Protein AF-0000000084379279 (afdb_homodimer)

Radius of gyration: 27.77 Å; Cα contacts (8 Å, |Δi|>4): 1159; chains: 2; bounding box: 66×91×61 Å

Organism: NCBI:txid1548547

Structure (mmCIF, N/CA/C/O backbone):
data_AF-0000000084379279-model_v1
#
loop_
_entity.id
_entity.type
_entity.pdbx_description
1 polymer 'Methyltransferase type 11 domain-containing protein'
#
loop_
_atom_site.group_PDB
_atom_site.id
_atom_site.type_symbol
_atom_site.label_atom_id
_atom_site.label_alt_id
_atom_site.label_comp_id
_atom_site.label_asym_id
_atom_site.label_entity_id
_atom_site.label_seq_id
_atom_site.pdbx_PDB_ins_code
_atom_site.Cartn_x
_atom_site.Cartn_y
_atom_site.Cartn_z
_atom_site.occupancy
_atom_site.B_iso_or_equiv
_atom_site.auth_seq_id
_atom_site.auth_comp_id
_atom_site.auth_asym_id
_atom_site.auth_atom_id
_atom_site.pdbx_PDB_model_num
ATOM 1 N N . MET A 1 1 ? 27.797 48.344 -14.133 1 42.16 1 MET A N 1
ATOM 2 C CA . MET A 1 1 ? 27.281 47.062 -13.641 1 42.16 1 MET A CA 1
ATOM 3 C C . MET A 1 1 ? 25.781 47.156 -13.367 1 42.16 1 MET A C 1
ATOM 5 O O . MET A 1 1 ? 25.344 47.938 -12.539 1 42.16 1 MET A O 1
ATOM 9 N N . SER A 1 2 ? 24.906 47.031 -14.32 1 48.47 2 SER A N 1
ATOM 10 C CA . SER A 1 2 ? 23.469 47.25 -14.234 1 48.47 2 SER A CA 1
ATOM 11 C C . SER A 1 2 ? 22.828 46.406 -13.133 1 48.47 2 SER A C 1
ATOM 13 O O . SER A 1 2 ? 22.984 45.188 -13.117 1 48.47 2 SER A O 1
ATOM 15 N N . SER A 1 3 ? 22.688 46.781 -11.953 1 56.16 3 SER A N 1
ATOM 16 C CA . SER A 1 3 ? 22.156 46.125 -10.766 1 56.16 3 SER A CA 1
ATOM 17 C C . SER A 1 3 ? 20.781 45.531 -11.055 1 56.16 3 SER A C 1
ATOM 19 O O . SER A 1 3 ? 19.812 46.25 -11.273 1 56.16 3 SER A O 1
ATOM 21 N N . LYS A 1 4 ? 20.75 44.312 -11.68 1 68.94 4 LYS A N 1
ATOM 22 C CA . LYS A 1 4 ? 19.516 43.656 -12.109 1 68.94 4 LYS A CA 1
ATOM 23 C C . LYS A 1 4 ? 18.469 43.688 -11 1 68.94 4 LYS A C 1
ATOM 25 O O . LYS A 1 4 ? 18.75 43.312 -9.859 1 68.94 4 LYS A O 1
ATOM 30 N N . LYS A 1 5 ? 17.406 44.375 -10.953 1 88.62 5 LYS A N 1
ATOM 31 C CA . LYS A 1 5 ? 16.266 44.469 -10.055 1 88.62 5 LYS A CA 1
ATOM 32 C C . LYS A 1 5 ? 15.867 43.062 -9.547 1 88.62 5 LYS A C 1
ATOM 34 O O . LYS A 1 5 ? 15.82 42.125 -10.32 1 88.62 5 LYS A O 1
ATOM 39 N N . PRO A 1 6 ? 15.75 43.062 -8.117 1 93.31 6 PRO A N 1
ATOM 40 C CA . PRO A 1 6 ? 15.391 41.75 -7.574 1 93.31 6 PRO A CA 1
ATOM 41 C C . PRO A 1 6 ? 14.078 41.219 -8.156 1 93.31 6 PRO A C 1
ATOM 43 O O . PRO A 1 6 ? 13.156 41.969 -8.406 1 93.31 6 PRO A O 1
ATOM 46 N N . THR A 1 7 ? 14.094 39.875 -8.523 1 95.44 7 THR A N 1
ATOM 47 C CA . THR A 1 7 ? 12.898 39.219 -9.023 1 95.44 7 THR A CA 1
ATOM 48 C C . THR A 1 7 ? 11.93 38.938 -7.883 1 95.44 7 THR A C 1
ATOM 50 O O . THR A 1 7 ? 12.266 39.094 -6.711 1 95.44 7 THR A O 1
ATOM 53 N N . MET A 1 8 ? 10.648 38.594 -8.188 1 95.81 8 MET A N 1
ATOM 54 C CA . MET A 1 8 ? 9.68 38.156 -7.18 1 95.81 8 MET A CA 1
ATOM 55 C C . MET A 1 8 ? 10.195 36.938 -6.41 1 95.81 8 MET A C 1
ATOM 57 O O . MET A 1 8 ? 9.961 36.812 -5.207 1 95.81 8 MET A O 1
ATOM 61 N N . ALA A 1 9 ? 10.836 36 -7.039 1 96.62 9 ALA A N 1
ATOM 62 C CA . ALA A 1 9 ? 11.422 34.812 -6.391 1 96.62 9 ALA A CA 1
ATOM 63 C C . ALA A 1 9 ? 12.469 35.25 -5.359 1 96.62 9 ALA A C 1
ATOM 65 O O . ALA A 1 9 ? 12.547 34.656 -4.273 1 96.62 9 ALA A O 1
ATOM 66 N N . ASP A 1 10 ? 13.242 36.188 -5.715 1 95.81 10 ASP A N 1
ATOM 67 C CA . ASP A 1 10 ? 14.305 36.656 -4.836 1 95.81 10 ASP A CA 1
ATOM 68 C C . ASP A 1 10 ? 13.727 37.25 -3.545 1 95.81 10 ASP A C 1
ATOM 70 O O . ASP A 1 10 ? 14.359 37.156 -2.49 1 95.81 10 ASP A O 1
ATOM 74 N N . GLU A 1 11 ? 12.648 37.781 -3.627 1 95.44 11 GLU A N 1
ATOM 75 C CA . GLU A 1 11 ? 12.055 38.5 -2.506 1 95.44 11 GLU A CA 1
ATOM 76 C C . GLU A 1 11 ? 11.047 37.656 -1.754 1 95.44 11 GLU A C 1
ATOM 78 O O . GLU A 1 11 ? 10.555 38.031 -0.695 1 95.44 11 GLU A O 1
ATOM 83 N N . ALA A 1 12 ? 10.797 36.5 -2.342 1 95.94 12 ALA A N 1
ATOM 84 C CA . ALA A 1 12 ? 9.734 35.656 -1.786 1 95.94 12 ALA A CA 1
ATOM 85 C C . ALA A 1 12 ? 10.195 34.969 -0.504 1 95.94 12 ALA A C 1
ATOM 87 O O . ALA A 1 12 ? 11.383 34.688 -0.336 1 95.94 12 ALA A O 1
ATOM 88 N N . ASP A 1 13 ? 9.273 34.812 0.415 1 96.81 13 ASP A N 1
ATOM 89 C CA . ASP A 1 13 ? 9.453 34 1.612 1 96.81 13 ASP A CA 1
ATOM 90 C C . ASP A 1 13 ? 8.852 32.594 1.43 1 96.81 13 ASP A C 1
ATOM 92 O O . ASP A 1 13 ? 7.629 32.438 1.406 1 96.81 13 ASP A O 1
ATOM 96 N N . ILE A 1 14 ? 9.648 31.531 1.388 1 96.31 14 ILE A N 1
ATOM 97 C CA . ILE A 1 14 ? 9.195 30.188 1.021 1 96.31 14 ILE A CA 1
ATOM 98 C C . ILE A 1 14 ? 8.25 29.656 2.094 1 96.31 14 ILE A C 1
ATOM 100 O O . ILE A 1 14 ? 7.391 28.828 1.81 1 96.31 14 ILE A O 1
ATOM 104 N N . HIS A 1 15 ? 8.43 30.062 3.35 1 96.75 15 HIS A N 1
ATOM 105 C CA . HIS A 1 15 ? 7.539 29.625 4.41 1 96.75 15 HIS A CA 1
ATOM 106 C C . HIS A 1 15 ? 6.137 30.188 4.23 1 96.75 15 HIS A C 1
ATOM 108 O O . HIS A 1 15 ? 5.145 29.5 4.441 1 96.75 15 HIS A O 1
ATOM 114 N N . GLU A 1 16 ? 6.051 31.438 3.859 1 95.5 16 GLU A N 1
ATOM 115 C CA . GLU A 1 16 ? 4.758 32.031 3.561 1 95.5 16 GLU A CA 1
ATOM 116 C C . GLU A 1 16 ? 4.09 31.359 2.367 1 95.5 16 GLU A C 1
ATOM 118 O O . GLU A 1 16 ? 2.887 31.109 2.387 1 95.5 16 GLU A O 1
ATOM 123 N N . LEU A 1 17 ? 4.949 31.172 1.302 1 96.5 17 LEU A N 1
ATOM 124 C CA . LEU A 1 17 ? 4.438 30.5 0.117 1 96.5 17 LEU A CA 1
ATOM 125 C C . LEU A 1 17 ? 3.873 29.125 0.476 1 96.5 17 LEU A C 1
ATOM 127 O O . LEU A 1 17 ? 2.805 28.75 -0.005 1 96.5 17 LEU A O 1
ATOM 131 N N . TYR A 1 18 ? 4.559 28.391 1.341 1 96 18 TYR A N 1
ATOM 132 C CA . TYR A 1 18 ? 4.129 27.078 1.781 1 96 18 TYR A CA 1
ATOM 133 C C . TYR A 1 18 ? 2.785 27.141 2.498 1 96 18 TYR A C 1
ATOM 135 O O . TYR A 1 18 ? 1.869 26.375 2.195 1 96 18 TYR A O 1
ATOM 143 N N . GLU A 1 19 ? 2.615 28.031 3.457 1 94.19 19 GLU A N 1
ATOM 144 C CA . GLU A 1 19 ? 1.395 28.156 4.246 1 94.19 19 GLU A CA 1
ATOM 145 C C . GLU A 1 19 ? 0.196 28.484 3.359 1 94.19 19 GLU A C 1
ATOM 147 O O . GLU A 1 19 ? -0.892 27.938 3.549 1 94.19 19 GLU A O 1
ATOM 152 N N . LEU A 1 20 ? 0.452 29.328 2.336 1 92.94 20 LEU A N 1
ATOM 153 C CA . LEU A 1 20 ? -0.615 29.734 1.431 1 92.94 20 LEU A CA 1
ATOM 154 C C . LEU A 1 20 ? -1.034 28.578 0.525 1 92.94 20 LEU A C 1
ATOM 156 O O . LEU A 1 20 ? -2.17 28.547 0.044 1 92.94 20 LEU A O 1
ATOM 160 N N . SER A 1 21 ? -0.124 27.641 0.366 1 93.06 21 SER A N 1
ATOM 161 C CA . SER A 1 21 ? -0.325 26.609 -0.653 1 93.06 21 SER A CA 1
ATOM 162 C C . SER A 1 21 ? -0.857 25.328 -0.04 1 93.06 21 SER A C 1
ATOM 164 O O . SER A 1 21 ? -1.655 24.625 -0.661 1 93.06 21 SER A O 1
ATOM 166 N N . VAL A 1 22 ? -0.386 24.891 1.104 1 86.25 22 VAL A N 1
ATOM 167 C CA . VAL A 1 22 ? -0.499 23.516 1.554 1 86.25 22 VAL A CA 1
ATOM 168 C C . VAL A 1 22 ? -1.279 23.453 2.865 1 86.25 22 VAL A C 1
ATOM 170 O O . VAL A 1 22 ? -1.804 22.406 3.238 1 86.25 22 VAL A O 1
ATOM 173 N N . GLN A 1 23 ? -1.436 24.562 3.57 1 82.06 23 GLN A N 1
ATOM 174 C CA . GLN A 1 23 ? -2.02 24.516 4.906 1 82.06 23 GLN A CA 1
ATOM 175 C C . GLN A 1 23 ? -3.354 25.25 4.953 1 82.06 23 GLN A C 1
ATOM 177 O O . GLN A 1 23 ? -3.525 26.281 4.293 1 82.06 23 GLN A O 1
ATOM 182 N N . ASN A 1 24 ? -4.262 24.656 5.562 1 90.25 24 ASN A N 1
ATOM 183 C CA . ASN A 1 24 ? -5.512 25.25 6.008 1 90.25 24 ASN A CA 1
ATOM 184 C C . ASN A 1 24 ? -5.738 25.031 7.504 1 90.25 24 ASN A C 1
ATOM 186 O O . ASN A 1 24 ? -6.59 24.234 7.895 1 90.25 24 ASN A O 1
ATOM 190 N N . VAL A 1 25 ? -5.016 25.828 8.258 1 94.25 25 VAL A N 1
ATOM 191 C CA . VAL A 1 25 ? -4.879 25.531 9.68 1 94.25 25 VAL A CA 1
ATOM 192 C C . VAL A 1 25 ? -6.207 25.797 10.391 1 94.25 25 VAL A C 1
ATOM 194 O O . VAL A 1 25 ? -6.531 25.109 11.375 1 94.25 25 VAL A O 1
ATOM 197 N N . GLU A 1 26 ? -6.98 26.781 9.914 1 95.31 26 GLU A N 1
ATOM 198 C CA . GLU A 1 26 ? -8.289 27.016 10.523 1 95.31 26 GLU A CA 1
ATOM 199 C C . GLU A 1 26 ? -9.164 25.766 10.438 1 95.31 26 GLU A C 1
ATOM 201 O O . GLU A 1 26 ? -9.758 25.344 11.43 1 95.31 26 GLU A O 1
ATOM 206 N N . HIS A 1 27 ? -9.172 25.203 9.273 1 94.94 27 HIS A N 1
ATOM 207 C CA . HIS A 1 27 ? -9.977 24 9.055 1 94.94 27 HIS A CA 1
ATOM 208 C C . HIS A 1 27 ? -9.414 22.812 9.836 1 94.94 27 HIS A C 1
ATOM 210 O O . HIS A 1 27 ? -10.172 22 10.367 1 94.94 27 HIS A O 1
ATOM 216 N N . GLU A 1 28 ? -8.133 22.719 9.906 1 96.31 28 GLU A N 1
ATOM 217 C CA . GLU A 1 28 ? -7.48 21.625 10.625 1 96.31 28 GLU A CA 1
ATOM 218 C C . GLU A 1 28 ? -7.82 21.656 12.109 1 96.31 28 GLU A C 1
ATOM 220 O O . GLU A 1 28 ? -8.188 20.641 12.695 1 96.31 28 GLU A O 1
ATOM 225 N N . VAL A 1 29 ? -7.707 22.844 12.688 1 98.19 29 VAL A N 1
ATOM 226 C CA . VAL A 1 29 ? -7.961 23 14.117 1 98.19 29 VAL A CA 1
ATOM 227 C C . VAL A 1 29 ? -9.438 22.75 14.406 1 98.19 29 VAL A C 1
ATOM 229 O O . VAL A 1 29 ? -9.773 22.078 15.391 1 98.19 29 VAL A O 1
ATOM 232 N N . GLU A 1 30 ? -10.289 23.297 13.539 1 97.69 30 GLU A N 1
ATOM 233 C CA . GLU A 1 30 ? -11.719 23.062 13.703 1 97.69 30 GLU A CA 1
ATOM 234 C C . GLU A 1 30 ? -12.047 21.578 13.625 1 97.69 30 GLU A C 1
ATOM 236 O O . GLU A 1 30 ? -12.805 21.047 14.445 1 97.69 30 GLU A O 1
ATOM 241 N N . PHE A 1 31 ? -11.57 20.891 12.664 1 98.19 31 PHE A N 1
ATOM 242 C CA . PHE A 1 31 ? -11.789 19.469 12.508 1 98.19 31 PHE A CA 1
ATOM 243 C C . PHE A 1 31 ? -11.32 18.703 13.742 1 98.19 31 PHE A C 1
ATOM 245 O O . PHE A 1 31 ? -12.055 17.859 14.266 1 98.19 31 PHE A O 1
ATOM 252 N N . MET A 1 32 ? -10.078 18.984 14.227 1 98.56 32 MET A N 1
ATOM 253 C CA . MET A 1 32 ? -9.508 18.281 15.375 1 98.56 32 MET A CA 1
ATOM 254 C C . MET A 1 32 ? -10.375 18.5 16.625 1 98.56 32 MET A C 1
ATOM 256 O O . MET A 1 32 ? -10.742 17.547 17.297 1 98.56 32 MET A O 1
ATOM 260 N N . GLN A 1 33 ? -10.719 19.797 16.891 1 98.56 33 GLN A N 1
ATOM 261 C CA . GLN A 1 33 ? -11.477 20.125 18.078 1 98.56 33 GLN A CA 1
ATOM 262 C C . GLN A 1 33 ? -12.875 19.516 18.031 1 98.56 33 GLN A C 1
ATOM 264 O O . GLN A 1 33 ? -13.328 18.906 19.016 1 98.56 33 GLN A O 1
ATOM 269 N N . ASN A 1 34 ? -13.547 19.656 16.875 1 98.44 34 ASN A N 1
ATOM 270 C CA . ASN A 1 34 ? -14.891 19.094 16.75 1 98.44 34 ASN A CA 1
ATOM 271 C C . ASN A 1 34 ? -14.891 17.578 16.859 1 98.44 34 ASN A C 1
ATOM 273 O O . ASN A 1 34 ? -15.75 17 17.531 1 98.44 34 ASN A O 1
ATOM 277 N N . THR A 1 35 ? -13.969 16.938 16.188 1 98.75 35 THR A N 1
ATOM 278 C CA . THR A 1 35 ? -13.867 15.477 16.234 1 98.75 35 THR A CA 1
ATOM 279 C C . THR A 1 35 ? -13.562 15 17.641 1 98.75 35 THR A C 1
ATOM 281 O O . THR A 1 35 ? -14.164 14.031 18.125 1 98.75 35 THR A O 1
ATOM 284 N N . PHE A 1 36 ? -12.641 15.703 18.312 1 98.81 36 PHE A N 1
ATOM 285 C CA . PHE A 1 36 ? -12.32 15.367 19.688 1 98.81 36 PHE A CA 1
ATOM 286 C C . PHE A 1 36 ? -13.562 15.461 20.578 1 98.81 36 PHE A C 1
ATOM 288 O O . PHE A 1 36 ? -13.836 14.555 21.359 1 98.81 36 PHE A O 1
ATOM 295 N N . ARG A 1 37 ? -14.281 16.547 20.438 1 98.56 37 ARG A N 1
ATOM 296 C CA . ARG A 1 37 ? -15.5 16.734 21.234 1 98.56 37 ARG A CA 1
ATOM 297 C C . ARG A 1 37 ? -16.516 15.641 20.938 1 98.56 37 ARG A C 1
ATOM 299 O O . ARG A 1 37 ? -17.188 15.156 21.859 1 98.56 37 ARG A O 1
ATOM 306 N N . ASP A 1 38 ? -16.672 15.289 19.688 1 98.31 38 ASP A N 1
ATOM 307 C CA . ASP A 1 38 ? -17.609 14.234 19.312 1 98.31 38 ASP A CA 1
ATOM 308 C C . ASP A 1 38 ? -17.234 12.906 19.969 1 98.31 38 ASP A C 1
ATOM 310 O O . ASP A 1 38 ? -18.109 12.141 20.359 1 98.31 38 ASP A O 1
ATOM 314 N N . ILE A 1 39 ? -15.922 12.648 20.062 1 98.38 39 ILE A N 1
ATOM 315 C CA . ILE A 1 39 ? -15.414 11.375 20.547 1 98.38 39 ILE A CA 1
ATOM 316 C C . ILE A 1 39 ? -15.453 11.359 22.078 1 98.38 39 ILE A C 1
ATOM 318 O O . ILE A 1 39 ? -15.828 10.359 22.688 1 98.38 39 ILE A O 1
ATOM 322 N N . ARG A 1 40 ? -15.125 12.531 22.703 1 98.44 40 ARG A N 1
ATOM 323 C CA . ARG A 1 40 ? -14.836 12.484 24.125 1 98.44 40 ARG A CA 1
ATOM 324 C C . ARG A 1 40 ? -15.891 13.258 24.922 1 98.44 40 ARG A C 1
ATOM 326 O O . ARG A 1 40 ? -15.977 13.125 26.141 1 98.44 40 ARG A O 1
ATOM 333 N N . GLY A 1 41 ? -16.656 14.039 24.328 1 98.25 41 GLY A N 1
ATOM 334 C CA . GLY A 1 41 ? -17.719 14.773 25 1 98.25 41 GLY A CA 1
ATOM 335 C C . GLY A 1 41 ? -17.203 15.953 25.797 1 98.25 41 GLY A C 1
ATOM 336 O O . GLY A 1 41 ? -17.906 16.469 26.672 1 98.25 41 GLY A O 1
ATOM 337 N N . ARG A 1 42 ? -15.977 16.312 25.562 1 98.12 42 ARG A N 1
ATOM 338 C CA . ARG A 1 42 ? -15.391 17.469 26.234 1 98.12 42 ARG A CA 1
ATOM 339 C C . ARG A 1 42 ? -14.453 18.219 25.297 1 98.12 42 ARG A C 1
ATOM 341 O O . ARG A 1 42 ? -14.102 17.719 24.219 1 98.12 42 ARG A O 1
ATOM 348 N N . THR A 1 43 ? -14.047 19.391 25.734 1 98.56 43 THR A N 1
ATOM 349 C CA . THR A 1 43 ? -13.141 20.234 24.969 1 98.56 43 THR A CA 1
ATOM 350 C C . THR A 1 43 ? -11.695 19.828 25.203 1 98.56 43 THR A C 1
ATOM 352 O O . THR A 1 43 ? -11.312 19.516 26.344 1 98.56 43 THR A O 1
ATOM 355 N N . ALA A 1 44 ? -10.883 19.766 24.156 1 98.81 44 ALA A N 1
ATOM 356 C CA . ALA A 1 44 ? -9.438 19.641 24.297 1 98.81 44 ALA A CA 1
ATOM 357 C C . ALA A 1 44 ? -8.781 21 24.516 1 98.81 44 ALA A C 1
ATOM 359 O O . ALA A 1 44 ? -9.109 21.969 23.828 1 98.81 44 ALA A O 1
ATOM 360 N N . TYR A 1 45 ? -7.848 21.062 25.438 1 98.81 45 TYR A N 1
ATOM 361 C CA . TYR A 1 45 ? -7.242 22.344 25.734 1 98.81 45 TYR A CA 1
ATOM 362 C C . TYR A 1 45 ? -5.754 22.344 25.406 1 98.81 45 TYR A C 1
ATOM 364 O O . TYR A 1 45 ? -5.195 23.375 25.016 1 98.81 45 TYR A O 1
ATOM 372 N N . VAL A 1 46 ? -5.145 21.266 25.578 1 98.88 46 VAL A N 1
ATOM 373 C CA . VAL A 1 46 ? -3.703 21.188 25.359 1 98.88 46 VAL A CA 1
ATOM 374 C C . VAL A 1 46 ? -3.416 20.406 24.078 1 98.88 46 VAL A C 1
ATOM 376 O O . VAL A 1 46 ? -3.711 19.219 23.984 1 98.88 46 VAL A O 1
ATOM 379 N N . PHE A 1 47 ? -2.854 21.094 23.109 1 98.81 47 PHE A N 1
ATOM 380 C CA . PHE A 1 47 ? -2.58 20.578 21.766 1 98.81 47 PHE A CA 1
ATOM 381 C C . PHE A 1 47 ? -1.08 20.516 21.516 1 98.81 47 PHE A C 1
ATOM 383 O O . PHE A 1 47 ? -0.36 21.484 21.734 1 98.81 47 PHE A O 1
ATOM 390 N N . ARG A 1 48 ? -0.569 19.344 21.078 1 98.94 48 ARG A N 1
ATOM 391 C CA . ARG A 1 48 ? 0.801 19.234 20.594 1 98.94 48 ARG A CA 1
ATOM 392 C C . ARG A 1 48 ? 0.826 18.922 19.094 1 98.94 48 ARG A C 1
ATOM 394 O O . ARG A 1 48 ? 0.094 18.062 18.625 1 98.94 48 ARG A O 1
ATOM 401 N N . GLU A 1 49 ? 1.633 19.672 18.438 1 98.75 49 GLU A N 1
ATOM 402 C CA . GLU A 1 49 ? 1.883 19.453 17.016 1 98.75 49 GLU A CA 1
ATOM 403 C C . GLU A 1 49 ? 3.299 18.938 16.781 1 98.75 49 GLU A C 1
ATOM 405 O O . GLU A 1 49 ? 4.273 19.641 17.031 1 98.75 49 GLU A O 1
ATOM 410 N N . ASP A 1 50 ? 3.4 17.672 16.328 1 98.81 50 ASP A N 1
ATOM 411 C CA . ASP A 1 50 ? 4.676 17.141 15.867 1 98.81 50 ASP A CA 1
ATOM 412 C C . ASP A 1 50 ? 4.992 17.594 14.445 1 98.81 50 ASP A C 1
ATOM 414 O O . ASP A 1 50 ? 4.09 17.703 13.609 1 98.81 50 ASP A O 1
ATOM 418 N N . PHE A 1 51 ? 6.336 17.828 14.148 1 98.62 51 PHE A N 1
ATOM 419 C CA . PHE A 1 51 ? 6.738 18.391 12.859 1 98.62 51 PHE A CA 1
ATOM 420 C C . PHE A 1 51 ? 6.016 19.703 12.594 1 98.62 51 PHE A C 1
ATOM 422 O O . PHE A 1 51 ? 5.43 19.891 11.523 1 98.62 51 PHE A O 1
ATOM 429 N N . CYS A 1 52 ? 6.105 20.625 13.523 1 98.19 52 CYS A N 1
ATOM 430 C CA . CYS A 1 52 ? 5.184 21.75 13.531 1 98.19 52 CYS A CA 1
ATOM 431 C C . CYS A 1 52 ? 5.578 22.781 12.484 1 98.19 52 CYS A C 1
ATOM 433 O O . CYS A 1 52 ? 4.793 23.672 12.156 1 98.19 52 CYS A O 1
ATOM 435 N N . GLY A 1 53 ? 6.867 22.719 11.961 1 97.31 53 GLY A N 1
ATOM 436 C CA . GLY A 1 53 ? 7.312 23.734 11.031 1 97.31 53 GLY A CA 1
ATOM 437 C C . GLY A 1 53 ? 7.184 25.141 11.578 1 97.31 53 GLY A C 1
ATOM 438 O O . GLY A 1 53 ? 7.707 25.438 12.656 1 97.31 53 GLY A O 1
ATOM 439 N N . THR A 1 54 ? 6.34 25.953 10.922 1 96.5 54 THR A N 1
ATOM 440 C CA . THR A 1 54 ? 6.199 27.359 11.281 1 96.5 54 THR A CA 1
ATOM 441 C C . THR A 1 54 ? 5.258 27.516 12.469 1 96.5 54 THR A C 1
ATOM 443 O O . THR A 1 54 ? 5.094 28.625 12.984 1 96.5 54 THR A O 1
ATOM 446 N N . ALA A 1 55 ? 4.625 26.453 12.922 1 97.12 55 ALA A N 1
ATOM 447 C CA . ALA A 1 55 ? 3.756 26.406 14.094 1 97.12 55 ALA A CA 1
ATOM 448 C C . ALA A 1 55 ? 2.463 27.188 13.844 1 97.12 55 ALA A C 1
ATOM 450 O O . ALA A 1 55 ? 1.881 27.75 14.773 1 97.12 55 ALA A O 1
ATOM 451 N N . SER A 1 56 ? 2.055 27.25 12.57 1 97.06 56 SER A N 1
ATOM 452 C CA . SER A 1 56 ? 0.832 27.953 12.219 1 97.06 56 SER A CA 1
ATOM 453 C C . SER A 1 56 ? -0.387 27.328 12.883 1 97.06 56 SER A C 1
ATOM 455 O O . SER A 1 56 ? -1.287 28.031 13.344 1 97.06 56 SER A O 1
ATOM 457 N N . ALA A 1 57 ? -0.455 26 12.945 1 97.5 57 ALA A N 1
ATOM 458 C CA . ALA A 1 57 ? -1.58 25.312 13.57 1 97.5 57 ALA A CA 1
ATOM 459 C C . ALA A 1 57 ? -1.595 25.547 15.078 1 97.5 57 ALA A C 1
ATOM 461 O O . ALA A 1 57 ? -2.658 25.734 15.672 1 97.5 57 ALA A O 1
ATOM 462 N N . ALA A 1 58 ? -0.442 25.5 15.711 1 98.12 58 ALA A N 1
ATOM 463 C CA . ALA A 1 58 ? -0.333 25.781 17.141 1 98.12 58 ALA A CA 1
ATOM 464 C C . ALA A 1 58 ? -0.843 27.188 17.469 1 98.12 58 ALA A C 1
ATOM 466 O O . ALA A 1 58 ? -1.569 27.375 18.438 1 98.12 58 ALA A O 1
ATOM 467 N N . CYS A 1 59 ? -0.44 28.156 16.609 1 98.44 59 CYS A N 1
ATOM 468 C CA . CYS A 1 59 ? -0.878 29.531 16.812 1 98.44 59 CYS A CA 1
ATOM 469 C C . CYS A 1 59 ? -2.389 29.656 16.641 1 98.44 59 CYS A C 1
ATOM 471 O O . CYS A 1 59 ? -3.043 30.375 17.391 1 98.44 59 CYS A O 1
ATOM 473 N N . GLN A 1 60 ? -2.91 28.969 15.625 1 98.19 60 GLN A N 1
ATOM 474 C CA . GLN A 1 60 ? -4.355 28.969 15.43 1 98.19 60 GLN A CA 1
ATOM 475 C C . GLN A 1 60 ? -5.078 28.359 16.625 1 98.19 60 GLN A C 1
ATOM 477 O O . GLN A 1 60 ? -6.164 28.797 17 1 98.19 60 GLN A O 1
ATOM 482 N N . TRP A 1 61 ? -4.543 27.328 17.219 1 98.69 61 TRP A N 1
ATOM 483 C CA . TRP A 1 61 ? -5.152 26.609 18.344 1 98.69 61 TRP A CA 1
ATOM 484 C C . TRP A 1 61 ? -5.363 27.531 19.531 1 98.69 61 TRP A C 1
ATOM 486 O O . TRP A 1 61 ? -6.445 27.562 20.125 1 98.69 61 TRP A O 1
ATOM 496 N N . VAL A 1 62 ? -4.379 28.375 19.922 1 98.56 62 VAL A N 1
ATOM 497 C CA . VAL A 1 62 ? -4.445 29.172 21.141 1 98.56 62 VAL A CA 1
ATOM 498 C C . VAL A 1 62 ? -5.406 30.344 20.953 1 98.56 62 VAL A C 1
ATOM 500 O O . VAL A 1 62 ? -5.852 30.953 21.922 1 98.56 62 VAL A O 1
ATOM 503 N N . ARG A 1 63 ? -5.73 30.609 19.703 1 97.75 63 ARG A N 1
ATOM 504 C CA . ARG A 1 63 ? -6.645 31.703 19.406 1 97.75 63 ARG A CA 1
ATOM 505 C C . ARG A 1 63 ? -8.07 31.359 19.828 1 97.75 63 ARG A C 1
ATOM 507 O O . ARG A 1 63 ? -8.93 32.25 19.891 1 97.75 63 ARG A O 1
ATOM 514 N N . GLN A 1 64 ? -8.305 30.125 20.125 1 97.38 64 GLN A N 1
ATOM 515 C CA . GLN A 1 64 ? -9.648 29.672 20.469 1 97.38 64 GLN A CA 1
ATOM 516 C C . GLN A 1 64 ? -10.102 30.25 21.812 1 97.38 64 GLN A C 1
ATOM 518 O O . GLN A 1 64 ? -11.297 30.281 22.109 1 97.38 64 GLN A O 1
ATOM 523 N N . GLY A 1 65 ? -9.141 30.609 22.641 1 97.88 65 GLY A N 1
ATOM 524 C CA . GLY A 1 65 ? -9.461 31.141 23.969 1 97.88 65 GLY A CA 1
ATOM 525 C C . GLY A 1 65 ? -8.297 31.062 24.938 1 97.88 65 GLY A C 1
ATOM 526 O O . GLY A 1 65 ? -7.25 30.516 24.609 1 97.88 65 GLY A O 1
ATOM 527 N N . ALA A 1 66 ? -8.492 31.578 26.094 1 98 66 ALA A N 1
ATOM 528 C CA . ALA A 1 66 ? -7.418 31.766 27.078 1 98 66 ALA A CA 1
ATOM 529 C C . ALA A 1 66 ? -6.996 30.438 27.688 1 98 66 ALA A C 1
ATOM 531 O O . ALA A 1 66 ? -5.906 30.328 28.25 1 98 66 ALA A O 1
ATOM 532 N N . GLU A 1 67 ? -7.855 29.438 27.562 1 98.12 67 GLU A N 1
ATOM 533 C CA . GLU A 1 67 ? -7.582 28.156 28.203 1 98.12 67 GLU A CA 1
ATOM 534 C C . GLU A 1 67 ? -6.73 27.25 27.312 1 98.12 67 GLU A C 1
ATOM 536 O O . GLU A 1 67 ? -6.184 26.25 27.766 1 98.12 67 GLU A O 1
ATOM 541 N N . TYR A 1 68 ? -6.633 27.625 26.062 1 98.69 68 TYR A N 1
ATOM 542 C CA . TYR A 1 68 ? -5.996 26.75 25.078 1 98.69 68 TYR A CA 1
ATOM 543 C C . TYR A 1 68 ? -4.484 26.938 25.094 1 98.69 68 TYR A C 1
ATOM 545 O O . TYR A 1 68 ? -3.988 28.062 25.125 1 98.69 68 TYR A O 1
ATOM 553 N N . GLN A 1 69 ? -3.75 25.812 25.141 1 98.81 69 GLN A N 1
ATOM 554 C CA . GLN A 1 69 ? -2.293 25.781 25.109 1 98.81 69 GLN A CA 1
ATOM 555 C C . GLN A 1 69 ? -1.796 24.891 23.953 1 98.81 69 GLN A C 1
ATOM 557 O O . GLN A 1 69 ? -2.41 23.875 23.641 1 98.81 69 GLN A O 1
ATOM 562 N N . ALA A 1 70 ? -0.709 25.328 23.391 1 98.81 70 ALA A N 1
ATOM 563 C CA . ALA A 1 70 ? -0.17 24.562 22.266 1 98.81 70 ALA A CA 1
ATOM 564 C C . ALA A 1 70 ? 1.332 24.344 22.422 1 98.81 70 ALA A C 1
ATOM 566 O O . ALA A 1 70 ? 2.049 25.234 22.891 1 98.81 70 ALA A O 1
ATOM 567 N N . ILE A 1 71 ? 1.752 23.156 22.062 1 98.88 71 ILE A N 1
ATOM 568 C CA . ILE A 1 71 ? 3.16 22.781 21.984 1 98.88 71 ILE A CA 1
ATOM 569 C C . ILE A 1 71 ? 3.508 22.406 20.547 1 98.88 71 ILE A C 1
ATOM 571 O O . ILE A 1 71 ? 2.824 21.578 19.938 1 98.88 71 ILE A O 1
ATOM 575 N N . GLY A 1 72 ? 4.508 23.047 19.953 1 98.75 72 GLY A N 1
ATOM 576 C CA . GLY A 1 72 ? 5.051 22.672 18.656 1 98.75 72 GLY A CA 1
ATOM 577 C C . GLY A 1 72 ? 6.438 22.062 18.75 1 98.75 72 GLY A C 1
ATOM 578 O O . GLY A 1 72 ? 7.32 22.609 19.406 1 98.75 72 GLY A O 1
ATOM 579 N N . VAL A 1 73 ? 6.629 20.906 18.141 1 98.88 73 VAL A N 1
ATOM 580 C CA . VAL A 1 73 ? 7.926 20.234 18.156 1 98.88 73 VAL A CA 1
ATOM 581 C C . VAL A 1 73 ? 8.461 20.125 16.734 1 98.88 73 VAL A C 1
ATOM 583 O O . VAL A 1 73 ? 7.754 19.703 15.82 1 98.88 73 VAL A O 1
ATOM 586 N N . ASP A 1 74 ? 9.641 20.562 16.484 1 98.75 74 ASP A N 1
ATOM 587 C CA . ASP A 1 74 ? 10.352 20.391 15.227 1 98.75 74 ASP A CA 1
ATOM 588 C C . ASP A 1 74 ? 11.852 20.25 15.453 1 98.75 74 ASP A C 1
ATOM 590 O O . ASP A 1 74 ? 12.406 20.859 16.375 1 98.75 74 ASP A O 1
ATOM 594 N N . ILE A 1 75 ? 12.445 19.5 14.586 1 98.62 75 ILE A N 1
ATOM 595 C CA . ILE A 1 75 ? 13.867 19.234 14.766 1 98.62 75 ILE A CA 1
ATOM 596 C C . ILE A 1 75 ? 14.68 20.359 14.125 1 98.62 75 ILE A C 1
ATOM 598 O O . ILE A 1 75 ? 15.852 20.547 14.461 1 98.62 75 ILE A O 1
ATOM 602 N N . GLU A 1 76 ? 14.109 21.172 13.234 1 97.56 76 GLU A N 1
ATOM 603 C CA . GLU A 1 76 ? 14.812 22.172 12.445 1 97.56 76 GLU A CA 1
ATOM 604 C C . GLU A 1 76 ? 14.75 23.547 13.109 1 97.56 76 GLU A C 1
ATOM 606 O O . GLU A 1 76 ? 13.695 24.188 13.109 1 97.56 76 GLU A O 1
ATOM 611 N N . PRO A 1 77 ? 15.805 24.062 13.586 1 97.81 77 PRO A N 1
ATOM 612 C CA . PRO A 1 77 ? 15.773 25.328 14.312 1 97.81 77 PRO A CA 1
ATOM 613 C C . PRO A 1 77 ? 15.422 26.516 13.422 1 97.81 77 PRO A C 1
ATOM 615 O O . PRO A 1 77 ? 14.773 27.453 13.875 1 97.81 77 PRO A O 1
ATOM 618 N N . SER A 1 78 ? 15.812 26.469 12.18 1 97.44 78 SER A N 1
ATOM 619 C CA . SER A 1 78 ? 15.578 27.594 11.289 1 97.44 78 SER A CA 1
ATOM 620 C C . SER A 1 78 ? 14.086 27.859 11.102 1 97.44 78 SER A C 1
ATOM 622 O O . SER A 1 78 ? 13.641 29 11.117 1 97.44 78 SER A O 1
ATOM 624 N N . VAL A 1 79 ? 13.312 26.812 10.859 1 97.62 79 VAL A N 1
ATOM 625 C CA . VAL A 1 79 ? 11.883 27 10.641 1 97.62 79 VAL A CA 1
ATOM 626 C C . VAL A 1 79 ? 11.203 27.406 11.953 1 97.62 79 VAL A C 1
ATOM 628 O O . VAL A 1 79 ? 10.25 28.188 11.945 1 97.62 79 VAL A O 1
ATOM 631 N N . LEU A 1 80 ? 11.688 26.922 13.086 1 98.25 80 LEU A N 1
ATOM 632 C CA . LEU A 1 80 ? 11.164 27.312 14.383 1 98.25 80 LEU A CA 1
ATOM 633 C C . LEU A 1 80 ? 11.398 28.812 14.633 1 98.25 80 LEU A C 1
ATOM 635 O O . LEU A 1 80 ? 10.508 29.5 15.133 1 98.25 80 LEU A O 1
ATOM 639 N N . GLU A 1 81 ? 12.609 29.234 14.297 1 98.25 81 GLU A N 1
ATOM 640 C CA . GLU A 1 81 ? 12.922 30.656 14.477 1 98.25 81 GLU A CA 1
ATOM 641 C C . GLU A 1 81 ? 12.031 31.531 13.602 1 98.25 81 GLU A C 1
ATOM 643 O O . GLU A 1 81 ? 11.547 32.562 14.055 1 98.25 81 GLU A O 1
ATOM 648 N N . TRP A 1 82 ? 11.844 31.078 12.375 1 98.19 82 TRP A N 1
ATOM 649 C CA . TRP A 1 82 ? 10.922 31.797 11.492 1 98.19 82 TRP A CA 1
ATOM 650 C C . TRP A 1 82 ? 9.523 31.859 12.109 1 98.19 82 TRP A C 1
ATOM 652 O O . TRP A 1 82 ? 8.898 32.906 12.133 1 98.19 82 TRP A O 1
ATOM 662 N N . GLY A 1 83 ? 9.008 30.75 12.594 1 97.81 83 GLY A N 1
ATOM 663 C CA . GLY A 1 83 ? 7.703 30.672 13.227 1 97.81 83 GLY A CA 1
ATOM 664 C C . GLY A 1 83 ? 7.59 31.547 14.469 1 97.81 83 GLY A C 1
ATOM 665 O O . GLY A 1 83 ? 6.566 32.219 14.68 1 97.81 83 GLY A O 1
ATOM 666 N N . ARG A 1 84 ? 8.648 31.578 15.297 1 98.06 84 ARG A N 1
ATOM 667 C CA . ARG A 1 84 ? 8.672 32.438 16.484 1 98.06 84 ARG A CA 1
ATOM 668 C C . ARG A 1 84 ? 8.508 33.906 16.109 1 98.06 84 ARG A C 1
ATOM 670 O O . ARG A 1 84 ? 7.742 34.625 16.75 1 98.06 84 ARG A O 1
ATOM 677 N N . LYS A 1 85 ? 9.203 34.281 15.102 1 97.88 85 LYS A N 1
ATOM 678 C CA . LYS A 1 85 ? 9.234 35.688 14.703 1 97.88 85 LYS A CA 1
ATOM 679 C C . LYS A 1 85 ? 7.969 36.062 13.93 1 97.88 85 LYS A C 1
ATOM 681 O O . LYS A 1 85 ? 7.375 37.125 14.18 1 97.88 85 LYS A O 1
ATOM 686 N N . ASN A 1 86 ? 7.496 35.188 13.023 1 97.75 86 ASN A N 1
ATOM 687 C CA . ASN A 1 86 ? 6.504 35.594 12.039 1 97.75 86 ASN A CA 1
ATOM 688 C C . ASN A 1 86 ? 5.113 35.094 12.383 1 97.75 86 ASN A C 1
ATOM 690 O O . ASN A 1 86 ? 4.117 35.5 11.789 1 97.75 86 ASN A O 1
ATOM 694 N N . ARG A 1 87 ? 5.008 34.188 13.336 1 97.44 87 ARG A N 1
ATOM 695 C CA . ARG A 1 87 ? 3.707 33.656 13.711 1 97.44 87 ARG A CA 1
ATOM 696 C C . ARG A 1 87 ? 3.441 33.844 15.195 1 97.44 87 ARG A C 1
ATOM 698 O O . ARG A 1 87 ? 2.648 34.719 15.578 1 97.44 87 ARG A O 1
ATOM 705 N N . VAL A 1 88 ? 4.277 33.188 16.047 1 98.31 88 VAL A N 1
ATOM 706 C CA . VAL A 1 88 ? 4.098 33.312 17.5 1 98.31 88 VAL A CA 1
ATOM 707 C C . VAL A 1 88 ? 4.262 34.781 17.906 1 98.31 88 VAL A C 1
ATOM 709 O O . VAL A 1 88 ? 3.461 35.312 18.688 1 98.31 88 VAL A O 1
ATOM 712 N N . GLY A 1 89 ? 5.285 35.406 17.359 1 97.94 89 GLY A N 1
ATOM 713 C CA . GLY A 1 89 ? 5.598 36.781 17.703 1 97.94 89 GLY A CA 1
ATOM 714 C C . GLY A 1 89 ? 4.52 37.75 17.297 1 97.94 89 GLY A C 1
ATOM 715 O O . GLY A 1 89 ? 4.473 38.875 17.797 1 97.94 89 GLY A O 1
ATOM 716 N N . LYS A 1 90 ? 3.664 37.344 16.406 1 97.06 90 LYS A N 1
ATOM 717 C CA . LYS A 1 90 ? 2.619 38.25 15.914 1 97.06 90 LYS A CA 1
ATOM 718 C C . LYS A 1 90 ? 1.322 38.062 16.703 1 97.06 90 LYS A C 1
ATOM 720 O O . LYS A 1 90 ? 0.36 38.812 16.5 1 97.06 90 LYS A O 1
ATOM 725 N N . LEU A 1 91 ? 1.298 37.125 17.594 1 97.81 91 LEU A N 1
ATOM 726 C CA . LEU A 1 91 ? 0.161 36.938 18.484 1 97.81 91 LEU A CA 1
ATOM 727 C C . LEU A 1 91 ? 0.143 37.969 19.578 1 97.81 91 LEU A C 1
ATOM 729 O O . LEU A 1 91 ? 1.175 38.594 19.891 1 97.81 91 LEU A O 1
ATOM 733 N N . PRO A 1 92 ? -1.056 38.188 20.125 1 97.69 92 PRO A N 1
ATOM 734 C CA . PRO A 1 92 ? -1.06 38.969 21.375 1 97.69 92 PRO A CA 1
ATOM 735 C C . PRO A 1 92 ? -0.191 38.344 22.469 1 97.69 92 PRO A C 1
ATOM 737 O O . PRO A 1 92 ? -0.052 37.125 22.516 1 97.69 92 PRO A O 1
ATOM 740 N N . ALA A 1 93 ? 0.299 39.188 23.312 1 97.19 93 ALA A N 1
ATOM 741 C CA . ALA A 1 93 ? 1.247 38.75 24.344 1 97.19 93 ALA A CA 1
ATOM 742 C C . ALA A 1 93 ? 0.689 37.594 25.156 1 97.19 93 ALA A C 1
ATOM 744 O O . ALA A 1 93 ? 1.409 36.625 25.453 1 97.19 93 ALA A O 1
ATOM 745 N N . ALA A 1 94 ? -0.546 37.688 25.531 1 97.19 94 ALA A N 1
ATOM 746 C CA . ALA A 1 94 ? -1.171 36.625 26.328 1 97.19 94 ALA A CA 1
ATOM 747 C C . ALA A 1 94 ? -1.182 35.312 25.578 1 97.19 94 ALA A C 1
ATOM 749 O O . ALA A 1 94 ? -1.029 34.25 26.172 1 97.19 94 ALA A O 1
ATOM 750 N N . ASP A 1 95 ? -1.412 35.312 24.266 1 97.75 95 ASP A N 1
ATOM 751 C CA . ASP A 1 95 ? -1.425 34.125 23.438 1 97.75 95 ASP A CA 1
ATOM 752 C C . ASP A 1 95 ? -0.012 33.594 23.234 1 97.75 95 ASP A C 1
ATOM 754 O O . ASP A 1 95 ? 0.197 32.375 23.219 1 97.75 95 ASP A O 1
ATOM 758 N N . GLN A 1 96 ? 0.942 34.469 23.062 1 98.06 96 GLN A N 1
ATOM 759 C CA . GLN A 1 96 ? 2.332 34.062 22.875 1 98.06 96 GLN A CA 1
ATOM 760 C C . GLN A 1 96 ? 2.807 33.156 24.016 1 98.06 96 GLN A C 1
ATOM 762 O O . GLN A 1 96 ? 3.502 32.156 23.781 1 98.06 96 GLN A O 1
ATOM 767 N N . ALA A 1 97 ? 2.379 33.562 25.188 1 97.62 97 ALA A N 1
ATOM 768 C CA . ALA A 1 97 ? 2.824 32.844 26.391 1 97.62 97 ALA A CA 1
ATOM 769 C C . ALA A 1 97 ? 2.291 31.422 26.422 1 97.62 97 ALA A C 1
ATOM 771 O O . ALA A 1 97 ? 2.779 30.594 27.188 1 97.62 97 ALA A O 1
ATOM 772 N N . ARG A 1 98 ? 1.303 31.078 25.578 1 98.44 98 ARG A N 1
ATOM 773 C CA . ARG A 1 98 ? 0.642 29.781 25.609 1 98.44 98 ARG A CA 1
ATOM 774 C C . ARG A 1 98 ? 1.065 28.922 24.422 1 98.44 98 ARG A C 1
ATOM 776 O O . ARG A 1 98 ? 0.504 27.844 24.203 1 98.44 98 ARG A O 1
ATOM 783 N N . VAL A 1 99 ? 2.027 29.359 23.656 1 98.75 99 VAL A N 1
ATOM 784 C CA . VAL A 1 99 ? 2.641 28.578 22.594 1 98.75 99 VAL A CA 1
ATOM 785 C C . VAL A 1 99 ? 4.09 28.25 22.953 1 98.75 99 VAL A C 1
ATOM 787 O O . VAL A 1 99 ? 4.902 29.156 23.156 1 98.75 99 VAL A O 1
ATOM 790 N N . SER A 1 100 ? 4.383 27.031 23.141 1 98.44 100 SER A N 1
ATOM 791 C CA . SER A 1 100 ? 5.742 26.578 23.406 1 98.44 100 SER A CA 1
ATOM 792 C C . SER A 1 100 ? 6.324 25.859 22.188 1 98.44 100 SER A C 1
ATOM 794 O O . SER A 1 100 ? 5.777 24.859 21.719 1 98.44 100 SER A O 1
ATOM 796 N N . LEU A 1 101 ? 7.387 26.328 21.641 1 98.62 101 LEU A N 1
ATOM 797 C CA . LEU A 1 101 ? 8.094 25.688 20.547 1 98.62 101 LEU A CA 1
ATOM 798 C C . LEU A 1 101 ? 9.336 24.953 21.047 1 98.62 101 LEU A C 1
ATOM 800 O O . LEU A 1 101 ? 10.18 25.562 21.719 1 98.62 101 LEU A O 1
ATOM 804 N N . ILE A 1 102 ? 9.438 23.719 20.781 1 98.69 102 ILE A N 1
ATOM 805 C CA . ILE A 1 102 ? 10.539 22.891 21.266 1 98.69 102 ILE A CA 1
ATOM 806 C C . ILE A 1 102 ? 11.352 22.359 20.094 1 98.69 102 ILE A C 1
ATOM 808 O O . ILE A 1 102 ? 10.828 21.672 19.219 1 98.69 102 ILE A O 1
ATOM 812 N N . GLU A 1 103 ? 12.648 22.766 20.016 1 98.69 103 GLU A N 1
ATOM 813 C CA . GLU A 1 103 ? 13.586 22.172 19.062 1 98.69 103 GLU A CA 1
ATOM 814 C C . GLU A 1 103 ? 14.016 20.781 19.531 1 98.69 103 GLU A C 1
ATOM 816 O O . GLU A 1 103 ? 14.883 20.641 20.391 1 98.69 103 GLU A O 1
ATOM 821 N N . SER A 1 104 ? 13.414 19.719 18.969 1 98.69 104 SER A N 1
ATOM 822 C CA . SER A 1 104 ? 13.703 18.359 19.422 1 98.69 104 SER A CA 1
ATOM 823 C C . SER A 1 104 ? 13.25 17.328 18.391 1 98.69 104 SER A C 1
ATOM 825 O O . SER A 1 104 ? 12.516 17.656 17.453 1 98.69 104 SER A O 1
ATOM 827 N N . ASP A 1 105 ? 13.781 16.156 18.516 1 98.75 105 ASP A N 1
ATOM 828 C CA . ASP A 1 105 ? 13.32 14.969 17.797 1 98.75 105 ASP A CA 1
ATOM 829 C C . ASP A 1 105 ? 12.031 14.422 18.406 1 98.75 105 ASP A C 1
ATOM 831 O O . ASP A 1 105 ? 11.969 14.172 19.609 1 98.75 105 ASP A O 1
ATOM 835 N N . VAL A 1 106 ? 11.055 14.258 17.547 1 98.69 106 VAL A N 1
ATOM 836 C CA . VAL A 1 106 ? 9.781 13.75 18.031 1 98.69 106 VAL A CA 1
ATOM 837 C C . VAL A 1 106 ? 9.969 12.352 18.625 1 98.69 106 VAL A C 1
ATOM 839 O O . VAL A 1 106 ? 9.148 11.891 19.422 1 98.69 106 VAL A O 1
ATOM 842 N N . MET A 1 107 ? 11.031 11.672 18.297 1 98.5 107 MET A N 1
ATOM 843 C CA . MET A 1 107 ? 11.305 10.32 18.781 1 98.5 107 MET A CA 1
ATOM 844 C C . MET A 1 107 ? 11.797 10.344 20.219 1 98.5 107 MET A C 1
ATOM 846 O O . MET A 1 107 ? 11.828 9.305 20.891 1 98.5 107 MET A O 1
ATOM 850 N N . THR A 1 108 ? 12.172 11.539 20.703 1 98.19 108 THR A N 1
ATOM 851 C CA . THR A 1 108 ? 12.797 11.539 22.031 1 98.19 108 THR A CA 1
ATOM 852 C C . THR A 1 108 ? 12.227 12.664 22.891 1 98.19 108 THR A C 1
ATOM 854 O O . THR A 1 108 ? 12.43 12.672 24.109 1 98.19 108 THR A O 1
ATOM 857 N N . VAL A 1 109 ? 11.516 13.5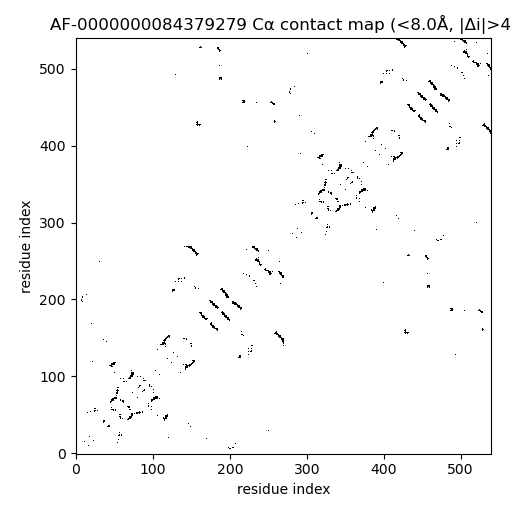78 22.281 1 98.38 109 VAL A N 1
ATOM 858 C CA . VAL A 1 109 ? 11.023 14.75 23 1 98.38 109 VAL A CA 1
ATOM 859 C C . VAL A 1 109 ? 10.156 14.32 24.172 1 98.38 109 VAL A C 1
ATOM 861 O O . VAL A 1 109 ? 9.422 13.336 24.078 1 98.38 109 VAL A O 1
ATOM 864 N N . GLU A 1 110 ? 10.258 15.078 25.25 1 97.31 110 GLU A N 1
ATOM 865 C CA . GLU A 1 110 ? 9.414 14.867 26.422 1 97.31 110 GLU A CA 1
ATOM 866 C C . GLU A 1 110 ? 8.547 16.094 26.703 1 97.31 110 GLU A C 1
ATOM 868 O O . GLU A 1 110 ? 9.047 17.219 26.75 1 97.31 110 GLU A O 1
ATOM 873 N N . THR A 1 111 ? 7.32 15.898 26.766 1 97.75 111 THR A N 1
ATOM 874 C CA . THR A 1 111 ? 6.348 16.922 27.141 1 97.75 111 THR A CA 1
ATOM 875 C C . THR A 1 111 ? 5.32 16.359 28.109 1 97.75 111 THR A C 1
ATOM 877 O O . THR A 1 111 ? 5.215 15.141 28.281 1 97.75 111 THR A O 1
ATOM 880 N N . PRO A 1 112 ? 4.656 17.266 28.953 1 97.5 112 PRO A N 1
ATOM 881 C CA . PRO A 1 112 ? 3.488 16.734 29.672 1 97.5 112 PRO A CA 1
ATOM 882 C C . PRO A 1 112 ? 2.453 16.109 28.734 1 97.5 112 PRO A C 1
ATOM 884 O O . PRO A 1 112 ? 2.408 16.453 27.547 1 97.5 112 PRO A O 1
ATOM 887 N N . PRO A 1 113 ? 1.638 15.156 29.312 1 98.69 113 PRO A N 1
ATOM 888 C CA . PRO A 1 113 ? 0.585 14.586 28.469 1 98.69 113 PRO A CA 1
ATOM 889 C C . PRO A 1 113 ? -0.38 15.641 27.938 1 98.69 113 PRO A C 1
ATOM 891 O O . PRO A 1 113 ? -0.716 16.594 28.641 1 98.69 113 PRO A O 1
ATOM 894 N N . VAL A 1 114 ? -0.833 15.445 26.719 1 98.94 114 VAL A N 1
ATOM 895 C CA . VAL A 1 114 ? -1.69 16.438 26.062 1 98.94 114 VAL A CA 1
ATOM 896 C C . VAL A 1 114 ? -3.031 15.797 25.719 1 98.94 114 VAL A C 1
ATOM 898 O O . VAL A 1 114 ? -3.166 14.57 25.734 1 98.94 114 VAL A O 1
ATOM 901 N N . ASP A 1 115 ? -4.031 16.672 25.438 1 98.88 115 ASP A N 1
ATOM 902 C CA . ASP A 1 115 ? -5.34 16.188 25.016 1 98.88 115 ASP A CA 1
ATOM 903 C C . ASP A 1 115 ? -5.289 15.656 23.594 1 98.88 115 ASP A C 1
ATOM 905 O O . ASP A 1 115 ? -5.895 14.625 23.281 1 98.88 115 ASP A O 1
ATOM 909 N N . LEU A 1 116 ? -4.578 16.406 22.781 1 98.62 116 LEU A N 1
ATOM 910 C CA . LEU A 1 116 ? -4.559 16.188 21.328 1 98.62 116 LEU A CA 1
ATOM 911 C C . LEU A 1 116 ? -3.139 16.281 20.797 1 98.62 116 LEU A C 1
ATOM 913 O O . LEU A 1 116 ? -2.389 17.188 21.156 1 98.62 116 LEU A O 1
ATOM 917 N N . LEU A 1 117 ? -2.795 15.297 20.047 1 98.94 117 LEU A N 1
ATOM 918 C CA . LEU A 1 117 ? -1.536 15.312 19.312 1 98.94 117 LEU A CA 1
ATOM 919 C C . LEU A 1 117 ? -1.781 15.148 17.812 1 98.94 117 LEU A C 1
ATOM 921 O O . LEU A 1 117 ? -2.658 14.383 17.406 1 98.94 117 LEU A O 1
ATOM 925 N N . ALA A 1 118 ? -1.096 15.922 16.969 1 98.81 118 ALA A N 1
ATOM 926 C CA . ALA A 1 118 ? -1.278 15.789 15.531 1 98.81 118 ALA A CA 1
ATOM 927 C C . ALA A 1 118 ? 0.065 15.75 14.812 1 98.81 118 ALA A C 1
ATOM 929 O O . ALA A 1 118 ? 1.022 16.406 15.227 1 98.81 118 ALA A O 1
ATOM 930 N N . ALA A 1 119 ? 0.187 14.961 13.844 1 98.75 119 ALA A N 1
ATOM 931 C CA . ALA A 1 119 ? 1.233 14.961 12.828 1 98.75 119 ALA A CA 1
ATOM 932 C C . ALA A 1 119 ? 0.635 15.086 11.43 1 98.75 119 ALA A C 1
ATOM 934 O O . ALA A 1 119 ? 0.162 14.102 10.859 1 98.75 119 ALA A O 1
ATOM 935 N N . PHE A 1 120 ? 0.641 16.297 10.852 1 97.62 120 PHE A N 1
ATOM 936 C CA . PHE A 1 120 ? -0.054 16.562 9.602 1 97.62 120 PHE A CA 1
ATOM 937 C C . PHE A 1 120 ? 0.939 16.812 8.477 1 97.62 120 PHE A C 1
ATOM 939 O O . PHE A 1 120 ? 2.152 16.719 8.672 1 97.62 120 PHE A O 1
ATOM 946 N N . ASN A 1 121 ? 0.382 16.938 7.262 1 96.75 121 ASN A N 1
ATOM 947 C CA . ASN A 1 121 ? 1.121 17.156 6.023 1 96.75 121 ASN A CA 1
ATOM 948 C C . ASN A 1 121 ? 2.041 15.977 5.703 1 96.75 121 ASN A C 1
ATOM 950 O O . ASN A 1 121 ? 3.166 16.172 5.238 1 96.75 121 ASN A O 1
ATOM 954 N N . PHE A 1 122 ? 1.61 14.797 6.117 1 97.69 122 PHE A N 1
ATOM 955 C CA . PHE A 1 122 ? 2.279 13.539 5.816 1 97.69 122 PHE A CA 1
ATOM 956 C C . PHE A 1 122 ? 3.701 13.531 6.367 1 97.69 122 PHE A C 1
ATOM 958 O O . PHE A 1 122 ? 4.578 12.859 5.828 1 97.69 122 PHE A O 1
ATOM 965 N N . SER A 1 123 ? 3.91 14.352 7.402 1 98 123 SER A N 1
ATOM 966 C CA . SER A 1 123 ? 5.254 14.555 7.934 1 98 123 SER A CA 1
ATOM 967 C C . SER A 1 123 ? 5.855 13.242 8.422 1 98 123 SER A C 1
ATOM 969 O O . SER A 1 123 ? 7.043 12.984 8.227 1 98 123 SER A O 1
ATOM 971 N N . TYR A 1 124 ? 5.047 12.367 8.977 1 98.75 124 TYR A N 1
ATOM 972 C CA . TYR A 1 124 ? 5.52 11.141 9.594 1 98.75 124 TYR A CA 1
ATOM 973 C C . TYR A 1 124 ? 5.859 10.094 8.539 1 98.75 124 TYR A C 1
ATOM 975 O O . TYR A 1 124 ? 6.473 9.062 8.844 1 98.75 124 TYR A O 1
ATOM 983 N N . PHE A 1 125 ? 5.551 10.359 7.227 1 98.75 125 PHE A N 1
ATOM 984 C CA . PHE A 1 125 ? 5.969 9.477 6.141 1 98.75 125 PHE A CA 1
ATOM 985 C C . PHE A 1 125 ? 7.488 9.453 6.02 1 98.75 125 PHE A C 1
ATOM 987 O O . PHE A 1 125 ? 8.047 8.586 5.34 1 98.75 125 PHE A O 1
ATOM 994 N N . ILE A 1 126 ? 8.219 10.344 6.703 1 98.62 126 ILE A N 1
ATOM 995 C CA . ILE A 1 126 ? 9.68 10.367 6.695 1 98.62 126 ILE A CA 1
ATOM 996 C C . ILE A 1 126 ? 10.211 9.086 7.328 1 98.62 126 ILE A C 1
ATOM 998 O O . ILE A 1 126 ? 11.359 8.695 7.078 1 98.62 126 ILE A O 1
ATOM 1002 N N . PHE A 1 127 ? 9.445 8.469 8.234 1 98.75 127 PHE A N 1
ATOM 1003 C CA . PHE A 1 127 ? 9.828 7.188 8.805 1 98.75 127 PHE A CA 1
ATOM 1004 C C . PHE A 1 127 ? 9.57 6.055 7.816 1 98.75 127 PHE A C 1
ATOM 1006 O O . PHE A 1 127 ? 8.445 5.566 7.703 1 98.75 127 PHE A O 1
ATOM 1013 N N . GLN A 1 128 ? 10.609 5.508 7.238 1 98.19 128 GLN A N 1
ATOM 1014 C CA . GLN A 1 128 ? 10.469 4.637 6.078 1 98.19 128 GLN A CA 1
ATOM 1015 C C . GLN A 1 128 ? 10.445 3.168 6.492 1 98.19 128 GLN A C 1
ATOM 1017 O O . GLN A 1 128 ? 10.117 2.295 5.688 1 98.19 128 GLN A O 1
ATOM 1022 N N . GLU A 1 129 ? 10.828 2.879 7.723 1 97.88 129 GLU A N 1
ATOM 1023 C CA . GLU A 1 129 ? 10.773 1.521 8.258 1 97.88 129 GLU A CA 1
ATOM 1024 C C . GLU A 1 129 ? 9.555 1.337 9.164 1 97.88 129 GLU A C 1
ATOM 1026 O O . GLU A 1 129 ? 9.281 2.18 10.023 1 97.88 129 GLU A O 1
ATOM 1031 N N . ARG A 1 130 ? 8.883 0.278 8.977 1 97.56 130 ARG A N 1
ATOM 1032 C CA . ARG A 1 130 ? 7.695 -0.004 9.773 1 97.56 130 ARG A CA 1
ATOM 1033 C C . ARG A 1 130 ? 8 0.058 11.266 1 97.56 130 ARG A C 1
ATOM 1035 O O . ARG A 1 130 ? 7.254 0.663 12.031 1 97.56 130 ARG A O 1
ATOM 1042 N N . ALA A 1 131 ? 9.078 -0.592 11.648 1 97.62 131 ALA A N 1
ATOM 1043 C CA . ALA A 1 131 ? 9.438 -0.645 13.062 1 97.62 131 ALA A CA 1
ATOM 1044 C C . ALA A 1 131 ? 9.641 0.758 13.633 1 97.62 131 ALA A C 1
ATOM 1046 O O . ALA A 1 131 ? 9.258 1.037 14.766 1 97.62 131 ALA A O 1
ATOM 1047 N N . THR A 1 132 ? 10.289 1.634 12.859 1 98.62 132 THR A N 1
ATOM 1048 C CA . THR A 1 132 ? 10.5 3.014 13.281 1 98.62 132 THR A CA 1
ATOM 1049 C C . THR A 1 132 ? 9.164 3.744 13.43 1 98.62 132 THR A C 1
ATOM 1051 O O . THR A 1 132 ? 8.961 4.488 14.383 1 98.62 132 THR A O 1
ATOM 1054 N N . MET A 1 133 ? 8.258 3.543 12.484 1 98.69 133 MET A N 1
ATOM 1055 C CA . MET A 1 133 ? 6.938 4.16 12.539 1 98.69 133 MET A CA 1
ATOM 1056 C C . MET A 1 133 ? 6.184 3.711 13.789 1 98.69 133 MET A C 1
ATOM 1058 O O . MET A 1 133 ? 5.582 4.531 14.484 1 98.69 133 MET A O 1
ATOM 1062 N N . VAL A 1 134 ? 6.211 2.447 14.07 1 98.69 134 VAL A N 1
ATOM 1063 C CA . VAL A 1 134 ? 5.516 1.919 15.234 1 98.69 134 VAL A CA 1
ATOM 1064 C C . VAL A 1 134 ? 6.102 2.537 16.5 1 98.69 134 VAL A C 1
ATOM 1066 O O . VAL A 1 134 ? 5.363 2.889 17.422 1 98.69 134 VAL A O 1
ATOM 1069 N N . ARG A 1 135 ? 7.391 2.65 16.578 1 98.81 135 ARG A N 1
ATOM 1070 C CA . ARG A 1 135 ? 8.023 3.301 17.734 1 98.81 135 ARG A CA 1
ATOM 1071 C C . ARG A 1 135 ? 7.527 4.738 17.875 1 98.81 135 ARG A C 1
ATOM 1073 O O . ARG A 1 135 ? 7.242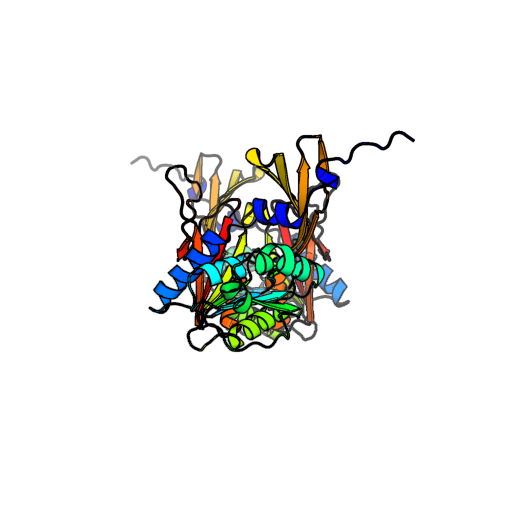 5.188 19 1 98.81 135 ARG A O 1
ATOM 1080 N N . TYR A 1 136 ? 7.461 5.438 16.781 1 98.94 136 TYR A N 1
ATOM 1081 C CA . TYR A 1 136 ? 6.949 6.805 16.828 1 98.94 136 TYR A CA 1
ATOM 1082 C C . TYR A 1 136 ? 5.512 6.828 17.344 1 98.94 136 TYR A C 1
ATOM 1084 O O . TYR A 1 136 ? 5.16 7.652 18.188 1 98.94 136 TYR A O 1
ATOM 1092 N N . PHE A 1 137 ? 4.664 5.945 16.781 1 98.94 137 PHE A N 1
ATOM 1093 C CA . PHE A 1 137 ? 3.264 5.902 17.188 1 98.94 137 PHE A CA 1
ATOM 1094 C C . PHE A 1 137 ? 3.146 5.566 18.672 1 98.94 137 PHE A C 1
ATOM 1096 O O . PHE A 1 137 ? 2.244 6.055 19.359 1 98.94 137 PHE A O 1
ATOM 1103 N N . ARG A 1 138 ? 4.059 4.754 19.203 1 98.88 138 ARG A N 1
ATOM 1104 C CA . ARG A 1 138 ? 4.078 4.461 20.641 1 98.88 138 ARG A CA 1
ATOM 1105 C C . ARG A 1 138 ? 4.414 5.711 21.453 1 98.88 138 ARG A C 1
ATOM 1107 O O . ARG A 1 138 ? 3.812 5.957 22.5 1 98.88 138 ARG A O 1
ATOM 1114 N N . ARG A 1 139 ? 5.375 6.453 20.938 1 98.81 139 ARG A N 1
ATOM 1115 C CA . ARG A 1 139 ? 5.715 7.707 21.594 1 98.81 139 ARG A CA 1
ATOM 1116 C C . ARG A 1 139 ? 4.527 8.664 21.609 1 98.81 139 ARG A C 1
ATOM 1118 O O . ARG A 1 139 ? 4.266 9.336 22.609 1 98.81 139 ARG A O 1
ATOM 1125 N N . ALA A 1 140 ? 3.869 8.734 20.469 1 98.88 140 ALA A N 1
ATOM 1126 C CA . ALA A 1 140 ? 2.666 9.555 20.391 1 98.88 140 ALA A CA 1
ATOM 1127 C C . ALA A 1 140 ? 1.624 9.109 21.406 1 98.88 140 ALA A C 1
ATOM 1129 O O . ALA A 1 140 ? 1.045 9.93 22.125 1 98.88 140 ALA A O 1
ATOM 1130 N N . TYR A 1 141 ? 1.411 7.809 21.469 1 98.88 141 TYR A N 1
ATOM 1131 C CA . TYR A 1 141 ? 0.48 7.215 22.422 1 98.88 141 TYR A CA 1
ATOM 1132 C C . TYR A 1 141 ? 0.831 7.617 23.859 1 98.88 141 TYR A C 1
ATOM 1134 O O . TYR A 1 141 ? -0.04 8.039 24.625 1 98.88 141 TYR A O 1
ATOM 1142 N N . GLU A 1 142 ? 2.086 7.527 24.188 1 98.62 142 GLU A N 1
ATOM 1143 C CA . GLU A 1 142 ? 2.568 7.793 25.547 1 98.62 142 GLU A CA 1
ATOM 1144 C C . GLU A 1 142 ? 2.453 9.273 25.891 1 98.62 142 GLU A C 1
ATOM 1146 O O . GLU A 1 142 ? 2.379 9.633 27.078 1 98.62 142 GLU A O 1
ATOM 1151 N N . SER A 1 143 ? 2.42 10.094 24.906 1 98.69 143 SER A N 1
ATOM 1152 C CA . SER A 1 143 ? 2.416 11.539 25.109 1 98.69 143 SER A CA 1
ATOM 1153 C C . SER A 1 143 ? 0.999 12.062 25.312 1 98.69 143 SER A C 1
ATOM 1155 O O . SER A 1 143 ? 0.805 13.242 25.609 1 98.69 143 SER A O 1
ATOM 1157 N N . LEU A 1 144 ? 0.038 11.234 25.156 1 98.88 144 LEU A N 1
ATOM 1158 C CA . LEU A 1 144 ? -1.361 11.633 25.266 1 98.88 144 LEU A CA 1
ATOM 1159 C C . LEU A 1 144 ? -1.893 11.391 26.672 1 98.88 144 LEU A C 1
ATOM 1161 O O . LEU A 1 144 ? -1.458 10.453 27.359 1 98.88 144 LEU A O 1
ATOM 1165 N N . LYS A 1 145 ? -2.832 12.266 27.125 1 98.81 145 LYS A N 1
ATOM 1166 C CA . LYS A 1 145 ? -3.645 11.945 28.297 1 98.81 145 LYS A CA 1
ATOM 1167 C C . LYS A 1 145 ? -4.418 10.648 28.094 1 98.81 145 LYS A C 1
ATOM 1169 O O . LYS A 1 145 ? -4.496 10.133 26.969 1 98.81 145 LYS A O 1
ATOM 1174 N N . GLU A 1 146 ? -5.016 10.102 29.125 1 98.12 146 GLU A N 1
ATOM 1175 C CA . GLU A 1 146 ? -5.68 8.797 29.094 1 98.12 146 GLU A CA 1
ATOM 1176 C C . GLU A 1 146 ? -6.781 8.773 28.031 1 98.12 146 GLU A C 1
ATOM 1178 O O . GLU A 1 146 ? -7 7.754 27.375 1 98.12 146 GLU A O 1
ATOM 1183 N N . ASP A 1 147 ? -7.438 9.867 27.906 1 98.44 147 ASP A N 1
ATOM 1184 C CA . ASP A 1 147 ? -8.492 9.922 26.906 1 98.44 147 ASP A CA 1
ATOM 1185 C C . ASP A 1 147 ? -8.055 10.75 25.688 1 98.44 147 ASP A C 1
ATOM 1187 O O . ASP A 1 147 ? -8.883 11.336 25 1 98.44 147 ASP A O 1
ATOM 1191 N N . GLY A 1 148 ? -6.73 10.883 25.5 1 98.88 148 GLY A N 1
ATOM 1192 C CA . GLY A 1 148 ? -6.195 11.688 24.422 1 98.88 148 GLY A CA 1
ATOM 1193 C C . GLY A 1 148 ? -6.434 11.086 23.047 1 98.88 148 GLY A C 1
ATOM 1194 O O . GLY A 1 148 ? -6.781 9.906 22.938 1 98.88 148 GLY A O 1
ATOM 1195 N N . VAL A 1 149 ? -6.312 11.883 22.031 1 98.94 149 VAL A N 1
ATOM 1196 C CA . VAL A 1 149 ? -6.555 11.469 20.656 1 98.94 149 VAL A CA 1
ATOM 1197 C C . VAL A 1 149 ? -5.402 11.938 19.766 1 98.94 149 VAL A C 1
ATOM 1199 O O . VAL A 1 149 ? -4.902 13.055 19.922 1 98.94 149 VAL A O 1
ATOM 1202 N N . PHE A 1 150 ? -4.93 11.039 18.922 1 98.94 150 PHE A N 1
ATOM 1203 C CA . PHE A 1 150 ? -3.861 11.312 17.984 1 98.94 150 PHE A CA 1
ATOM 1204 C C . PHE A 1 150 ? -4.418 11.453 16.562 1 98.94 150 PHE A C 1
ATOM 1206 O O . PHE A 1 150 ? -5.152 10.586 16.094 1 98.94 150 PHE A O 1
ATOM 1213 N N . PHE A 1 151 ? -4.109 12.586 15.859 1 98.94 151 PHE A N 1
ATOM 1214 C CA . PHE A 1 151 ? -4.574 12.883 14.516 1 98.94 151 PHE A CA 1
ATOM 1215 C C . PHE A 1 151 ? -3.42 12.836 13.516 1 98.94 151 PHE A C 1
ATOM 1217 O O . PHE A 1 151 ? -2.391 13.477 13.727 1 98.94 151 PHE A O 1
ATOM 1224 N N . VAL A 1 152 ? -3.598 12.086 12.453 1 98.88 152 VAL A N 1
ATOM 1225 C CA . VAL A 1 152 ? -2.66 12.133 11.336 1 98.88 152 VAL A CA 1
ATOM 1226 C C . VAL A 1 152 ? -3.426 12.273 10.023 1 98.88 152 VAL A C 1
ATOM 1228 O O . VAL A 1 152 ? -4.613 11.938 9.953 1 98.88 152 VAL A O 1
ATOM 1231 N N . ASP A 1 153 ? -2.832 12.883 9.039 1 98.31 153 ASP A N 1
ATOM 1232 C CA . ASP A 1 153 ? -3.379 12.883 7.688 1 98.31 153 ASP A CA 1
ATOM 1233 C C . ASP A 1 153 ? -2.564 11.977 6.766 1 98.31 153 ASP A C 1
ATOM 1235 O O . ASP A 1 153 ? -1.464 11.547 7.121 1 98.31 153 ASP A O 1
ATOM 1239 N N . MET A 1 154 ? -3.166 11.594 5.738 1 98.19 154 MET A N 1
ATOM 1240 C CA . MET A 1 154 ? -2.531 10.742 4.738 1 98.19 154 MET A CA 1
ATOM 1241 C C . MET A 1 154 ? -3.092 11.023 3.348 1 98.19 154 MET A C 1
ATOM 1243 O O . MET A 1 154 ? -4.125 11.68 3.211 1 98.19 154 MET A O 1
ATOM 1247 N N . PHE A 1 155 ? -2.322 10.609 2.385 1 97.25 155 PHE A N 1
ATOM 1248 C CA . PHE A 1 155 ? -2.805 10.688 1.012 1 97.25 155 PHE A CA 1
ATOM 1249 C C . PHE A 1 155 ? -2.523 9.391 0.263 1 97.25 155 PHE A C 1
ATOM 1251 O O . PHE A 1 155 ? -1.712 8.578 0.706 1 97.25 155 PHE A O 1
ATOM 1258 N N . GLY A 1 156 ? -3.283 9.18 -0.732 1 96.88 156 GLY A N 1
ATOM 1259 C CA . GLY A 1 156 ? -3.121 7.969 -1.527 1 96.88 156 GLY A CA 1
ATOM 1260 C C . GLY A 1 156 ? -3.887 8.008 -2.838 1 96.88 156 GLY A C 1
ATOM 1261 O O . GLY A 1 156 ? -4.223 9.086 -3.332 1 96.88 156 GLY A O 1
ATOM 1262 N N . GLY A 1 157 ? -4.031 6.773 -3.396 1 96.25 157 GLY A N 1
ATOM 1263 C CA . GLY A 1 157 ? -4.633 6.625 -4.711 1 96.25 157 GLY A CA 1
ATOM 1264 C C . GLY A 1 157 ? -3.621 6.309 -5.797 1 96.25 157 GLY A C 1
ATOM 1265 O O . GLY A 1 157 ? -2.414 6.438 -5.586 1 96.25 157 GLY A O 1
ATOM 1266 N N . PRO A 1 158 ? -4.156 5.945 -7.012 1 96.5 158 PRO A N 1
ATOM 1267 C CA . PRO A 1 158 ? -3.301 5.586 -8.141 1 96.5 158 PRO A CA 1
ATOM 1268 C C . PRO A 1 158 ? -2.262 6.66 -8.461 1 96.5 158 PRO A C 1
ATOM 1270 O O . PRO A 1 158 ? -1.096 6.34 -8.711 1 96.5 158 PRO A O 1
ATOM 1273 N N . GLU A 1 159 ? -2.57 7.867 -8.398 1 96.25 159 GLU A N 1
ATOM 1274 C CA . GLU A 1 159 ? -1.671 8.945 -8.789 1 96.25 159 GLU A CA 1
ATOM 1275 C C . GLU A 1 159 ? -0.517 9.086 -7.801 1 96.25 159 GLU A C 1
ATOM 1277 O O . GLU A 1 159 ? 0.526 9.656 -8.133 1 96.25 159 GLU A O 1
ATOM 1282 N N . ALA A 1 160 ? -0.729 8.664 -6.582 1 96.94 160 ALA A N 1
ATOM 1283 C CA . ALA A 1 160 ? 0.317 8.75 -5.566 1 96.94 160 ALA A CA 1
ATOM 1284 C C . ALA A 1 160 ? 1.498 7.852 -5.914 1 96.94 160 ALA A C 1
ATOM 1286 O O . ALA A 1 160 ? 2.582 7.988 -5.344 1 96.94 160 ALA A O 1
ATOM 1287 N N . GLN A 1 161 ? 1.307 6.871 -6.832 1 96.94 161 GLN A N 1
ATOM 1288 C CA . GLN A 1 161 ? 2.354 5.922 -7.191 1 96.94 161 GLN A CA 1
ATOM 1289 C C . GLN A 1 161 ? 2.969 6.266 -8.547 1 96.94 161 GLN A C 1
ATOM 1291 O O . GLN A 1 161 ? 3.605 5.418 -9.172 1 96.94 161 GLN A O 1
ATOM 1296 N N . GLU A 1 162 ? 2.695 7.449 -9.031 1 95.69 162 GLU A N 1
ATOM 1297 C CA . GLU A 1 162 ? 3.203 7.891 -10.328 1 95.69 162 GLU A CA 1
ATOM 1298 C C . GLU A 1 162 ? 4.109 9.109 -10.18 1 95.69 162 GLU A C 1
ATOM 1300 O O . GLU A 1 162 ? 3.949 9.898 -9.25 1 95.69 162 GLU A O 1
ATOM 1305 N N . GLU A 1 163 ? 5.047 9.164 -11.102 1 94.06 163 GLU A N 1
ATOM 1306 C CA . GLU A 1 163 ? 5.73 10.445 -11.25 1 94.06 163 GLU A CA 1
ATOM 1307 C C . GLU A 1 163 ? 4.805 11.492 -11.867 1 94.06 163 GLU A C 1
ATOM 1309 O O . GLU A 1 163 ? 4.293 11.305 -12.969 1 94.06 163 GLU A O 1
ATOM 1314 N N . THR A 1 164 ? 4.578 12.539 -11.086 1 94.12 164 THR A N 1
ATOM 1315 C CA . THR A 1 164 ? 3.604 13.516 -11.547 1 94.12 164 THR A CA 1
ATOM 1316 C C . THR A 1 164 ? 3.998 14.922 -11.109 1 94.12 164 THR A C 1
ATOM 1318 O O . THR A 1 164 ? 4.895 15.086 -10.273 1 94.12 164 THR A O 1
ATOM 1321 N N . LYS A 1 165 ? 3.377 15.867 -11.789 1 95.62 165 LYS A N 1
ATOM 1322 C CA . LYS A 1 165 ? 3.441 17.281 -11.453 1 95.62 165 LYS A CA 1
ATOM 1323 C C . LYS A 1 165 ? 2.047 17.906 -11.414 1 95.62 165 LYS A C 1
ATOM 1325 O O . LYS A 1 165 ? 1.283 17.797 -12.375 1 95.62 165 LYS A O 1
ATOM 1330 N N . GLU A 1 166 ? 1.729 18.484 -10.289 1 95.38 166 GLU A N 1
ATOM 1331 C CA . GLU A 1 166 ? 0.439 19.141 -10.133 1 95.38 166 GLU A CA 1
ATOM 1332 C C . GLU A 1 166 ? 0.618 20.641 -9.875 1 95.38 166 GLU A C 1
ATOM 1334 O O . GLU A 1 166 ? 1.374 21.031 -8.984 1 95.38 166 GLU A O 1
ATOM 1339 N N . LYS A 1 167 ? -0.12 21.406 -10.625 1 96.62 167 LYS A N 1
ATOM 1340 C CA . LYS A 1 167 ? -0.016 22.859 -10.508 1 96.62 167 LYS A CA 1
ATOM 1341 C C . LYS A 1 167 ? -1.288 23.453 -9.914 1 96.62 167 LYS A C 1
ATOM 1343 O O . LYS A 1 167 ? -2.395 23.016 -10.234 1 96.62 167 LYS A O 1
ATOM 1348 N N . THR A 1 168 ? -1.107 24.344 -9 1 96.25 168 THR A N 1
ATOM 1349 C CA . THR A 1 168 ? -2.201 25.125 -8.43 1 96.25 168 THR A CA 1
ATOM 1350 C C . THR A 1 168 ? -1.893 26.625 -8.508 1 96.25 168 THR A C 1
ATOM 1352 O O . THR A 1 168 ? -0.99 27.109 -7.828 1 96.25 168 THR A O 1
ATOM 1355 N N . LYS A 1 169 ? -2.695 27.359 -9.219 1 96.31 169 LYS A N 1
ATOM 1356 C CA . LYS A 1 169 ? -2.482 28.781 -9.398 1 96.31 169 LYS A CA 1
ATOM 1357 C C . LYS A 1 169 ? -3.078 29.578 -8.234 1 96.31 169 LYS A C 1
ATOM 1359 O O . LYS A 1 169 ? -4.246 29.406 -7.891 1 96.31 169 LYS A O 1
ATOM 1364 N N . HIS A 1 170 ? -2.279 30.375 -7.598 1 95.56 170 HIS A N 1
ATOM 1365 C CA . HIS A 1 170 ? -2.703 31.375 -6.621 1 95.56 170 HIS A CA 1
ATOM 1366 C C . HIS A 1 170 ? -2.705 32.781 -7.227 1 95.56 170 HIS A C 1
ATOM 1368 O O . HIS A 1 170 ? -1.82 33.562 -6.934 1 95.56 170 HIS A O 1
ATOM 1374 N N . LYS A 1 171 ? -3.725 33.094 -7.91 1 93.12 171 LYS A N 1
ATOM 1375 C CA . LYS A 1 171 ? -3.807 34.312 -8.695 1 93.12 171 LYS A CA 1
ATOM 1376 C C . LYS A 1 171 ? -3.703 35.562 -7.801 1 93.12 171 LYS A C 1
ATOM 1378 O O . LYS A 1 171 ? -2.99 36.5 -8.125 1 93.12 171 LYS A O 1
ATOM 1383 N N . GLU A 1 172 ? -4.402 35.469 -6.703 1 91.94 172 GLU A N 1
ATOM 1384 C CA . GLU A 1 172 ? -4.465 36.625 -5.805 1 91.94 172 GLU A CA 1
ATOM 1385 C C . GLU A 1 172 ? -3.09 36.938 -5.223 1 91.94 172 GLU A C 1
ATOM 1387 O O . GLU A 1 172 ? -2.807 38.094 -4.887 1 91.94 172 GLU A O 1
ATOM 1392 N N . HIS A 1 173 ? -2.217 35.969 -5.199 1 91.75 173 HIS A N 1
ATOM 1393 C CA . HIS A 1 173 ? -0.919 36.156 -4.562 1 91.75 173 HIS A CA 1
ATOM 1394 C C . HIS A 1 173 ? 0.205 36.188 -5.594 1 91.75 173 HIS A C 1
ATOM 1396 O O . HIS A 1 173 ? 1.371 36.375 -5.242 1 91.75 173 HIS A O 1
ATOM 1402 N N . GLY A 1 174 ? -0.091 35.906 -6.824 1 93.56 174 GLY A N 1
ATOM 1403 C CA . GLY A 1 174 ? 0.82 36.094 -7.938 1 93.56 174 GLY A CA 1
ATOM 1404 C C . GLY A 1 174 ? 1.819 34.969 -8.109 1 93.56 174 GLY A C 1
ATOM 1405 O O . GLY A 1 174 ? 2.953 35.188 -8.539 1 93.56 174 GLY A O 1
ATOM 1406 N N . PHE A 1 175 ? 1.465 33.781 -7.637 1 97.31 175 PHE A N 1
ATOM 1407 C CA . PHE A 1 175 ? 2.387 32.656 -7.84 1 97.31 175 PHE A CA 1
ATOM 1408 C C . PHE A 1 175 ? 1.629 31.375 -8.125 1 97.31 175 PHE A C 1
ATOM 1410 O O . PHE A 1 175 ? 0.409 31.312 -7.957 1 97.31 175 PHE A O 1
ATOM 1417 N N . THR A 1 176 ? 2.4 30.391 -8.719 1 98.12 176 THR A N 1
ATOM 1418 C CA . THR A 1 176 ? 1.899 29.047 -8.945 1 98.12 176 THR A CA 1
ATOM 1419 C C . THR A 1 176 ? 2.637 28.031 -8.07 1 98.12 176 THR A C 1
ATOM 1421 O O . THR A 1 176 ? 3.869 28 -8.055 1 98.12 176 THR A O 1
ATOM 1424 N N . TYR A 1 177 ? 1.851 27.359 -7.277 1 98 177 TYR A N 1
ATOM 1425 C CA . TYR A 1 177 ? 2.338 26.219 -6.488 1 98 177 TYR A CA 1
ATOM 1426 C C . TYR A 1 177 ? 2.453 24.969 -7.348 1 98 177 TYR A C 1
ATOM 1428 O O . TYR A 1 177 ? 1.512 24.609 -8.055 1 98 177 TYR A O 1
ATOM 1436 N N . ILE A 1 178 ? 3.631 24.266 -7.32 1 98 178 ILE A N 1
ATOM 1437 C CA . ILE A 1 178 ? 3.832 23.047 -8.102 1 98 178 ILE A CA 1
ATOM 1438 C C . ILE A 1 178 ? 4.246 21.906 -7.18 1 98 178 ILE A C 1
ATOM 1440 O O . ILE A 1 178 ? 5.32 21.953 -6.574 1 98 178 ILE A O 1
ATOM 1444 N N . TRP A 1 179 ? 3.428 20.969 -7 1 97.56 179 TRP A N 1
ATOM 1445 C CA . TRP A 1 179 ? 3.764 19.703 -6.344 1 97.56 179 TRP A CA 1
ATOM 1446 C C . TRP A 1 179 ? 4.348 18.703 -7.34 1 97.56 179 TRP A C 1
ATOM 1448 O O . TRP A 1 179 ? 3.703 18.359 -8.328 1 97.56 179 TRP A O 1
ATOM 1458 N N . ARG A 1 180 ? 5.598 18.266 -7.035 1 97.19 180 ARG A N 1
ATOM 1459 C CA . ARG A 1 180 ? 6.254 17.312 -7.93 1 97.19 180 ARG A CA 1
ATOM 1460 C C . ARG A 1 180 ? 6.516 15.992 -7.219 1 97.19 180 ARG A C 1
ATOM 1462 O O . ARG A 1 180 ? 7.184 15.961 -6.184 1 97.19 180 ARG A O 1
ATOM 1469 N N . GLN A 1 181 ? 5.938 14.93 -7.684 1 97.44 181 GLN A N 1
ATOM 1470 C CA . GLN A 1 181 ? 6.379 13.578 -7.348 1 97.44 181 GLN A CA 1
ATOM 1471 C C . GLN A 1 181 ? 7.457 13.094 -8.32 1 97.44 181 GLN A C 1
ATOM 1473 O O . GLN A 1 181 ? 7.148 12.492 -9.352 1 97.44 181 GLN A O 1
ATOM 1478 N N . ALA A 1 182 ? 8.68 13.273 -7.898 1 97.06 182 ALA A N 1
ATOM 1479 C CA . ALA A 1 182 ? 9.812 13.195 -8.812 1 97.06 182 ALA A CA 1
ATOM 1480 C C . ALA A 1 182 ? 10.203 11.742 -9.078 1 97.06 182 ALA A C 1
ATOM 1482 O O . ALA A 1 182 ? 10.68 11.406 -10.172 1 97.06 182 ALA A O 1
ATOM 1483 N N . GLU A 1 183 ? 10.055 10.922 -8.094 1 97.44 183 GLU A N 1
ATOM 1484 C CA . GLU A 1 183 ? 10.453 9.516 -8.195 1 97.44 183 GLU A CA 1
ATOM 1485 C C . GLU A 1 183 ? 9.586 8.633 -7.305 1 97.44 183 GLU A C 1
ATOM 1487 O O . GLU A 1 183 ? 9.148 9.062 -6.234 1 97.44 183 GLU A O 1
ATOM 1492 N N . PHE A 1 184 ? 9.359 7.457 -7.742 1 98.06 184 PHE A N 1
ATOM 1493 C CA . PHE A 1 184 ? 8.656 6.453 -6.961 1 98.06 184 PHE A CA 1
ATOM 1494 C C . PHE A 1 184 ? 9.242 5.066 -7.199 1 98.06 184 PHE A C 1
ATOM 1496 O O . PHE A 1 184 ? 9.367 4.633 -8.344 1 98.06 184 PHE A O 1
ATOM 1503 N N . HIS A 1 185 ? 9.656 4.344 -6.121 1 98.12 185 HIS A N 1
ATOM 1504 C CA . HIS A 1 185 ? 10.195 2.99 -6.16 1 98.12 185 HIS A CA 1
ATOM 1505 C C . HIS A 1 185 ? 9.195 1.984 -5.594 1 98.12 185 HIS A C 1
ATOM 1507 O O . HIS A 1 185 ? 9.094 1.822 -4.375 1 98.12 185 HIS A O 1
ATOM 1513 N N . PRO A 1 186 ? 8.562 1.212 -6.465 1 97.81 186 PRO A N 1
ATOM 1514 C CA . PRO A 1 186 ? 7.484 0.332 -6.016 1 97.81 186 PRO A CA 1
ATOM 1515 C C . PRO A 1 186 ? 7.98 -0.798 -5.113 1 97.81 186 PRO A C 1
ATOM 1517 O O . PRO A 1 186 ? 7.207 -1.348 -4.324 1 97.81 186 PRO A O 1
ATOM 1520 N N . VAL A 1 187 ? 9.227 -1.197 -5.145 1 98.25 187 VAL A N 1
ATOM 1521 C CA . VAL A 1 187 ? 9.758 -2.283 -4.328 1 98.25 187 VAL A CA 1
ATOM 1522 C C . VAL A 1 187 ? 9.789 -1.859 -2.863 1 98.25 187 VAL A C 1
ATOM 1524 O O . VAL A 1 187 ? 9.609 -2.688 -1.968 1 98.25 187 VAL A O 1
ATOM 1527 N N . THR A 1 188 ? 9.969 -0.534 -2.609 1 98.19 188 THR A N 1
ATOM 1528 C CA . THR A 1 188 ? 10.117 -0.036 -1.246 1 98.19 188 THR A CA 1
ATOM 1529 C C . THR A 1 188 ? 9.016 0.972 -0.919 1 98.19 188 THR A C 1
ATOM 1531 O O . THR A 1 188 ? 8.859 1.373 0.236 1 98.19 188 THR A O 1
ATOM 1534 N N . ASN A 1 189 ? 8.234 1.369 -1.886 1 98.44 189 ASN A N 1
ATOM 1535 C CA . ASN A 1 189 ? 7.289 2.477 -1.802 1 98.44 189 ASN A CA 1
ATOM 1536 C C . ASN A 1 189 ? 7.984 3.779 -1.41 1 98.44 189 ASN A C 1
ATOM 1538 O O . ASN A 1 189 ? 7.375 4.645 -0.78 1 98.44 189 ASN A O 1
ATOM 1542 N N . TRP A 1 190 ? 9.234 3.859 -1.711 1 98.44 190 TRP A N 1
ATOM 1543 C CA . TRP A 1 190 ? 9.984 5.098 -1.526 1 98.44 190 TRP A CA 1
ATOM 1544 C C . TRP A 1 190 ? 9.609 6.125 -2.588 1 98.44 190 TRP A C 1
ATOM 1546 O O . TRP A 1 190 ? 9.406 5.777 -3.754 1 98.44 190 TRP A O 1
ATOM 1556 N N . MET A 1 191 ? 9.5 7.367 -2.203 1 98.38 191 MET A N 1
ATOM 1557 C CA . MET A 1 191 ? 9.203 8.43 -3.16 1 98.38 191 MET A CA 1
ATOM 1558 C C . MET A 1 191 ? 9.969 9.703 -2.809 1 98.38 191 MET A C 1
ATOM 1560 O O . MET A 1 191 ? 10.25 9.961 -1.636 1 98.38 191 MET A O 1
ATOM 1564 N N . ARG A 1 192 ? 10.312 10.406 -3.744 1 98.44 192 ARG A N 1
ATOM 1565 C CA . ARG A 1 192 ? 10.875 11.742 -3.617 1 98.44 192 ARG A CA 1
ATOM 1566 C C . ARG A 1 192 ? 9.922 12.797 -4.164 1 98.44 192 ARG A C 1
ATOM 1568 O O . ARG A 1 192 ? 9.469 12.703 -5.305 1 98.44 192 ARG A O 1
ATOM 1575 N N . CYS A 1 193 ? 9.562 13.719 -3.375 1 98.12 193 CYS A N 1
ATOM 1576 C CA . CYS A 1 193 ? 8.648 14.797 -3.746 1 98.12 193 CYS A CA 1
ATOM 1577 C C . CYS A 1 193 ? 9.297 16.156 -3.531 1 98.12 193 CYS A C 1
ATOM 1579 O O . CYS A 1 193 ? 10.266 16.281 -2.781 1 98.12 193 CYS A O 1
ATOM 1581 N N . ALA A 1 194 ? 8.781 17.125 -4.238 1 98.31 194 ALA A N 1
ATOM 1582 C CA . ALA A 1 194 ? 9.273 18.484 -4.074 1 98.31 194 ALA A CA 1
ATOM 1583 C C . ALA A 1 194 ? 8.164 19.5 -4.344 1 98.31 194 ALA A C 1
ATOM 1585 O O . ALA A 1 194 ? 7.164 19.188 -4.992 1 98.31 194 ALA A O 1
ATOM 1586 N N . ILE A 1 195 ? 8.367 20.625 -3.807 1 98.19 195 ILE A N 1
ATOM 1587 C CA . ILE A 1 195 ? 7.516 21.781 -4.074 1 98.19 195 ILE A CA 1
ATOM 1588 C C . ILE A 1 195 ? 8.32 22.859 -4.805 1 98.19 195 ILE A C 1
ATOM 1590 O O . ILE A 1 195 ? 9.406 23.234 -4.363 1 98.19 195 ILE A O 1
ATOM 1594 N N . ASP A 1 196 ? 7.84 23.266 -5.914 1 98.56 196 ASP A N 1
ATOM 1595 C CA . ASP A 1 196 ? 8.352 24.422 -6.652 1 98.56 196 ASP A CA 1
ATOM 1596 C C . ASP A 1 196 ? 7.348 25.562 -6.641 1 98.56 196 ASP A C 1
ATOM 1598 O O . ASP A 1 196 ? 6.156 25.359 -6.387 1 98.56 196 ASP A O 1
ATOM 1602 N N . PHE A 1 197 ? 7.93 26.781 -6.832 1 98.62 197 PHE A N 1
ATOM 1603 C CA . PHE A 1 197 ? 7.086 27.953 -7.02 1 98.62 197 PHE A CA 1
ATOM 1604 C C . PHE A 1 197 ? 7.477 28.703 -8.281 1 98.62 197 PHE A C 1
ATOM 1606 O O . PHE A 1 197 ? 8.664 28.875 -8.57 1 98.62 197 PHE A O 1
ATOM 1613 N N . LYS A 1 198 ? 6.473 29.047 -9.016 1 98.44 198 LYS A N 1
ATOM 1614 C CA . LYS A 1 198 ? 6.645 29.922 -10.172 1 98.44 198 LYS A CA 1
ATOM 1615 C C . LYS A 1 198 ? 5.887 31.234 -9.984 1 98.44 198 LYS A C 1
ATOM 1617 O O . LYS A 1 198 ? 4.758 31.25 -9.492 1 98.44 198 LYS A O 1
ATOM 1622 N N . PHE A 1 199 ? 6.52 32.312 -10.453 1 97.88 199 PHE A N 1
ATOM 1623 C CA . PHE A 1 199 ? 5.949 33.625 -10.188 1 97.88 199 PHE A CA 1
ATOM 1624 C C . PHE A 1 199 ? 5.516 34.312 -11.484 1 97.88 199 PHE A C 1
ATOM 1626 O O . PHE A 1 199 ? 5.898 33.875 -12.57 1 97.88 199 PHE A O 1
ATOM 1633 N N . LYS A 1 200 ? 4.684 35.406 -11.336 1 95.69 200 LYS A N 1
ATOM 1634 C CA . LYS A 1 200 ? 4.094 36.125 -12.469 1 95.69 200 LYS A CA 1
ATOM 1635 C C . LYS A 1 200 ? 5.172 36.75 -13.344 1 95.69 200 LYS A C 1
ATOM 1637 O O . LYS A 1 200 ? 4.977 36.906 -14.547 1 95.69 200 LYS A O 1
ATOM 1642 N N . ASP A 1 201 ? 6.281 37.094 -12.812 1 95.5 201 ASP A N 1
ATOM 1643 C CA . ASP A 1 201 ? 7.34 37.75 -13.578 1 95.5 201 ASP A CA 1
ATOM 1644 C C . ASP A 1 201 ? 8.219 36.719 -14.281 1 95.5 201 ASP A C 1
ATOM 1646 O O . ASP A 1 201 ? 9.266 37.062 -14.844 1 95.5 201 ASP A O 1
ATOM 1650 N N . GLY A 1 202 ? 7.863 35.406 -14.117 1 96.06 202 GLY A N 1
ATOM 1651 C CA . GLY A 1 202 ? 8.578 34.344 -14.805 1 96.06 202 GLY A CA 1
ATOM 1652 C C . GLY A 1 202 ? 9.641 33.688 -13.945 1 96.06 202 GLY A C 1
ATOM 1653 O O . GLY A 1 202 ? 10.125 32.594 -14.273 1 96.06 202 GLY A O 1
ATOM 1654 N N . SER A 1 203 ? 9.984 34.344 -12.844 1 97.75 203 SER A N 1
ATOM 1655 C CA . SER A 1 203 ? 10.977 33.781 -11.945 1 97.75 203 SER A CA 1
ATOM 1656 C C . SER A 1 203 ? 10.422 32.531 -11.227 1 97.75 203 SER A C 1
ATOM 1658 O O . SER A 1 203 ? 9.203 32.344 -11.203 1 97.75 203 SER A O 1
ATOM 1660 N N . LYS A 1 204 ? 11.336 31.688 -10.766 1 98.38 204 LYS A N 1
ATOM 1661 C CA . LYS A 1 204 ? 10.922 30.438 -10.148 1 98.38 204 LYS A CA 1
ATOM 1662 C C . LYS A 1 204 ? 11.805 30.109 -8.938 1 98.38 204 LYS A C 1
ATOM 1664 O O . LYS A 1 204 ? 12.938 30.562 -8.852 1 98.38 204 LYS A O 1
ATOM 1669 N N . ILE A 1 205 ? 11.289 29.484 -7.965 1 98.44 205 ILE A N 1
ATOM 1670 C CA . ILE A 1 205 ? 12.016 28.781 -6.906 1 98.44 205 ILE A CA 1
ATOM 1671 C C . ILE A 1 205 ? 11.836 27.281 -7.066 1 98.44 205 ILE A C 1
ATOM 1673 O O . ILE A 1 205 ? 10.75 26.75 -6.848 1 98.44 205 ILE A O 1
ATOM 1677 N N . LYS A 1 206 ? 12.883 26.625 -7.461 1 97.94 206 LYS A N 1
ATOM 1678 C CA . LYS A 1 206 ? 12.859 25.172 -7.605 1 97.94 206 LYS A CA 1
ATOM 1679 C C . LYS A 1 206 ? 13.289 24.484 -6.316 1 97.94 206 LYS A C 1
ATOM 1681 O O . LYS A 1 206 ? 14.156 24.984 -5.594 1 97.94 206 LYS A O 1
ATOM 1686 N N . ASN A 1 207 ? 12.664 23.312 -6.039 1 98.12 207 ASN A N 1
ATOM 1687 C CA . ASN A 1 207 ? 13 22.531 -4.859 1 98.12 207 ASN A CA 1
ATOM 1688 C C . ASN A 1 207 ? 13 23.391 -3.596 1 98.12 207 ASN A C 1
ATOM 1690 O O . ASN A 1 207 ? 13.953 23.344 -2.814 1 98.12 207 ASN A O 1
ATOM 1694 N N . ALA A 1 208 ? 11.93 24.266 -3.555 1 98.06 208 ALA A N 1
ATOM 1695 C CA . ALA A 1 208 ? 11.797 25.047 -2.326 1 98.06 208 ALA A CA 1
ATOM 1696 C C . ALA A 1 208 ? 11.719 24.141 -1.105 1 98.06 208 ALA A C 1
ATOM 1698 O O . ALA A 1 208 ? 12.25 24.469 -0.042 1 98.06 208 ALA A O 1
ATOM 1699 N N . PHE A 1 209 ? 11.039 23.047 -1.214 1 97.56 209 PHE A N 1
ATOM 1700 C CA . PHE A 1 209 ? 10.961 21.953 -0.247 1 97.56 209 PHE A CA 1
ATOM 1701 C C . PHE A 1 209 ? 11.148 20.609 -0.933 1 97.56 209 PHE A C 1
ATOM 1703 O O . PHE A 1 209 ? 10.68 20.406 -2.055 1 97.56 209 PHE A O 1
ATOM 1710 N N . THR A 1 210 ? 11.836 19.703 -0.3 1 97.88 210 THR A N 1
ATOM 1711 C CA . THR A 1 210 ? 12.039 18.344 -0.799 1 97.88 210 THR A CA 1
ATOM 1712 C C . THR A 1 210 ? 11.719 17.312 0.283 1 97.88 210 THR A C 1
ATOM 1714 O O . THR A 1 210 ? 11.953 17.562 1.468 1 97.88 210 THR A O 1
ATOM 1717 N N . TYR A 1 211 ? 11.172 16.234 -0.081 1 97.69 211 TYR A N 1
ATOM 1718 C CA . TYR A 1 211 ? 10.758 15.164 0.831 1 97.69 211 TYR A CA 1
ATOM 1719 C C . TYR A 1 211 ? 11.211 13.805 0.32 1 97.69 211 TYR A C 1
ATOM 1721 O O . TYR A 1 211 ? 11.156 13.539 -0.884 1 97.69 211 TYR A O 1
ATOM 1729 N N . GLU A 1 212 ? 11.695 13.008 1.148 1 98.44 212 GLU A N 1
ATOM 1730 C CA . GLU A 1 212 ? 11.852 11.57 0.946 1 98.44 212 GLU A CA 1
ATOM 1731 C C . GLU A 1 212 ? 10.961 10.781 1.902 1 98.44 212 GLU A C 1
ATOM 1733 O O . GLU A 1 212 ? 11.188 10.789 3.115 1 98.44 212 GLU A O 1
ATOM 1738 N N . TRP A 1 213 ? 9.969 10.156 1.312 1 98.69 213 TRP A N 1
ATOM 1739 C CA . TRP A 1 213 ? 8.914 9.508 2.084 1 98.69 213 TRP A CA 1
ATOM 1740 C C . TRP A 1 213 ? 8.773 8.039 1.7 1 98.69 213 TRP A C 1
ATOM 1742 O O . TRP A 1 213 ? 9.281 7.613 0.66 1 98.69 213 TRP A O 1
ATOM 1752 N N . ARG A 1 214 ? 8.258 7.281 2.566 1 98.69 214 ARG A N 1
ATOM 1753 C CA . ARG A 1 214 ? 7.594 6.043 2.178 1 98.69 214 ARG A CA 1
ATOM 1754 C C . ARG A 1 214 ? 6.086 6.242 2.08 1 98.69 214 ARG A C 1
ATOM 1756 O O . ARG A 1 214 ? 5.465 6.777 3.002 1 98.69 214 ARG A O 1
ATOM 1763 N N . LEU A 1 215 ? 5.5 5.91 0.937 1 98.56 215 LEU A N 1
ATOM 1764 C CA . LEU A 1 215 ? 4.051 5.93 0.785 1 98.56 215 LEU A CA 1
ATOM 1765 C C . LEU A 1 215 ? 3.41 4.762 1.528 1 98.56 215 LEU A C 1
ATOM 1767 O O . LEU A 1 215 ? 3.66 3.6 1.2 1 98.56 215 LEU A O 1
ATOM 1771 N N . TYR A 1 216 ? 2.639 5.051 2.551 1 98.5 216 TYR A N 1
ATOM 1772 C CA . TYR A 1 216 ? 1.924 4.051 3.334 1 98.5 216 TYR A CA 1
ATOM 1773 C C . TYR A 1 216 ? 0.457 3.984 2.928 1 98.5 216 TYR A C 1
ATOM 1775 O O . TYR A 1 216 ? -0.138 5 2.559 1 98.5 216 TYR A O 1
ATOM 1783 N N . SER A 1 217 ? -0.117 2.814 3.006 1 97.94 217 SER A N 1
ATOM 1784 C CA . SER A 1 217 ? -1.557 2.676 2.812 1 97.94 217 SER A CA 1
ATOM 1785 C C . SER A 1 217 ? -2.312 2.883 4.121 1 97.94 217 SER A C 1
ATOM 1787 O O . SER A 1 217 ? -1.72 2.83 5.203 1 97.94 217 SER A O 1
ATOM 1789 N N . ALA A 1 218 ? -3.623 3.129 3.998 1 98.38 218 ALA A N 1
ATOM 1790 C CA . ALA A 1 218 ? -4.453 3.363 5.176 1 98.38 218 ALA A CA 1
ATOM 1791 C C . ALA 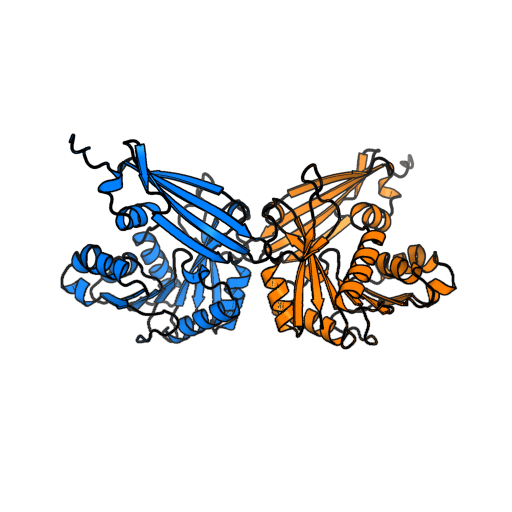A 1 218 ? -4.457 2.145 6.094 1 98.38 218 ALA A C 1
ATOM 1793 O O . ALA A 1 218 ? -4.262 2.271 7.305 1 98.38 218 ALA A O 1
ATOM 1794 N N . PRO A 1 219 ? -4.602 0.935 5.543 1 98.06 219 PRO A N 1
ATOM 1795 C CA . PRO A 1 219 ? -4.613 -0.21 6.457 1 98.06 219 PRO A CA 1
ATOM 1796 C C . PRO A 1 219 ? -3.268 -0.43 7.145 1 98.06 219 PRO A C 1
ATOM 1798 O O . PRO A 1 219 ? -3.223 -0.895 8.289 1 98.06 219 PRO A O 1
ATOM 1801 N N . GLU A 1 220 ? -2.168 -0.136 6.523 1 98 220 GLU A N 1
ATOM 1802 C CA . GLU A 1 220 ? -0.861 -0.223 7.168 1 98 220 GLU A CA 1
ATOM 1803 C C . GLU A 1 220 ? -0.778 0.705 8.375 1 98 220 GLU A C 1
ATOM 1805 O O . GLU A 1 220 ? -0.333 0.295 9.453 1 98 220 GLU A O 1
ATOM 1810 N N . ILE A 1 221 ? -1.155 1.965 8.117 1 98.69 221 ILE A N 1
ATOM 1811 C CA . ILE A 1 221 ? -1.083 2.953 9.195 1 98.69 221 ILE A CA 1
ATOM 1812 C C . ILE A 1 221 ? -2.008 2.543 10.336 1 98.69 221 ILE A C 1
ATOM 1814 O O . ILE A 1 221 ? -1.63 2.615 11.508 1 98.69 221 ILE A O 1
ATOM 1818 N N . ARG A 1 222 ? -3.178 2.092 10 1 98.62 222 ARG A N 1
ATOM 1819 C CA . ARG A 1 222 ? -4.121 1.654 11.023 1 98.62 222 ARG A CA 1
ATOM 1820 C C . ARG A 1 222 ? -3.545 0.501 11.844 1 98.62 222 ARG A C 1
ATOM 1822 O O . ARG A 1 222 ? -3.621 0.505 13.07 1 98.62 222 ARG A O 1
ATOM 1829 N N . ASP A 1 223 ? -2.982 -0.483 11.133 1 97.75 223 ASP A N 1
ATOM 1830 C CA . ASP A 1 223 ? -2.377 -1.621 11.812 1 97.75 223 ASP A CA 1
ATOM 1831 C C . ASP A 1 223 ? -1.28 -1.164 12.773 1 97.75 223 ASP A C 1
ATOM 1833 O O . ASP A 1 223 ? -1.186 -1.661 13.898 1 97.75 223 ASP A O 1
ATOM 1837 N N . MET A 1 224 ? -0.467 -0.238 12.336 1 98.62 224 MET A N 1
ATOM 1838 C CA . MET A 1 224 ? 0.656 0.227 13.141 1 98.62 224 MET A CA 1
ATOM 1839 C C . MET A 1 224 ? 0.166 1.015 14.352 1 98.62 224 MET A C 1
ATOM 1841 O O . MET A 1 224 ? 0.737 0.91 15.438 1 98.62 224 MET A O 1
ATOM 1845 N N . LEU A 1 225 ? -0.869 1.833 14.188 1 98.88 225 LEU A N 1
ATOM 1846 C CA . LEU A 1 225 ? -1.447 2.588 15.289 1 98.88 225 LEU A CA 1
ATOM 1847 C C . LEU A 1 225 ? -2.027 1.648 16.344 1 98.88 225 LEU A C 1
ATOM 1849 O O . LEU A 1 225 ? -1.813 1.844 17.547 1 98.88 225 LEU A O 1
ATOM 1853 N N . LEU A 1 226 ? -2.723 0.604 15.891 1 98.75 226 LEU A N 1
ATOM 1854 C CA . LEU A 1 226 ? -3.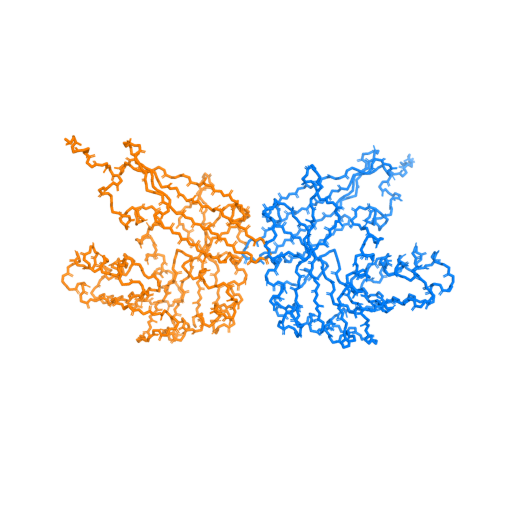277 -0.376 16.812 1 98.75 226 LEU A CA 1
ATOM 1855 C C . LEU A 1 226 ? -2.166 -1.141 17.531 1 98.75 226 LEU A C 1
ATOM 1857 O O . LEU A 1 226 ? -2.24 -1.37 18.734 1 98.75 226 LEU A O 1
ATOM 1861 N N . GLU A 1 227 ? -1.206 -1.495 16.781 1 97.94 227 GLU A N 1
ATOM 1862 C CA . GLU A 1 227 ? -0.05 -2.176 17.359 1 97.94 227 GLU A CA 1
ATOM 1863 C C . GLU A 1 227 ? 0.638 -1.304 18.406 1 97.94 227 GLU A C 1
ATOM 1865 O O . GLU A 1 227 ? 1.177 -1.814 19.391 1 97.94 227 GLU A O 1
ATOM 1870 N N . ALA A 1 228 ? 0.655 -0.021 18.234 1 98.75 228 ALA A N 1
ATOM 1871 C CA . ALA A 1 228 ? 1.319 0.926 19.125 1 98.75 228 ALA A CA 1
ATOM 1872 C C . ALA A 1 228 ? 0.537 1.1 20.422 1 98.75 228 ALA A C 1
ATOM 1874 O O . ALA A 1 228 ? 1.047 1.668 21.391 1 98.75 228 ALA A O 1
ATOM 1875 N N . GLY A 1 229 ? -0.711 0.702 20.469 1 98.69 229 GLY A N 1
ATOM 1876 C CA . GLY A 1 229 ? -1.452 0.712 21.719 1 98.69 229 GLY A CA 1
ATOM 1877 C C . GLY A 1 229 ? -2.781 1.437 21.625 1 98.69 229 GLY A C 1
ATOM 1878 O O . GLY A 1 229 ? -3.607 1.357 22.531 1 98.69 229 GLY A O 1
ATOM 1879 N N . PHE A 1 230 ? -3.062 2.121 20.5 1 98.88 230 PHE A N 1
ATOM 1880 C CA . PHE A 1 230 ? -4.32 2.844 20.359 1 98.88 230 PHE A CA 1
ATOM 1881 C C . PHE A 1 230 ? -5.496 1.874 20.297 1 98.88 230 PHE A C 1
ATOM 1883 O O . PHE A 1 230 ? -5.391 0.803 19.688 1 98.88 230 PHE A O 1
ATOM 1890 N N . SER A 1 231 ? -6.598 2.254 20.875 1 98.69 231 SER A N 1
ATOM 1891 C CA . SER A 1 231 ? -7.762 1.376 20.938 1 98.69 231 SER A CA 1
ATOM 1892 C C . SER A 1 231 ? -8.508 1.345 19.609 1 98.69 231 SER A C 1
ATOM 1894 O O . SER A 1 231 ? -9.133 0.337 19.266 1 98.69 231 SER A O 1
ATOM 1896 N N . THR A 1 232 ? -8.508 2.492 18.938 1 98.5 232 THR A N 1
ATOM 1897 C CA . THR A 1 232 ? -9.117 2.6 17.609 1 98.5 232 THR A CA 1
ATOM 1898 C C . THR A 1 232 ? -8.242 3.434 16.688 1 98.5 232 THR A C 1
ATOM 1900 O O . THR A 1 232 ? -7.375 4.176 17.141 1 98.5 232 THR A O 1
ATOM 1903 N N . ALA A 1 233 ? -8.375 3.242 15.477 1 98.81 233 ALA A N 1
ATOM 1904 C CA . ALA A 1 233 ? -7.797 4.031 14.391 1 98.81 233 ALA A CA 1
ATOM 1905 C C . ALA A 1 233 ? -8.797 4.195 13.242 1 98.81 233 ALA A C 1
ATOM 1907 O O . ALA A 1 233 ? -8.812 3.391 12.305 1 98.81 233 ALA A O 1
ATOM 1908 N N . THR A 1 234 ? -9.555 5.223 13.297 1 98.88 234 THR A N 1
ATOM 1909 C CA . THR A 1 234 ? -10.672 5.414 12.383 1 98.88 234 THR A CA 1
ATOM 1910 C C . THR A 1 234 ? -10.281 6.332 11.234 1 98.88 234 THR A C 1
ATOM 1912 O O . THR A 1 234 ? -9.703 7.402 11.453 1 98.88 234 THR A O 1
ATOM 1915 N N . VAL A 1 235 ? -10.594 5.898 10.008 1 98.88 235 VAL A N 1
ATOM 1916 C CA . VAL A 1 235 ? -10.32 6.723 8.836 1 98.88 235 VAL A CA 1
ATOM 1917 C C . VAL A 1 235 ? -11.469 7.695 8.602 1 98.88 235 VAL A C 1
ATOM 1919 O O . VAL A 1 235 ? -12.641 7.297 8.617 1 98.88 235 VAL A O 1
ATOM 1922 N N . TYR A 1 236 ? -11.164 8.953 8.523 1 98.75 236 TYR A N 1
ATOM 1923 C CA . TYR A 1 236 ? -12.102 10.008 8.148 1 98.75 236 TYR A CA 1
ATOM 1924 C C . TYR A 1 236 ? -11.914 10.406 6.691 1 98.75 236 TYR A C 1
ATOM 1926 O O . TYR A 1 236 ? -10.859 10.914 6.312 1 98.75 236 TYR A O 1
ATOM 1934 N N . TRP A 1 237 ? -12.891 10.172 5.91 1 97.94 237 TRP A N 1
ATOM 1935 C CA . TRP A 1 237 ? -12.859 10.375 4.465 1 97.94 237 TRP A CA 1
ATOM 1936 C C . TRP A 1 237 ? -13.633 11.633 4.078 1 97.94 237 TRP A C 1
ATOM 1938 O O . TRP A 1 237 ? -14.68 11.93 4.656 1 97.94 237 TRP A O 1
ATOM 1948 N N . GLU A 1 238 ? -13.094 12.328 3.127 1 95.88 238 GLU A N 1
ATOM 1949 C CA . GLU A 1 238 ? -13.727 13.57 2.707 1 95.88 238 GLU A CA 1
ATOM 1950 C C . GLU A 1 238 ? -15.016 13.297 1.937 1 95.88 238 GLU A C 1
ATOM 1952 O O . GLU A 1 238 ? -15.047 12.445 1.051 1 95.88 238 GLU A O 1
ATOM 1957 N N . GLY A 1 239 ? -16.047 14.023 2.26 1 93.44 239 GLY A N 1
ATOM 1958 C CA . GLY A 1 239 ? -17.281 13.945 1.503 1 93.44 239 GLY A CA 1
ATOM 1959 C C . GLY A 1 239 ? -17.234 14.688 0.182 1 93.44 239 GLY A C 1
ATOM 1960 O O . GLY A 1 239 ? -16.25 15.359 -0.114 1 93.44 239 GLY A O 1
ATOM 1961 N N . GLU A 1 240 ? -18.219 14.461 -0.614 1 90.75 240 GLU A N 1
ATOM 1962 C CA . GLU A 1 240 ? -18.312 15.109 -1.918 1 90.75 240 GLU A CA 1
ATOM 1963 C C . GLU A 1 240 ? -19.453 16.109 -1.958 1 90.75 240 GLU A C 1
ATOM 1965 O O . GLU A 1 240 ? -20.484 15.906 -1.312 1 90.75 240 GLU A O 1
ATOM 1970 N N . ASP A 1 241 ? -19.172 17.188 -2.693 1 91.44 241 ASP A N 1
ATOM 1971 C CA . ASP A 1 241 ? -20.266 18.125 -2.938 1 91.44 241 ASP A CA 1
ATOM 1972 C C . ASP A 1 241 ? -21.125 17.672 -4.125 1 91.44 241 ASP A C 1
ATOM 1974 O O . ASP A 1 241 ? -21 16.531 -4.59 1 91.44 241 ASP A O 1
ATOM 1978 N N . GLU A 1 242 ? -22.078 18.531 -4.535 1 90.38 242 GLU A N 1
ATOM 1979 C CA . GLU A 1 242 ? -23.016 18.188 -5.59 1 90.38 242 GLU A CA 1
ATOM 1980 C C . GLU A 1 242 ? -22.297 17.922 -6.914 1 90.38 242 GLU A C 1
ATOM 1982 O O . GLU A 1 242 ? -22.781 17.141 -7.742 1 90.38 242 GLU A O 1
ATOM 1987 N N . ASP A 1 243 ? -21.109 18.453 -7.094 1 89.69 243 ASP A N 1
ATOM 1988 C CA . ASP A 1 243 ? -20.344 18.312 -8.328 1 89.69 243 ASP A CA 1
ATOM 1989 C C . ASP A 1 243 ? -19.328 17.188 -8.227 1 89.69 243 ASP A C 1
ATOM 1991 O O . ASP A 1 243 ? -18.531 16.984 -9.141 1 89.69 243 ASP A O 1
ATOM 1995 N N . GLY A 1 244 ? -19.312 16.484 -7.09 1 85 244 GLY A N 1
ATOM 1996 C CA . GLY A 1 244 ? -18.391 15.352 -6.922 1 85 244 GLY A CA 1
ATOM 1997 C C . GLY A 1 244 ? -17.031 15.766 -6.422 1 85 244 GLY A C 1
ATOM 1998 O O . GLY A 1 244 ? -16.094 14.961 -6.426 1 85 244 GLY A O 1
ATOM 1999 N N . GLU A 1 245 ? -16.922 17 -6.062 1 86.06 245 GLU A N 1
ATOM 2000 C CA . GLU A 1 245 ? -15.656 17.5 -5.531 1 86.06 245 GLU A CA 1
ATOM 2001 C C . GLU A 1 245 ? -15.633 17.422 -4.008 1 86.06 245 GLU A C 1
ATOM 2003 O O . GLU A 1 245 ? -16.688 17.406 -3.365 1 86.06 245 GLU A O 1
ATOM 2008 N N . GLY A 1 246 ? -14.516 17.344 -3.504 1 88.62 246 GLY A N 1
ATOM 2009 C CA . GLY A 1 246 ? -14.398 17.344 -2.055 1 88.62 246 GLY A CA 1
ATOM 2010 C C . GLY A 1 246 ? -15.062 18.531 -1.395 1 88.62 246 GLY A C 1
ATOM 2011 O O . GLY A 1 246 ? -14.977 19.656 -1.89 1 88.62 246 GLY A O 1
ATOM 2012 N N . ASN A 1 247 ? -15.773 18.312 -0.318 1 90.25 247 ASN A N 1
ATOM 2013 C CA . ASN A 1 247 ? -16.516 19.391 0.33 1 90.25 247 ASN A CA 1
ATOM 2014 C C . ASN A 1 247 ? -15.836 19.859 1.612 1 90.25 247 ASN A C 1
ATOM 2016 O O . ASN A 1 247 ? -16.344 20.719 2.314 1 90.25 247 ASN A O 1
ATOM 2020 N N . GLY A 1 248 ? -14.773 19.234 1.933 1 90.25 248 GLY A N 1
ATOM 2021 C CA . GLY A 1 248 ? -14 19.641 3.096 1 90.25 248 GLY A CA 1
ATOM 2022 C C . GLY A 1 248 ? -14.523 19.062 4.395 1 90.25 248 GLY A C 1
ATOM 2023 O O . GLY A 1 248 ? -13.992 19.359 5.469 1 90.25 248 GLY A O 1
ATOM 2024 N N . ILE A 1 249 ? -15.562 18.266 4.309 1 94.44 249 ILE A N 1
ATOM 2025 C CA . ILE A 1 249 ? -16.141 17.625 5.488 1 94.44 249 ILE A CA 1
ATOM 2026 C C . ILE A 1 249 ? -15.672 16.172 5.574 1 94.44 249 ILE A C 1
ATOM 2028 O O . ILE A 1 249 ? -15.945 15.375 4.676 1 94.44 249 ILE A O 1
ATOM 2032 N N . PHE A 1 250 ? -15 15.883 6.613 1 97.12 250 PHE A N 1
ATOM 2033 C CA . PHE A 1 250 ? -14.461 14.547 6.816 1 97.12 250 PHE A CA 1
ATOM 2034 C C . PHE A 1 250 ? -15.281 13.781 7.848 1 97.12 250 PHE A C 1
ATOM 2036 O O . PHE A 1 250 ? -15.516 14.273 8.953 1 97.12 250 PHE A O 1
ATOM 2043 N N . THR A 1 251 ? -15.734 12.609 7.488 1 97.62 251 THR A N 1
ATOM 2044 C CA . THR A 1 251 ? -16.5 11.742 8.375 1 97.62 251 THR A CA 1
ATOM 2045 C C . THR A 1 251 ? -15.961 10.32 8.336 1 97.62 251 THR A C 1
ATOM 2047 O O . THR A 1 251 ? -15.266 9.938 7.391 1 97.62 251 THR A O 1
ATOM 2050 N N . PRO A 1 252 ? -16.203 9.547 9.438 1 98.31 252 PRO A N 1
ATOM 2051 C CA . PRO A 1 252 ? -15.75 8.156 9.43 1 98.31 252 PRO A CA 1
ATOM 2052 C C . PRO A 1 252 ? -16.234 7.387 8.203 1 98.31 252 PRO A C 1
ATOM 2054 O O . PRO A 1 252 ? -17.391 7.523 7.805 1 98.31 252 PRO A O 1
ATOM 2057 N N . ASP A 1 253 ? -15.383 6.684 7.602 1 98 253 ASP A N 1
ATOM 2058 C CA . ASP A 1 253 ? -15.703 5.863 6.438 1 98 253 ASP A CA 1
ATOM 2059 C C . ASP A 1 253 ? -14.914 4.555 6.453 1 98 253 ASP A C 1
ATOM 2061 O O . ASP A 1 253 ? -13.695 4.559 6.641 1 98 253 ASP A O 1
ATOM 2065 N N . ALA A 1 254 ? -15.547 3.41 6.227 1 96.94 254 ALA A N 1
ATOM 2066 C CA . ALA A 1 254 ? -14.93 2.092 6.344 1 96.94 254 ALA A CA 1
ATOM 2067 C C . ALA A 1 254 ? -14.406 1.61 4.996 1 96.94 254 ALA A C 1
ATOM 2069 O O . ALA A 1 254 ? -13.625 0.656 4.93 1 96.94 254 ALA A O 1
ATOM 2070 N N . ARG A 1 255 ? -14.742 2.27 3.914 1 96.75 255 ARG A N 1
ATOM 2071 C CA . ARG A 1 255 ? -14.406 1.775 2.584 1 96.75 255 ARG A CA 1
ATOM 2072 C C . ARG A 1 255 ? -13.547 2.781 1.829 1 96.75 255 ARG A C 1
ATOM 2074 O O . ARG A 1 255 ? -12.539 2.408 1.216 1 96.75 255 ARG A O 1
ATOM 2081 N N . GLY A 1 256 ? -13.961 4.086 1.939 1 95.62 256 GLY A N 1
ATOM 2082 C CA . GLY A 1 256 ? -13.359 5.094 1.078 1 95.62 256 GLY A CA 1
ATOM 2083 C C . GLY A 1 256 ? -13.789 4.973 -0.371 1 95.62 256 GLY A C 1
ATOM 2084 O O . GLY A 1 256 ? -14.57 4.082 -0.721 1 95.62 256 GLY A O 1
ATOM 2085 N N . GLU A 1 257 ? -13.398 5.875 -1.196 1 92.44 257 GLU A N 1
ATOM 2086 C CA . GLU A 1 257 ? -13.672 5.867 -2.631 1 92.44 257 GLU A CA 1
ATOM 2087 C C . GLU A 1 257 ? -12.383 5.695 -3.432 1 92.44 257 GLU A C 1
ATOM 2089 O O . GLU A 1 257 ? -11.359 6.293 -3.104 1 92.44 257 GLU A O 1
ATOM 2094 N N . ALA A 1 258 ? -12.461 4.898 -4.477 1 91.06 258 ALA A N 1
ATOM 2095 C CA . ALA A 1 258 ? -11.289 4.641 -5.309 1 91.06 258 ALA A CA 1
ATOM 2096 C C . ALA A 1 258 ? -10.992 5.824 -6.223 1 91.06 258 ALA A C 1
ATOM 2098 O O . ALA A 1 258 ? -10.891 5.668 -7.441 1 91.06 258 ALA A O 1
ATOM 2099 N N . ASP A 1 259 ? -10.75 6.906 -5.668 1 91.94 259 ASP A N 1
ATOM 2100 C CA . ASP A 1 259 ? -10.383 8.109 -6.402 1 91.94 259 ASP A CA 1
ATOM 2101 C C . ASP A 1 259 ? -8.93 8.039 -6.875 1 91.94 259 ASP A C 1
ATOM 2103 O O . ASP A 1 259 ? -8.109 7.367 -6.262 1 91.94 259 ASP A O 1
ATOM 2107 N N . LEU A 1 260 ? -8.648 8.75 -7.949 1 93.75 260 LEU A N 1
ATOM 2108 C CA . LEU A 1 260 ? -7.293 8.766 -8.492 1 93.75 260 LEU A CA 1
ATOM 2109 C C . LEU A 1 260 ? -6.309 9.359 -7.488 1 93.75 260 LEU A C 1
ATOM 2111 O O . LEU A 1 260 ? -5.145 8.961 -7.453 1 93.75 260 LEU A O 1
ATOM 2115 N N . ALA A 1 261 ? -6.773 10.336 -6.785 1 94.56 261 ALA A N 1
ATOM 2116 C CA . ALA A 1 261 ? -6.043 10.977 -5.695 1 94.56 261 ALA A CA 1
ATOM 2117 C C . ALA A 1 261 ? -6.98 11.328 -4.543 1 94.56 261 ALA A C 1
ATOM 2119 O O . ALA A 1 261 ? -8.102 11.781 -4.766 1 94.56 261 ALA A O 1
ATOM 2120 N N . TRP A 1 262 ? -6.543 11.078 -3.336 1 95.5 262 TRP A N 1
ATOM 2121 C CA . TRP A 1 262 ? -7.363 11.406 -2.178 1 95.5 262 TRP A CA 1
ATOM 2122 C C . TRP A 1 262 ? -6.496 11.766 -0.977 1 95.5 262 TRP A C 1
ATOM 2124 O O . TRP A 1 262 ? -5.324 11.375 -0.912 1 95.5 262 TRP A O 1
ATOM 2134 N N . ILE A 1 263 ? -7.035 12.547 -0.096 1 96.19 263 ILE A N 1
ATOM 2135 C CA . ILE A 1 263 ? -6.516 12.82 1.24 1 96.19 263 ILE A CA 1
ATOM 2136 C C . ILE A 1 263 ? -7.512 12.328 2.289 1 96.19 263 ILE A C 1
ATOM 2138 O O . ILE A 1 263 ? -8.727 12.43 2.092 1 96.19 263 ILE A O 1
ATOM 2142 N N . ALA A 1 264 ? -7.023 11.844 3.367 1 98.12 264 ALA A N 1
ATOM 2143 C CA . ALA A 1 264 ? -7.852 11.391 4.48 1 98.12 264 ALA A CA 1
ATOM 2144 C C . ALA A 1 264 ? -7.164 11.641 5.816 1 98.12 264 ALA A C 1
ATOM 2146 O O . ALA A 1 264 ? -5.988 12.008 5.859 1 98.12 264 ALA A O 1
ATOM 2147 N N . TYR A 1 265 ? -7.91 11.617 6.848 1 98.69 265 TYR A N 1
ATOM 2148 C CA . TYR A 1 265 ? -7.371 11.641 8.203 1 98.69 265 TYR A CA 1
ATOM 2149 C C . TYR A 1 265 ? -7.543 10.297 8.891 1 98.69 265 TYR A C 1
ATOM 2151 O O . TYR A 1 265 ? -8.453 9.531 8.547 1 98.69 265 TYR A O 1
ATOM 2159 N N . ILE A 1 266 ? -6.672 9.953 9.734 1 98.94 266 ILE A N 1
ATOM 2160 C CA . ILE A 1 266 ? -6.867 8.859 10.68 1 98.94 266 ILE A CA 1
ATOM 2161 C C . ILE A 1 266 ? -6.871 9.406 12.109 1 98.94 266 ILE A C 1
ATOM 2163 O O . ILE A 1 266 ? -5.973 10.156 12.492 1 98.94 266 ILE A O 1
ATOM 2167 N N . VAL A 1 267 ? -7.898 9.109 12.812 1 98.94 267 VAL A N 1
ATOM 2168 C CA . VAL A 1 267 ? -8.062 9.516 14.203 1 98.94 267 VAL A CA 1
ATOM 2169 C C . VAL A 1 267 ? -7.875 8.312 15.117 1 98.94 267 VAL A C 1
ATOM 2171 O O . VAL A 1 267 ? -8.664 7.363 15.078 1 98.94 267 VAL A O 1
ATOM 2174 N N . ALA A 1 268 ? -6.844 8.328 15.914 1 98.94 268 ALA A N 1
ATOM 2175 C CA . ALA A 1 268 ? -6.488 7.215 16.797 1 98.94 268 ALA A CA 1
ATOM 2176 C C . ALA A 1 268 ? -6.77 7.559 18.25 1 98.94 268 ALA A C 1
ATOM 2178 O O . ALA A 1 268 ? -6.266 8.555 18.781 1 98.94 268 ALA A O 1
ATOM 2179 N N . GLU A 1 269 ? -7.539 6.777 18.875 1 98.88 269 GLU A N 1
ATOM 2180 C CA . GLU A 1 269 ? -7.961 7.027 20.25 1 98.88 269 GLU A CA 1
ATOM 2181 C C . GLU A 1 269 ? -7.113 6.23 21.234 1 98.88 269 GLU A C 1
ATOM 2183 O O . GLU A 1 269 ? -6.855 5.043 21.031 1 98.88 269 GLU A O 1
ATOM 2188 N N . LYS A 1 270 ? -6.641 6.949 22.219 1 98.38 270 LYS A N 1
ATOM 2189 C CA . LYS A 1 270 ? -6 6.238 23.312 1 98.38 270 LYS A CA 1
ATOM 2190 C C . LYS A 1 270 ? -7.031 5.527 24.188 1 98.38 270 LYS A C 1
ATOM 2192 O O . LYS A 1 270 ? -8.133 6.047 24.406 1 98.38 270 LYS A O 1
ATOM 2197 N N . MET B 1 1 ? -40.125 -28.625 -29.078 1 42.19 1 MET B N 1
ATOM 2198 C CA . MET B 1 1 ? -39.156 -28 -28.188 1 42.19 1 MET B CA 1
ATOM 2199 C C . MET B 1 1 ? -37.781 -27.984 -28.844 1 42.19 1 MET B C 1
ATOM 2201 O O . MET B 1 1 ? -37.219 -29.031 -29.156 1 42.19 1 MET B O 1
ATOM 2205 N N . SER B 1 2 ? -37.438 -27.062 -29.719 1 48.47 2 SER B N 1
ATOM 2206 C CA . SER B 1 2 ? -36.219 -26.984 -30.5 1 48.47 2 SER B CA 1
ATOM 2207 C C . SER B 1 2 ? -34.969 -27.062 -29.609 1 48.47 2 SER B C 1
ATOM 2209 O O . SER B 1 2 ? -34.844 -26.266 -28.672 1 48.47 2 SER B O 1
ATOM 2211 N N . SER B 1 3 ? -34.406 -28.125 -29.312 1 56.62 3 SER B N 1
ATOM 2212 C CA . SER B 1 3 ? -33.25 -28.375 -28.469 1 56.62 3 SER B CA 1
ATOM 2213 C C . SER B 1 3 ? -32.062 -27.469 -28.844 1 56.62 3 SER B C 1
ATOM 2215 O O . SER B 1 3 ? -31.484 -27.609 -29.922 1 56.62 3 SER B O 1
ATOM 2217 N N . LYS B 1 4 ? -32.094 -26.219 -28.375 1 69.06 4 LYS B N 1
ATOM 2218 C CA . LYS B 1 4 ? -31.078 -25.203 -28.719 1 69.06 4 LYS B CA 1
ATOM 2219 C C . LYS B 1 4 ? -29.672 -25.781 -28.625 1 69.06 4 LYS B C 1
ATOM 2221 O O . LYS B 1 4 ? -29.297 -26.391 -27.609 1 69.06 4 LYS B O 1
ATOM 2226 N N . LYS B 1 5 ? -28.859 -26.031 -29.578 1 88.31 5 LYS B N 1
ATOM 2227 C CA . LYS B 1 5 ? -27.469 -26.469 -29.672 1 88.31 5 LYS B CA 1
ATOM 2228 C C . LYS B 1 5 ? -26.609 -25.812 -28.594 1 88.31 5 LYS B C 1
ATOM 2230 O O . LYS B 1 5 ? -26.719 -24.609 -28.359 1 88.31 5 LYS B O 1
ATOM 2235 N N . PRO B 1 6 ? -25.844 -26.797 -27.859 1 93.38 6 PRO B N 1
ATOM 2236 C CA . PRO B 1 6 ? -25.016 -26.203 -26.812 1 93.38 6 PRO B CA 1
ATOM 2237 C C . PRO B 1 6 ? -24.031 -25.156 -27.344 1 93.38 6 PRO B C 1
ATOM 2239 O O . PRO B 1 6 ? -23.516 -25.312 -28.453 1 93.38 6 PRO B O 1
ATOM 2242 N N . THR B 1 7 ? -23.938 -24 -26.609 1 95.38 7 THR B N 1
ATOM 2243 C CA . THR B 1 7 ? -22.984 -22.953 -26.953 1 95.38 7 THR B CA 1
ATOM 2244 C C . THR B 1 7 ? -21.578 -23.359 -26.578 1 95.38 7 THR B C 1
ATOM 2246 O O . THR B 1 7 ? -21.359 -24.375 -25.922 1 95.38 7 THR B O 1
ATOM 2249 N N . MET B 1 8 ? -20.531 -22.656 -27.078 1 95.75 8 MET B N 1
ATOM 2250 C CA . MET B 1 8 ? -19.141 -22.875 -26.672 1 95.75 8 MET B CA 1
ATOM 2251 C C . MET B 1 8 ? -18.984 -22.703 -25.172 1 95.75 8 MET B C 1
ATOM 2253 O O . MET B 1 8 ? -18.203 -23.422 -24.531 1 95.75 8 MET B O 1
ATOM 2257 N N . ALA B 1 9 ? -19.625 -21.75 -24.531 1 96.62 9 ALA B N 1
ATOM 2258 C CA . ALA B 1 9 ? -19.594 -21.547 -23.094 1 96.62 9 ALA B CA 1
ATOM 2259 C C . ALA B 1 9 ? -20.109 -22.766 -22.344 1 96.62 9 ALA B C 1
ATOM 2261 O O . ALA B 1 9 ? -19.562 -23.156 -21.312 1 96.62 9 ALA B O 1
ATOM 2262 N N . ASP B 1 10 ? -21.141 -23.312 -22.859 1 95.81 10 ASP B N 1
ATOM 2263 C CA . ASP B 1 10 ? -21.766 -24.484 -22.234 1 95.81 10 ASP B CA 1
ATOM 2264 C C . ASP B 1 10 ? -20.797 -25.672 -22.203 1 95.81 10 ASP B C 1
ATOM 2266 O O . ASP B 1 10 ? -20.844 -26.5 -21.297 1 95.81 10 ASP B O 1
ATOM 2270 N N . GLU B 1 11 ? -20 -25.75 -23.125 1 95.44 11 GLU B N 1
ATOM 2271 C CA . GLU B 1 11 ? -19.141 -26.906 -23.312 1 95.44 11 GLU B CA 1
ATOM 2272 C C . GLU B 1 11 ? -17.75 -26.641 -22.75 1 95.44 11 GLU B C 1
ATOM 2274 O O . GLU B 1 11 ? -16.922 -27.562 -22.688 1 95.44 11 GLU B O 1
ATOM 2279 N N . ALA B 1 12 ? -17.547 -25.406 -22.375 1 95.88 12 ALA B N 1
ATOM 2280 C CA . ALA B 1 12 ? -16.203 -25.016 -21.969 1 95.88 12 ALA B CA 1
ATOM 2281 C C . ALA B 1 12 ? -15.883 -25.547 -20.578 1 95.88 12 ALA B C 1
ATOM 2283 O O . ALA B 1 12 ? -16.766 -25.734 -19.75 1 95.88 12 ALA B O 1
ATOM 2284 N N . ASP B 1 13 ? -14.625 -25.891 -20.375 1 96.81 13 ASP B N 1
ATOM 2285 C CA . ASP B 1 13 ? -14.078 -26.219 -19.078 1 96.81 13 ASP B CA 1
ATOM 2286 C C . ASP B 1 13 ? -13.336 -25.031 -18.469 1 96.81 13 ASP B C 1
ATOM 2288 O O . ASP B 1 13 ? -12.258 -24.656 -18.938 1 96.81 13 ASP B O 1
ATOM 2292 N N . ILE B 1 14 ? -13.828 -24.453 -17.375 1 96.31 14 ILE B N 1
ATOM 2293 C CA . ILE B 1 14 ? -13.312 -23.188 -16.828 1 96.31 14 ILE B CA 1
ATOM 2294 C C . ILE B 1 14 ? -11.898 -23.391 -16.312 1 96.31 14 ILE B C 1
ATOM 2296 O O . ILE B 1 14 ? -11.102 -22.453 -16.266 1 96.31 14 ILE B O 1
ATOM 2300 N N . HIS B 1 15 ? -11.57 -24.594 -15.836 1 96.69 15 HIS B N 1
ATOM 2301 C CA . HIS B 1 15 ? -10.219 -24.859 -15.352 1 96.69 15 HIS B CA 1
ATOM 2302 C C . HIS B 1 15 ? -9.211 -24.828 -16.5 1 96.69 15 HIS B C 1
ATOM 2304 O O . HIS B 1 15 ? -8.102 -24.297 -16.344 1 96.69 15 HIS B O 1
ATOM 2310 N N . GLU B 1 16 ? -9.562 -25.391 -17.625 1 95.44 16 GLU B N 1
ATOM 2311 C CA . GLU B 1 16 ? -8.711 -25.328 -18.797 1 95.44 16 GLU B CA 1
ATOM 2312 C C . GLU B 1 16 ? -8.531 -23.875 -19.266 1 95.44 16 GLU B C 1
ATOM 2314 O O . GLU B 1 16 ? -7.422 -23.469 -19.625 1 95.44 16 GLU B O 1
ATOM 2319 N N . LEU B 1 17 ? -9.711 -23.172 -19.312 1 96.44 17 LEU B N 1
ATOM 2320 C CA . LEU B 1 17 ? -9.664 -21.766 -19.719 1 96.44 17 LEU B CA 1
ATOM 2321 C C . LEU B 1 17 ? -8.727 -20.984 -18.812 1 96.44 17 LEU B C 1
ATOM 2323 O O . LEU B 1 17 ? -7.941 -20.156 -19.281 1 96.44 17 LEU B O 1
ATOM 2327 N N . TYR B 1 18 ? -8.773 -21.234 -17.516 1 95.94 18 TYR B N 1
ATOM 2328 C CA . TYR B 1 18 ? -7.922 -20.578 -16.547 1 95.94 18 TYR B CA 1
ATOM 2329 C C . TYR B 1 18 ? -6.449 -20.844 -16.812 1 95.94 18 TYR B C 1
ATOM 2331 O O . TYR B 1 18 ? -5.633 -19.922 -16.859 1 95.94 18 TYR B O 1
ATOM 2339 N N . GLU B 1 19 ? -6.059 -22.094 -17 1 94.06 19 GLU B N 1
ATOM 2340 C CA . GLU B 1 19 ? -4.668 -22.484 -17.219 1 94.06 19 GLU B CA 1
ATOM 2341 C C . GLU B 1 19 ? -4.109 -21.828 -18.484 1 94.06 19 GLU B C 1
ATOM 2343 O O . GLU B 1 19 ? -2.965 -21.359 -18.484 1 94.06 19 GLU B O 1
ATOM 2348 N N . LEU B 1 20 ? -4.969 -21.719 -19.516 1 92.81 20 LEU B N 1
ATOM 2349 C CA . LEU B 1 20 ? -4.547 -21.125 -20.781 1 92.81 20 LEU B CA 1
ATOM 2350 C C . LEU B 1 20 ? -4.359 -19.625 -20.641 1 92.81 20 LEU B C 1
ATOM 2352 O O . LEU B 1 20 ? -3.584 -19.016 -21.391 1 92.81 20 LEU B O 1
ATOM 2356 N N . SER B 1 21 ? -5.023 -19.062 -19.641 1 93 21 SER B N 1
ATOM 2357 C CA . SER B 1 21 ? -5.102 -17.609 -19.562 1 93 21 SER B CA 1
ATOM 2358 C C . SER B 1 21 ? -4.086 -17.062 -18.562 1 93 21 SER B C 1
ATOM 2360 O O . SER B 1 21 ? -3.529 -15.977 -18.766 1 93 21 SER B O 1
ATOM 2362 N N . VAL B 1 22 ? -3.883 -17.672 -17.438 1 86.19 22 VAL B N 1
ATOM 2363 C CA . VAL B 1 22 ? -3.291 -17.031 -16.266 1 86.19 22 VAL B CA 1
ATOM 2364 C C . VAL B 1 22 ? -2.006 -17.75 -15.867 1 86.19 22 VAL B C 1
ATOM 2366 O O . VAL B 1 22 ? -1.162 -17.203 -15.164 1 86.19 22 VAL B O 1
ATOM 2369 N N . GLN B 1 23 ? -1.783 -18.969 -16.344 1 81.75 23 GLN B N 1
ATOM 2370 C CA . GLN B 1 23 ? -0.659 -19.75 -15.852 1 81.75 23 GLN B CA 1
ATOM 2371 C C . GLN B 1 23 ? 0.366 -20 -16.953 1 81.75 23 GLN B C 1
ATOM 2373 O O . GLN B 1 23 ? 0.002 -20.203 -18.109 1 81.75 23 GLN B O 1
ATOM 2378 N N . ASN B 1 24 ? 1.553 -19.828 -16.609 1 90.12 24 ASN B N 1
ATOM 2379 C CA . ASN B 1 24 ? 2.719 -20.297 -17.359 1 90.12 24 ASN B CA 1
ATOM 2380 C C . ASN B 1 24 ? 3.639 -21.156 -16.5 1 90.12 24 ASN B C 1
ATOM 2382 O O . ASN B 1 24 ? 4.719 -20.703 -16.109 1 90.12 24 ASN B O 1
ATOM 2386 N N . VAL B 1 25 ? 3.189 -22.391 -16.328 1 94.19 25 VAL B N 1
ATOM 2387 C CA . VAL B 1 25 ? 3.783 -23.219 -15.281 1 94.19 25 VAL B CA 1
ATOM 2388 C C . VAL B 1 25 ? 5.203 -23.609 -15.68 1 94.19 25 VAL B C 1
ATOM 2390 O O . VAL B 1 25 ? 6.07 -23.781 -14.82 1 94.19 25 VAL B O 1
ATOM 2393 N N . GLU B 1 26 ? 5.449 -23.781 -16.984 1 95.25 26 GLU B N 1
ATOM 2394 C CA . GLU B 1 26 ? 6.809 -24.109 -17.422 1 95.25 26 GLU B CA 1
ATOM 2395 C C . GLU B 1 26 ? 7.789 -23.016 -17 1 95.25 26 GLU B C 1
ATOM 2397 O O . GLU B 1 26 ? 8.844 -23.312 -16.422 1 95.25 26 GLU B O 1
ATOM 2402 N N . HIS B 1 27 ? 7.379 -21.797 -17.219 1 94.88 27 HIS B N 1
ATOM 2403 C CA . HIS B 1 27 ? 8.227 -20.672 -16.859 1 94.88 27 HIS B CA 1
ATOM 2404 C C . HIS B 1 27 ? 8.344 -20.547 -15.336 1 94.88 27 HIS B C 1
ATOM 2406 O O . HIS B 1 27 ? 9.414 -20.203 -14.82 1 94.88 27 HIS B O 1
ATOM 2412 N N . GLU B 1 28 ? 7.285 -20.797 -14.656 1 96.31 28 GLU B N 1
ATOM 2413 C CA . GLU B 1 28 ? 7.277 -20.703 -13.195 1 96.31 28 GLU B CA 1
ATOM 2414 C C . GLU B 1 28 ? 8.242 -21.703 -12.57 1 96.31 28 GLU B C 1
ATOM 2416 O O . GLU B 1 28 ? 9.047 -21.344 -11.703 1 96.31 28 GLU B O 1
ATOM 2421 N N . VAL B 1 29 ? 8.164 -22.938 -13.047 1 98.19 29 VAL B N 1
ATOM 2422 C CA . VAL B 1 29 ? 9 -24 -12.5 1 98.19 29 VAL B CA 1
ATOM 2423 C C . VAL B 1 29 ? 10.469 -23.719 -12.836 1 98.19 29 VAL B C 1
ATOM 2425 O O . VAL B 1 29 ? 11.344 -23.891 -11.984 1 98.19 29 VAL B O 1
ATOM 2428 N N . GLU B 1 30 ? 10.695 -23.297 -14.078 1 97.69 30 GLU B N 1
ATOM 2429 C CA . GLU B 1 30 ? 12.055 -22.953 -14.477 1 97.69 30 GLU B CA 1
ATOM 2430 C C . GLU B 1 30 ? 12.609 -21.828 -13.609 1 97.69 30 GLU B C 1
ATOM 2432 O O . GLU B 1 30 ? 13.75 -21.891 -13.141 1 97.69 30 GLU B O 1
ATOM 2437 N N . PHE B 1 31 ? 11.898 -20.781 -13.43 1 98.12 31 PHE B N 1
ATOM 2438 C CA . PHE B 1 31 ? 12.305 -19.656 -12.609 1 98.12 31 PHE B CA 1
ATOM 2439 C C . PHE B 1 31 ? 12.625 -20.109 -11.188 1 98.12 31 PHE B C 1
ATOM 2441 O O . PHE B 1 31 ? 13.672 -19.75 -10.641 1 98.12 31 PHE B O 1
ATOM 2448 N N . MET B 1 32 ? 11.711 -20.906 -10.562 1 98.56 32 MET B N 1
ATOM 2449 C CA . MET B 1 32 ? 11.898 -21.375 -9.188 1 98.56 32 MET B CA 1
ATOM 2450 C C . MET B 1 32 ? 13.164 -22.219 -9.062 1 98.56 32 MET B C 1
ATOM 2452 O O . MET B 1 32 ? 13.992 -21.969 -8.188 1 98.56 32 MET B O 1
ATOM 2456 N N . GLN B 1 33 ? 13.32 -23.203 -9.992 1 98.56 33 GLN B N 1
ATOM 2457 C CA . GLN B 1 33 ? 14.453 -24.109 -9.922 1 98.56 33 GLN B CA 1
ATOM 2458 C C . GLN B 1 33 ? 15.766 -23.375 -10.148 1 98.56 33 GLN B C 1
ATOM 2460 O O . GLN B 1 33 ? 16.734 -23.562 -9.406 1 98.56 33 GLN B O 1
ATOM 2465 N N . ASN B 1 34 ? 15.789 -22.516 -11.18 1 98.44 34 ASN B N 1
ATOM 2466 C CA . ASN B 1 34 ? 17 -21.766 -11.477 1 98.44 34 ASN B CA 1
ATOM 2467 C C . ASN B 1 34 ? 17.375 -20.812 -10.336 1 98.44 34 ASN B C 1
ATOM 2469 O O . ASN B 1 34 ? 18.547 -20.719 -9.961 1 98.44 34 ASN B O 1
ATOM 2473 N N . THR B 1 35 ? 16.406 -20.094 -9.828 1 98.75 35 THR B N 1
ATOM 2474 C CA . THR B 1 35 ? 16.641 -19.172 -8.734 1 98.75 35 THR B CA 1
ATOM 2475 C C . THR B 1 35 ? 17.125 -19.922 -7.492 1 98.75 35 THR B C 1
ATOM 2477 O O . THR B 1 35 ? 18.062 -19.469 -6.824 1 98.75 35 THR B O 1
ATOM 2480 N N . PHE B 1 36 ? 16.5 -21.047 -7.207 1 98.81 36 PHE B N 1
ATOM 2481 C CA . PHE B 1 36 ? 16.922 -21.875 -6.078 1 98.81 36 PHE B CA 1
ATOM 2482 C C . PHE B 1 36 ? 18.375 -22.297 -6.238 1 98.81 36 PHE B C 1
ATOM 2484 O O . PHE B 1 36 ? 19.172 -22.188 -5.301 1 98.81 36 PHE B O 1
ATOM 2491 N N . ARG B 1 37 ? 18.703 -22.781 -7.398 1 98.56 37 ARG B N 1
ATOM 2492 C CA . ARG B 1 37 ? 20.078 -23.203 -7.672 1 98.56 37 ARG B CA 1
ATOM 2493 C C . ARG B 1 37 ? 21.062 -22.047 -7.512 1 98.56 37 ARG B C 1
ATOM 2495 O O . ARG B 1 37 ? 22.156 -22.234 -6.98 1 98.56 37 ARG B O 1
ATOM 2502 N N . ASP B 1 38 ? 20.688 -20.906 -8.008 1 98.31 38 ASP B N 1
ATOM 2503 C CA . ASP B 1 38 ? 21.547 -19.734 -7.895 1 98.31 38 ASP B CA 1
ATOM 2504 C C . ASP B 1 38 ? 21.797 -19.375 -6.43 1 98.31 38 ASP B C 1
ATOM 2506 O O . ASP B 1 38 ? 22.906 -18.953 -6.074 1 98.31 38 ASP B O 1
ATOM 2510 N N . ILE B 1 39 ? 20.766 -19.547 -5.605 1 98.38 39 ILE B N 1
ATOM 2511 C CA . ILE B 1 39 ? 20.812 -19.141 -4.203 1 98.38 39 ILE B CA 1
ATOM 2512 C C . ILE B 1 39 ? 21.547 -20.203 -3.391 1 98.38 39 ILE B C 1
ATOM 2514 O O . ILE B 1 39 ? 22.375 -19.875 -2.527 1 98.38 39 ILE B O 1
ATOM 2518 N N . ARG B 1 40 ? 21.312 -21.484 -3.725 1 98.44 40 ARG B N 1
ATOM 2519 C CA . ARG B 1 40 ? 21.719 -22.531 -2.793 1 98.44 40 ARG B CA 1
ATOM 2520 C C . ARG B 1 40 ? 22.828 -23.391 -3.393 1 98.44 40 ARG B C 1
ATOM 2522 O O . ARG B 1 40 ? 23.484 -24.141 -2.678 1 98.44 40 ARG B O 1
ATOM 2529 N N . GLY B 1 41 ? 23.062 -23.328 -4.617 1 98.25 41 GLY B N 1
ATOM 2530 C CA . GLY B 1 41 ? 24.141 -24.078 -5.258 1 98.25 41 GLY B CA 1
ATOM 2531 C C . GLY B 1 41 ? 23.812 -25.562 -5.418 1 98.25 41 GLY B C 1
ATOM 2532 O O . GLY B 1 41 ? 24.719 -26.375 -5.629 1 98.25 41 GLY B O 1
ATOM 2533 N N . ARG B 1 42 ? 22.562 -25.875 -5.246 1 98.12 42 ARG B N 1
ATOM 2534 C CA . ARG B 1 42 ? 22.109 -27.25 -5.434 1 98.12 42 ARG B CA 1
ATOM 2535 C C . ARG B 1 42 ? 20.719 -27.297 -6.051 1 98.12 42 ARG B C 1
ATOM 2537 O O . ARG B 1 42 ? 20.031 -26.281 -6.117 1 98.12 42 ARG B O 1
ATOM 2544 N N . THR B 1 43 ? 20.328 -28.484 -6.453 1 98.56 43 THR B N 1
ATOM 2545 C CA . THR B 1 43 ? 19.016 -28.703 -7.051 1 98.56 43 THR B CA 1
ATOM 2546 C C . THR B 1 43 ? 17.969 -28.922 -5.973 1 98.56 43 THR B C 1
ATOM 2548 O O . THR B 1 43 ? 18.219 -29.594 -4.973 1 98.56 43 THR B O 1
ATOM 2551 N N . ALA B 1 44 ? 16.797 -28.297 -6.129 1 98.81 44 ALA B N 1
ATOM 2552 C CA . ALA B 1 44 ? 15.633 -28.609 -5.301 1 98.81 44 ALA B CA 1
ATOM 2553 C C . ALA B 1 44 ? 14.883 -29.828 -5.852 1 98.81 44 ALA B C 1
ATOM 2555 O O . ALA B 1 44 ? 14.641 -29.922 -7.059 1 98.81 44 ALA B O 1
ATOM 2556 N N . TYR B 1 45 ? 14.484 -30.719 -4.961 1 98.81 45 TYR B N 1
ATOM 2557 C CA . TYR B 1 45 ? 13.82 -31.938 -5.438 1 98.81 45 TYR B CA 1
ATOM 2558 C C . TYR B 1 45 ? 12.383 -32 -4.934 1 98.81 45 TYR B C 1
ATOM 2560 O O . TYR B 1 45 ? 11.508 -32.531 -5.613 1 98.81 45 TYR B O 1
ATOM 2568 N N . VAL B 1 46 ? 12.156 -31.516 -3.795 1 98.88 46 VAL B N 1
ATOM 2569 C CA . VAL B 1 46 ? 10.828 -31.609 -3.197 1 98.88 46 VAL B CA 1
ATOM 2570 C C . VAL B 1 46 ? 10.156 -30.234 -3.207 1 98.88 46 VAL B C 1
ATOM 2572 O O . VAL B 1 46 ? 10.625 -29.312 -2.545 1 98.88 46 VAL B O 1
ATOM 2575 N N . PHE B 1 47 ? 9.086 -30.141 -3.951 1 98.88 47 PHE B N 1
ATOM 2576 C CA . PHE B 1 47 ? 8.352 -28.906 -4.18 1 98.88 47 PHE B CA 1
ATOM 2577 C C . PHE B 1 47 ? 6.949 -29 -3.584 1 98.88 47 PHE B C 1
ATOM 2579 O O . PHE B 1 47 ? 6.227 -29.969 -3.82 1 98.88 47 PHE B O 1
ATOM 2586 N N . ARG B 1 48 ? 6.559 -28 -2.756 1 98.94 48 ARG B N 1
ATOM 2587 C CA . ARG B 1 48 ? 5.172 -27.875 -2.316 1 98.94 48 ARG B CA 1
ATOM 2588 C C . ARG B 1 48 ? 4.527 -26.625 -2.906 1 98.94 48 ARG B C 1
ATOM 2590 O O . ARG B 1 48 ? 5.121 -25.547 -2.885 1 98.94 48 ARG B O 1
ATOM 2597 N N . GLU B 1 49 ? 3.379 -26.844 -3.426 1 98.81 49 GLU B N 1
ATOM 2598 C CA . GLU B 1 49 ? 2.559 -25.75 -3.938 1 98.81 49 GLU B CA 1
ATOM 2599 C C . GLU B 1 49 ? 1.332 -25.531 -3.059 1 98.81 49 GLU B C 1
ATOM 2601 O O . GLU B 1 49 ? 0.452 -26.391 -2.977 1 98.81 49 GLU B O 1
ATOM 2606 N N . ASP B 1 50 ? 1.289 -24.359 -2.383 1 98.81 50 ASP B N 1
ATOM 2607 C CA . ASP B 1 50 ? 0.094 -23.938 -1.658 1 98.81 50 ASP B CA 1
ATOM 2608 C C . ASP B 1 50 ? -0.925 -23.297 -2.602 1 98.81 50 ASP B C 1
ATOM 2610 O O . ASP B 1 50 ? -0.554 -22.594 -3.545 1 98.81 50 ASP B O 1
ATOM 2614 N N . PHE B 1 51 ? -2.271 -23.531 -2.309 1 98.62 51 PHE B N 1
ATOM 2615 C CA . PHE B 1 51 ? -3.324 -23.078 -3.211 1 98.62 51 PHE B CA 1
ATOM 2616 C C . PHE B 1 51 ? -3.104 -23.625 -4.617 1 98.62 51 PHE B C 1
ATOM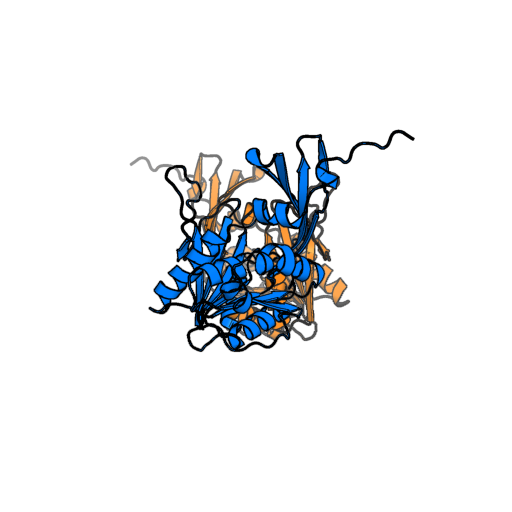 2618 O O . PHE B 1 51 ? -3.131 -22.875 -5.594 1 98.62 51 PHE B O 1
ATOM 2625 N N . CYS B 1 52 ? -2.949 -24.922 -4.727 1 98.25 52 CYS B N 1
ATOM 2626 C CA . CYS B 1 52 ? -2.379 -25.5 -5.938 1 98.25 52 CYS B CA 1
ATOM 2627 C C . CYS B 1 52 ? -3.412 -25.547 -7.059 1 98.25 52 CYS B C 1
ATOM 2629 O O . CYS B 1 52 ? -3.064 -25.75 -8.219 1 98.25 52 CYS B O 1
ATOM 2631 N N . GLY B 1 53 ? -4.742 -25.391 -6.707 1 97.38 53 GLY B N 1
ATOM 2632 C CA . GLY B 1 53 ? -5.766 -25.516 -7.734 1 97.38 53 GLY B CA 1
ATOM 2633 C C . GLY B 1 53 ? -5.691 -26.828 -8.484 1 97.38 53 GLY B C 1
ATOM 2634 O O . GLY B 1 53 ? -5.723 -27.906 -7.875 1 97.38 53 GLY B O 1
ATOM 2635 N N . THR B 1 54 ? -5.441 -26.734 -9.789 1 96.69 54 THR B N 1
ATOM 2636 C CA . THR B 1 54 ? -5.445 -27.922 -10.648 1 96.69 54 THR B CA 1
ATOM 2637 C C . THR B 1 54 ? -4.121 -28.672 -10.547 1 96.69 54 THR B C 1
ATOM 2639 O O . THR B 1 54 ? -3.971 -29.75 -11.117 1 96.69 54 THR B O 1
ATOM 2642 N N . ALA B 1 55 ? -3.145 -28.125 -9.844 1 97.25 55 ALA B N 1
ATOM 2643 C CA . ALA B 1 55 ? -1.847 -28.734 -9.578 1 97.25 55 ALA B CA 1
ATOM 2644 C C . ALA B 1 55 ? -1.003 -28.812 -10.844 1 97.25 55 ALA B C 1
ATOM 2646 O O . ALA B 1 55 ? -0.19 -29.734 -11.008 1 97.25 55 ALA B O 1
ATOM 2647 N N . SER B 1 56 ? -1.247 -27.859 -11.766 1 97.12 56 SER B N 1
ATOM 2648 C CA . SER B 1 56 ? -0.497 -27.844 -13.016 1 97.12 56 SER B CA 1
ATOM 2649 C C . SER B 1 56 ? 0.992 -27.625 -12.766 1 97.12 56 SER B C 1
ATOM 2651 O O . SER B 1 56 ? 1.834 -28.234 -13.422 1 97.12 56 SER B O 1
ATOM 2653 N N . ALA B 1 57 ? 1.356 -26.766 -11.828 1 97.56 57 ALA B N 1
ATOM 2654 C CA . ALA B 1 57 ? 2.76 -26.5 -11.508 1 97.56 57 ALA B CA 1
ATOM 2655 C C . ALA B 1 57 ? 3.41 -27.734 -10.867 1 97.56 57 ALA B C 1
ATOM 2657 O O . ALA B 1 57 ? 4.562 -28.047 -11.172 1 97.56 57 ALA B O 1
ATOM 2658 N N . ALA B 1 58 ? 2.713 -28.375 -9.969 1 98.19 58 ALA B N 1
ATOM 2659 C CA . ALA B 1 58 ? 3.211 -29.609 -9.344 1 98.19 58 ALA B CA 1
ATOM 2660 C C . ALA B 1 58 ? 3.504 -30.672 -10.391 1 98.19 58 ALA B C 1
ATOM 2662 O O . ALA B 1 58 ? 4.539 -31.344 -10.336 1 98.19 58 ALA B O 1
ATOM 2663 N N . CYS B 1 59 ? 2.562 -30.812 -11.359 1 98.5 59 CYS B N 1
ATOM 2664 C CA . CYS B 1 59 ? 2.74 -31.797 -12.422 1 98.5 59 CYS B CA 1
ATOM 2665 C C . CYS B 1 59 ? 3.947 -31.438 -13.289 1 98.5 59 CYS B C 1
ATOM 2667 O O . CYS B 1 59 ? 4.711 -32.312 -13.68 1 98.5 59 CYS B O 1
ATOM 2669 N N . GLN B 1 60 ? 4.078 -30.156 -13.586 1 98.19 60 GLN B N 1
ATOM 2670 C CA . GLN B 1 60 ? 5.234 -29.719 -14.359 1 98.19 60 GLN B CA 1
ATOM 2671 C C . GLN B 1 60 ? 6.535 -29.984 -13.602 1 98.19 60 GLN B C 1
ATOM 2673 O O . GLN B 1 60 ? 7.547 -30.344 -14.211 1 98.19 60 GLN B O 1
ATOM 2678 N N . TRP B 1 61 ? 6.559 -29.828 -12.312 1 98.69 61 TRP B N 1
ATOM 2679 C CA . TRP B 1 61 ? 7.746 -30.016 -11.477 1 98.69 61 TRP B CA 1
ATOM 2680 C C . TRP B 1 61 ? 8.281 -31.438 -11.586 1 98.69 61 TRP B C 1
ATOM 2682 O O . TRP B 1 61 ? 9.484 -31.641 -11.781 1 98.69 61 TRP B O 1
ATOM 2692 N N . VAL B 1 62 ? 7.43 -32.469 -11.523 1 98.56 62 VAL B N 1
ATOM 2693 C CA . VAL B 1 62 ? 7.879 -33.875 -11.461 1 98.56 62 VAL B CA 1
ATOM 2694 C C . VAL B 1 62 ? 8.375 -34.312 -12.836 1 98.56 62 VAL B C 1
ATOM 2696 O O . VAL B 1 62 ? 9.078 -35.312 -12.945 1 98.56 62 VAL B O 1
ATOM 2699 N N . ARG B 1 63 ? 8.023 -33.531 -13.844 1 97.75 63 ARG B N 1
ATOM 2700 C CA . ARG B 1 63 ? 8.453 -33.875 -15.195 1 97.75 63 ARG B CA 1
ATOM 2701 C C . ARG B 1 63 ? 9.945 -33.656 -15.375 1 97.75 63 ARG B C 1
ATOM 2703 O O . ARG B 1 63 ? 10.539 -34.094 -16.359 1 97.75 63 ARG B O 1
ATOM 2710 N N . GLN B 1 64 ? 10.555 -32.969 -14.445 1 97.38 64 GLN B N 1
ATOM 2711 C CA . GLN B 1 64 ? 11.969 -32.625 -14.555 1 97.38 64 GLN B CA 1
ATOM 2712 C C . GLN B 1 64 ? 12.852 -33.875 -14.453 1 97.38 64 GLN B C 1
ATOM 2714 O O . GLN B 1 64 ? 14.016 -33.844 -14.859 1 97.38 64 GLN B O 1
ATOM 2719 N N . GLY B 1 65 ? 12.328 -34.906 -13.812 1 97.88 65 GLY B N 1
ATOM 2720 C CA . GLY B 1 65 ? 13.102 -36.125 -13.625 1 97.88 65 GLY B CA 1
ATOM 2721 C C . GLY B 1 65 ? 12.555 -37.031 -12.523 1 97.88 65 GLY B C 1
ATOM 2722 O O . GLY B 1 65 ? 11.625 -36.625 -11.812 1 97.88 65 GLY B O 1
ATOM 2723 N N . ALA B 1 66 ? 13.141 -38.156 -12.344 1 98 66 ALA B N 1
ATOM 2724 C CA . ALA B 1 66 ? 12.617 -39.188 -11.469 1 98 66 ALA B CA 1
ATOM 2725 C C . ALA B 1 66 ? 12.812 -38.812 -10 1 98 66 ALA B C 1
ATOM 2727 O O . ALA B 1 66 ? 12.164 -39.375 -9.117 1 98 66 ALA B O 1
ATOM 2728 N N . GLU B 1 67 ? 13.711 -37.875 -9.742 1 98.12 67 GLU B N 1
ATOM 2729 C CA . GLU B 1 67 ? 14.031 -37.531 -8.359 1 98.12 67 GLU B CA 1
ATOM 2730 C C . GLU B 1 67 ? 13.07 -36.469 -7.824 1 98.12 67 GLU B C 1
ATOM 2732 O O . GLU B 1 67 ? 13.016 -36.219 -6.617 1 98.12 67 GLU B O 1
ATOM 2737 N N . TYR B 1 68 ? 12.336 -35.844 -8.719 1 98.69 68 TYR B N 1
ATOM 2738 C CA . TYR B 1 68 ? 11.523 -34.688 -8.336 1 98.69 68 TYR B CA 1
ATOM 2739 C C . TYR B 1 68 ? 10.18 -35.156 -7.77 1 98.69 68 TYR B C 1
ATOM 2741 O O . TYR B 1 68 ? 9.531 -36.031 -8.336 1 98.69 68 TYR B O 1
ATOM 2749 N N . GLN B 1 69 ? 9.805 -34.562 -6.602 1 98.81 69 GLN B N 1
ATOM 2750 C CA . GLN B 1 69 ? 8.531 -34.844 -5.938 1 98.81 69 GLN B CA 1
ATOM 2751 C C . GLN B 1 69 ? 7.766 -33.531 -5.703 1 98.81 69 GLN B C 1
ATOM 2753 O O . GLN B 1 69 ? 8.367 -32.5 -5.426 1 98.81 69 GLN B O 1
ATOM 2758 N N . ALA B 1 70 ? 6.473 -33.656 -5.816 1 98.81 70 ALA B N 1
ATOM 2759 C CA . ALA B 1 70 ? 5.648 -32.438 -5.641 1 98.81 70 ALA B CA 1
ATOM 2760 C C . ALA B 1 70 ? 4.469 -32.719 -4.715 1 98.81 70 ALA B C 1
ATOM 2762 O O . ALA B 1 70 ? 3.883 -33.812 -4.758 1 98.81 70 ALA B O 1
ATOM 2763 N N . ILE B 1 71 ? 4.188 -31.766 -3.871 1 98.88 71 ILE B N 1
ATOM 2764 C CA . ILE B 1 71 ? 3.008 -31.75 -3.016 1 98.88 71 ILE B CA 1
ATOM 2765 C C . ILE B 1 71 ? 2.133 -30.562 -3.367 1 98.88 71 ILE B C 1
ATOM 2767 O O . ILE B 1 71 ? 2.615 -29.422 -3.426 1 98.88 71 ILE B O 1
ATOM 2771 N N . GLY B 1 72 ? 0.865 -30.797 -3.689 1 98.75 72 GLY B N 1
ATOM 2772 C CA . GLY B 1 72 ? -0.112 -29.734 -3.871 1 98.75 72 GLY B CA 1
ATOM 2773 C C . GLY B 1 72 ? -1.146 -29.672 -2.762 1 98.75 72 GLY B C 1
ATOM 2774 O O . GLY B 1 72 ? -1.728 -30.703 -2.396 1 98.75 72 GLY B O 1
ATOM 2775 N N . VAL B 1 73 ? -1.342 -28.5 -2.188 1 98.88 73 VAL B N 1
ATOM 2776 C CA . VAL B 1 73 ? -2.316 -28.328 -1.116 1 98.88 73 VAL B CA 1
ATOM 2777 C C . VAL B 1 73 ? -3.412 -27.359 -1.568 1 98.88 73 VAL B C 1
ATOM 2779 O O . VAL B 1 73 ? -3.121 -26.266 -2.074 1 98.88 73 VAL B O 1
ATOM 2782 N N . ASP B 1 74 ? -4.629 -27.734 -1.475 1 98.81 74 ASP B N 1
ATOM 2783 C CA . ASP B 1 74 ? -5.785 -26.875 -1.71 1 98.81 74 ASP B CA 1
ATOM 2784 C C . ASP B 1 74 ? -6.953 -27.25 -0.806 1 98.81 74 ASP B C 1
ATOM 2786 O O . ASP B 1 74 ? -7.137 -28.438 -0.489 1 98.81 74 ASP B O 1
ATOM 2790 N N . ILE B 1 75 ? -7.695 -26.266 -0.46 1 98.62 75 ILE B N 1
ATOM 2791 C CA . ILE B 1 75 ? -8.789 -26.516 0.472 1 98.62 75 ILE B CA 1
ATOM 2792 C C . ILE B 1 75 ? -10.023 -26.984 -0.294 1 98.62 75 ILE B C 1
ATOM 2794 O O . ILE B 1 75 ? -10.922 -27.594 0.286 1 98.62 75 ILE B O 1
ATOM 2798 N N . GLU B 1 76 ? -10.109 -26.781 -1.617 1 97.56 76 GLU B N 1
ATOM 2799 C CA . GLU B 1 76 ? -11.289 -27.062 -2.43 1 97.56 76 GLU B CA 1
ATOM 2800 C C . GLU B 1 76 ? -11.219 -28.438 -3.072 1 97.56 76 GLU B C 1
ATOM 2802 O O . GLU B 1 76 ? -10.43 -28.656 -4 1 97.56 76 GLU B O 1
ATOM 2807 N N . PRO B 1 77 ? -12.016 -29.344 -2.695 1 97.88 77 PRO B N 1
ATOM 2808 C CA . PRO B 1 77 ? -11.93 -30.703 -3.213 1 97.88 77 PRO B CA 1
ATOM 2809 C C . PRO B 1 77 ? -12.273 -30.797 -4.695 1 97.88 77 PRO B C 1
ATOM 2811 O O . PRO B 1 77 ? -11.703 -31.625 -5.414 1 97.88 77 PRO B O 1
ATOM 2814 N N . SER B 1 78 ? -13.156 -29.969 -5.156 1 97.5 78 SER B N 1
ATOM 2815 C CA . SER B 1 78 ? -13.602 -30.062 -6.543 1 97.5 78 SER B CA 1
ATOM 2816 C C . SER B 1 78 ? -12.453 -29.781 -7.508 1 97.5 78 SER B C 1
ATOM 2818 O O . SER B 1 78 ? -12.297 -30.484 -8.508 1 97.5 78 SER B O 1
ATOM 2820 N N . VAL B 1 79 ? -11.672 -28.75 -7.258 1 97.69 79 VAL B N 1
ATOM 2821 C CA . VAL B 1 79 ? -10.578 -28.422 -8.164 1 97.69 79 VAL B CA 1
ATOM 2822 C C . VAL B 1 79 ? -9.484 -29.484 -8.055 1 97.69 79 VAL B C 1
ATOM 2824 O O . VAL B 1 79 ? -8.82 -29.812 -9.039 1 97.69 79 VAL B O 1
ATOM 2827 N N . LEU B 1 80 ? -9.281 -30.047 -6.871 1 98.31 80 LEU B N 1
ATOM 2828 C CA . LEU B 1 80 ? -8.32 -31.125 -6.688 1 98.31 80 LEU B CA 1
ATOM 2829 C C . LEU B 1 80 ? -8.719 -32.344 -7.5 1 98.31 80 LEU B C 1
ATOM 2831 O O . LEU B 1 80 ? -7.867 -33 -8.125 1 98.31 80 LEU B O 1
ATOM 2835 N N . GLU B 1 81 ? -10 -32.656 -7.438 1 98.25 81 GLU B N 1
ATOM 2836 C CA . GLU B 1 81 ? -10.492 -33.812 -8.195 1 98.25 81 GLU B CA 1
ATOM 2837 C C . GLU B 1 81 ? -10.297 -33.594 -9.695 1 98.25 81 GLU B C 1
ATOM 2839 O O . GLU B 1 81 ? -9.891 -34.5 -10.406 1 98.25 81 GLU B O 1
ATOM 2844 N N . TRP B 1 82 ? -10.609 -32.375 -10.125 1 98.19 82 TRP B N 1
ATOM 2845 C CA . TRP B 1 82 ? -10.359 -32.062 -11.531 1 98.19 82 TRP B CA 1
ATOM 2846 C C . TRP B 1 82 ? -8.883 -32.25 -11.875 1 98.19 82 TRP B C 1
ATOM 2848 O O . TRP B 1 82 ? -8.547 -32.844 -12.898 1 98.19 82 TRP B O 1
ATOM 2858 N N . GLY B 1 83 ? -7.992 -31.734 -11.062 1 97.88 83 GLY B N 1
ATOM 2859 C CA . GLY B 1 83 ? -6.559 -31.859 -11.266 1 97.88 83 GLY B CA 1
ATOM 2860 C C . GLY B 1 83 ? -6.078 -33.281 -11.266 1 97.88 83 GLY B C 1
ATOM 2861 O O . GLY B 1 83 ? -5.23 -33.656 -12.078 1 97.88 83 GLY B O 1
ATOM 2862 N N . ARG B 1 84 ? -6.613 -34.125 -10.359 1 98.06 84 ARG B N 1
ATOM 2863 C CA . ARG B 1 84 ? -6.27 -35.531 -10.312 1 98.06 84 ARG B CA 1
ATOM 2864 C C . ARG B 1 84 ? -6.605 -36.219 -11.625 1 98.06 84 ARG B C 1
ATOM 2866 O O . ARG B 1 84 ? -5.805 -37 -12.148 1 98.06 84 ARG B O 1
ATOM 2873 N N . LYS B 1 85 ? -7.742 -35.906 -12.125 1 97.94 85 LYS B N 1
ATOM 2874 C CA . LYS B 1 85 ? -8.242 -36.594 -13.32 1 97.94 85 LYS B CA 1
ATOM 2875 C C . LYS B 1 85 ? -7.578 -36.031 -14.578 1 97.94 85 LYS B C 1
ATOM 2877 O O . LYS B 1 85 ? -7.16 -36.781 -15.453 1 97.94 85 LYS B O 1
ATOM 2882 N N . ASN B 1 86 ? -7.414 -34.719 -14.672 1 97.75 86 ASN B N 1
ATOM 2883 C CA . ASN B 1 86 ? -7.094 -34.062 -15.945 1 97.75 86 ASN B CA 1
ATOM 2884 C C . ASN B 1 86 ? -5.621 -33.688 -16.016 1 97.75 86 ASN B C 1
ATOM 2886 O O . ASN B 1 86 ? -5.121 -33.312 -17.078 1 97.75 86 ASN B O 1
ATOM 2890 N N . ARG B 1 87 ? -4.906 -33.719 -14.93 1 97.38 87 ARG B N 1
ATOM 2891 C CA . ARG B 1 87 ? -3.496 -33.344 -14.93 1 97.38 87 ARG B CA 1
ATOM 2892 C C . ARG B 1 87 ? -2.631 -34.469 -14.391 1 97.38 87 ARG B C 1
ATOM 2894 O O . ARG B 1 87 ? -1.943 -35.156 -15.156 1 97.38 87 ARG B O 1
ATOM 2901 N N . VAL B 1 88 ? -2.834 -34.812 -13.086 1 98.31 88 VAL B N 1
ATOM 2902 C CA . VAL B 1 88 ? -2.045 -35.875 -12.477 1 98.31 88 VAL B CA 1
ATOM 2903 C C . VAL B 1 88 ? -2.303 -37.188 -13.211 1 98.31 88 VAL B C 1
ATOM 2905 O O . VAL B 1 88 ? -1.364 -37.938 -13.531 1 98.31 88 VAL B O 1
ATOM 2908 N N . GLY B 1 89 ? -3.57 -37.438 -13.484 1 97.94 89 GLY B N 1
ATOM 2909 C CA . GLY B 1 89 ? -3.965 -38.688 -14.125 1 97.94 89 GLY B CA 1
ATOM 2910 C C . GLY B 1 89 ? -3.428 -38.844 -15.539 1 97.94 89 GLY B C 1
ATOM 2911 O O . GLY B 1 89 ? -3.396 -39.938 -16.078 1 97.94 89 GLY B O 1
ATOM 2912 N N . LYS B 1 90 ? -3.014 -37.75 -16.109 1 97.06 90 LYS B N 1
ATOM 2913 C CA . LYS B 1 90 ? -2.518 -37.781 -17.484 1 97.06 90 LYS B CA 1
ATOM 2914 C C . LYS B 1 90 ? -1 -37.938 -17.516 1 97.06 90 LYS B C 1
ATOM 2916 O O . LYS B 1 90 ? -0.41 -38.094 -18.594 1 97.06 90 LYS B O 1
ATOM 2921 N N . LEU B 1 91 ? -0.375 -37.938 -16.406 1 97.81 91 LEU B N 1
ATOM 2922 C CA . LEU B 1 91 ? 1.058 -38.188 -16.297 1 97.81 91 LEU B CA 1
ATOM 2923 C C . LEU B 1 91 ? 1.356 -39.688 -16.453 1 97.81 91 LEU B C 1
ATOM 2925 O O . LEU B 1 91 ? 0.477 -40.5 -16.25 1 97.81 91 LEU B O 1
ATOM 2929 N N . PRO B 1 92 ? 2.588 -39.938 -16.859 1 97.69 92 PRO B N 1
ATOM 2930 C CA . PRO B 1 92 ? 3 -41.344 -16.734 1 97.69 92 PRO B CA 1
ATOM 2931 C C . PRO B 1 92 ? 2.875 -41.875 -15.305 1 97.69 92 PRO B C 1
ATOM 2933 O O . PRO B 1 92 ? 3.033 -41.125 -14.344 1 97.69 92 PRO B O 1
ATOM 2936 N N . ALA B 1 93 ? 2.67 -43.156 -15.203 1 97.25 93 ALA B N 1
ATOM 2937 C CA . ALA B 1 93 ? 2.408 -43.781 -13.914 1 97.25 93 ALA B CA 1
ATOM 2938 C C . ALA B 1 93 ? 3.506 -43.438 -12.906 1 97.25 93 ALA B C 1
ATOM 2940 O O . ALA B 1 93 ? 3.221 -43.156 -11.742 1 97.25 93 ALA B O 1
ATOM 2941 N N . ALA B 1 94 ? 4.711 -43.531 -13.336 1 97.19 94 ALA B N 1
ATOM 2942 C CA . ALA B 1 94 ? 5.84 -43.25 -12.445 1 97.19 94 ALA B CA 1
ATOM 2943 C C . ALA B 1 94 ? 5.785 -41.812 -11.914 1 97.19 94 ALA B C 1
ATOM 2945 O O . ALA B 1 94 ? 6.148 -41.562 -10.766 1 97.19 94 ALA B O 1
ATOM 2946 N N . ASP B 1 95 ? 5.395 -40.875 -12.742 1 97.75 95 ASP B N 1
ATOM 2947 C CA . ASP B 1 95 ? 5.281 -39.469 -12.344 1 97.75 95 ASP B CA 1
ATOM 2948 C C . ASP B 1 95 ? 4.078 -39.25 -11.43 1 97.75 95 ASP B C 1
ATOM 2950 O O . ASP B 1 95 ? 4.148 -38.469 -10.484 1 97.75 95 ASP B O 1
ATOM 2954 N N . GLN B 1 96 ? 2.99 -39.906 -11.703 1 98.06 96 GLN B N 1
ATOM 2955 C CA . GLN B 1 96 ? 1.785 -39.812 -10.883 1 98.06 96 GLN B CA 1
ATOM 2956 C C . GLN B 1 96 ? 2.084 -40.094 -9.422 1 98.06 96 GLN B C 1
ATOM 2958 O O . GLN B 1 96 ? 1.583 -39.438 -8.523 1 98.06 96 GLN B O 1
ATOM 2963 N N . ALA B 1 97 ? 2.9 -41.125 -9.258 1 97.69 97 ALA B N 1
ATOM 2964 C CA . ALA B 1 97 ? 3.209 -41.594 -7.914 1 97.69 97 ALA B CA 1
ATOM 2965 C C . ALA B 1 97 ? 3.986 -40.531 -7.125 1 97.69 97 ALA B C 1
ATOM 2967 O O . ALA B 1 97 ? 4.09 -40.625 -5.898 1 97.69 97 ALA B O 1
ATOM 2968 N N . ARG B 1 98 ? 4.52 -39.5 -7.793 1 98.44 98 ARG B N 1
ATOM 2969 C CA . ARG B 1 98 ? 5.383 -38.5 -7.152 1 98.44 98 ARG B CA 1
ATOM 2970 C C . ARG B 1 98 ? 4.656 -37.188 -6.984 1 98.44 98 ARG B C 1
ATOM 2972 O O . ARG B 1 98 ? 5.266 -36.188 -6.602 1 98.44 98 ARG B O 1
ATOM 2979 N N . VAL B 1 99 ? 3.389 -37.156 -7.277 1 98.75 99 VAL B N 1
ATOM 2980 C CA . VAL B 1 99 ? 2.537 -36 -7.012 1 98.75 99 VAL B CA 1
ATOM 2981 C C . VAL B 1 99 ? 1.52 -36.344 -5.926 1 98.75 99 VAL B C 1
ATOM 2983 O O . VAL B 1 99 ? 0.719 -37.25 -6.09 1 98.75 99 VAL B O 1
ATOM 2986 N N . SER B 1 100 ? 1.608 -35.688 -4.824 1 98.44 100 SER B N 1
ATOM 2987 C CA . SER B 1 100 ? 0.643 -35.844 -3.744 1 98.44 100 SER B CA 1
ATOM 2988 C C . SER B 1 100 ? -0.27 -34.625 -3.635 1 98.44 100 SER B C 1
ATOM 2990 O O . SER B 1 100 ? 0.202 -33.531 -3.424 1 98.44 100 SER B O 1
ATOM 2992 N N . LEU B 1 101 ? -1.537 -34.812 -3.779 1 98.62 101 LEU B N 1
ATOM 2993 C CA . LEU B 1 101 ? -2.512 -33.719 -3.596 1 98.62 101 LEU B CA 1
ATOM 2994 C C . LEU B 1 101 ? -3.209 -33.875 -2.246 1 98.62 101 LEU B C 1
ATOM 2996 O O . LEU B 1 101 ? -3.756 -34.906 -1.922 1 98.62 101 LEU B O 1
ATOM 3000 N N . ILE B 1 102 ? -3.162 -32.844 -1.462 1 98.69 102 ILE B N 1
ATOM 3001 C CA . ILE B 1 102 ? -3.717 -32.875 -0.112 1 98.69 102 ILE B CA 1
ATOM 3002 C C . ILE B 1 102 ? -4.852 -31.844 -0.012 1 98.69 102 ILE B C 1
ATOM 3004 O O . ILE B 1 102 ? -4.648 -30.656 -0.248 1 98.69 102 ILE B O 1
ATOM 3008 N N . GLU B 1 103 ? -6.098 -32.344 0.243 1 98.69 103 GLU B N 1
ATOM 3009 C CA . GLU B 1 103 ? -7.211 -31.453 0.586 1 98.69 103 GLU B CA 1
ATOM 3010 C C . GLU B 1 103 ? -7.078 -30.938 2.012 1 98.69 103 GLU B C 1
ATOM 3012 O O . GLU B 1 103 ? -7.418 -31.625 2.971 1 98.69 103 GLU B O 1
ATOM 3017 N N . SER B 1 104 ? -6.582 -29.703 2.189 1 98.69 104 SER B N 1
ATOM 3018 C CA . SER B 1 104 ? -6.344 -29.172 3.523 1 98.69 104 SER B CA 1
ATOM 3019 C C . SER B 1 104 ? -6.207 -27.641 3.488 1 98.69 104 SER B C 1
ATOM 3021 O O . SER B 1 104 ? -6.066 -27.062 2.416 1 98.69 104 SER B O 1
ATOM 3023 N N . ASP B 1 105 ? -6.355 -27.047 4.625 1 98.75 105 ASP B N 1
ATOM 3024 C CA . ASP B 1 105 ? -6.039 -25.641 4.863 1 98.75 105 ASP B CA 1
ATOM 3025 C C . ASP B 1 105 ? -4.531 -25.438 4.996 1 98.75 105 ASP B C 1
ATOM 3027 O O . ASP B 1 105 ? -3.875 -26.109 5.793 1 98.75 105 ASP B O 1
ATOM 3031 N N . VAL B 1 106 ? -4.047 -24.516 4.207 1 98.69 106 VAL B N 1
ATOM 3032 C CA . VAL B 1 106 ? -2.613 -24.25 4.246 1 98.69 106 VAL B CA 1
ATOM 3033 C C . VAL B 1 106 ? -2.217 -23.766 5.637 1 98.69 106 VAL B C 1
ATOM 3035 O O . VAL B 1 106 ? -1.047 -23.844 6.02 1 98.69 106 VAL B O 1
ATOM 3038 N N . MET B 1 107 ? -3.131 -23.297 6.422 1 98.5 107 MET B N 1
ATOM 3039 C CA . MET B 1 107 ? -2.867 -22.781 7.762 1 98.5 107 MET B CA 1
ATOM 3040 C C . MET B 1 107 ? -2.643 -23.922 8.75 1 98.5 107 MET B C 1
ATOM 3042 O O . MET B 1 107 ? -2.15 -23.703 9.859 1 98.5 107 MET B O 1
ATOM 3046 N N . THR B 1 108 ? -2.998 -25.141 8.336 1 98.19 108 THR B N 1
ATOM 3047 C CA . THR B 1 108 ? -2.938 -26.203 9.336 1 98.19 108 THR B CA 1
ATOM 3048 C C . THR B 1 108 ? -2.289 -27.453 8.75 1 98.19 108 THR B C 1
ATOM 3050 O O . THR B 1 108 ? -1.912 -28.375 9.484 1 98.19 108 THR B O 1
ATOM 3053 N N . VAL B 1 109 ? -2.145 -27.5 7.461 1 98.38 109 VAL B N 1
ATOM 3054 C CA . VAL B 1 109 ? -1.64 -28.703 6.785 1 98.38 109 VAL B CA 1
ATOM 3055 C C . VAL B 1 109 ? -0.262 -29.062 7.332 1 98.38 109 VAL B C 1
ATOM 3057 O O . VAL B 1 109 ? 0.539 -28.172 7.648 1 98.38 109 VAL B O 1
ATOM 3060 N N . GLU B 1 110 ? -0.012 -30.344 7.426 1 97.38 110 GLU B N 1
ATOM 3061 C CA . GLU B 1 110 ? 1.296 -30.859 7.824 1 97.38 110 GLU B CA 1
ATOM 3062 C C . GLU B 1 110 ? 1.921 -31.703 6.715 1 97.38 110 GLU B C 1
ATOM 3064 O O . GLU B 1 110 ? 1.277 -32.594 6.176 1 97.38 110 GLU B O 1
ATOM 3069 N N . THR B 1 111 ? 3.037 -31.359 6.32 1 97.75 111 THR B N 1
ATOM 3070 C CA . THR B 1 111 ? 3.836 -32.094 5.355 1 97.75 111 THR B CA 1
ATOM 3071 C C . THR B 1 111 ? 5.289 -32.188 5.816 1 97.75 111 THR B C 1
ATOM 3073 O O . THR B 1 111 ? 5.711 -31.469 6.711 1 97.75 111 THR B O 1
ATOM 3076 N N . PRO B 1 112 ? 6.062 -33.25 5.336 1 97.5 112 PRO B N 1
ATOM 3077 C CA . PRO B 1 112 ? 7.508 -33.156 5.562 1 97.5 112 PRO B CA 1
ATOM 3078 C C . PRO B 1 112 ? 8.109 -31.875 5.023 1 97.5 112 PRO B C 1
ATOM 3080 O O . PRO B 1 112 ? 7.539 -31.25 4.125 1 97.5 112 PRO B O 1
ATOM 3083 N N . PRO B 1 113 ? 9.281 -31.469 5.629 1 98.69 113 PRO B N 1
ATOM 3084 C CA . PRO B 1 113 ? 9.922 -30.266 5.098 1 98.69 113 PRO B CA 1
ATOM 3085 C C . PRO B 1 113 ? 10.297 -30.391 3.623 1 98.69 113 PRO B C 1
ATOM 3087 O O . PRO B 1 113 ? 10.711 -31.469 3.182 1 98.69 113 PRO B O 1
ATOM 3090 N N . VAL B 1 114 ? 10.172 -29.312 2.904 1 98.94 114 VAL B N 1
ATOM 3091 C CA . VAL B 1 114 ? 10.406 -29.328 1.464 1 98.94 114 VAL B CA 1
ATOM 3092 C C . VAL B 1 114 ? 11.539 -28.375 1.11 1 98.94 114 VAL B C 1
ATOM 3094 O O . VAL B 1 114 ? 11.922 -27.531 1.925 1 98.94 114 VAL B O 1
ATOM 3097 N N . ASP B 1 115 ? 12.094 -28.562 -0.116 1 98.88 115 ASP B N 1
ATOM 3098 C CA . ASP B 1 115 ? 13.133 -27.656 -0.595 1 98.88 115 ASP B CA 1
ATOM 3099 C C . ASP B 1 115 ? 12.547 -26.297 -0.971 1 98.88 115 ASP B C 1
ATOM 3101 O O . ASP B 1 115 ? 13.141 -25.25 -0.68 1 98.88 115 ASP B O 1
ATOM 3105 N N . LEU B 1 116 ? 11.406 -26.375 -1.618 1 98.69 116 LEU B N 1
ATOM 3106 C CA . LEU B 1 116 ? 10.773 -25.219 -2.229 1 98.69 116 LEU B CA 1
ATOM 3107 C C . LEU B 1 116 ? 9.281 -25.188 -1.94 1 98.69 116 LEU B C 1
ATOM 3109 O O . LEU B 1 116 ? 8.609 -26.234 -2.031 1 98.69 116 LEU B O 1
ATOM 3113 N N . LEU B 1 117 ? 8.852 -24.078 -1.495 1 98.94 117 LEU B N 1
ATOM 3114 C CA . LEU B 1 117 ? 7.422 -23.828 -1.326 1 98.94 117 LEU B CA 1
ATOM 3115 C C . LEU B 1 117 ? 6.984 -22.609 -2.135 1 98.94 117 LEU B C 1
ATOM 3117 O O . LEU B 1 117 ? 7.719 -21.625 -2.217 1 98.94 117 LEU B O 1
ATOM 3121 N N . ALA B 1 118 ? 5.848 -22.688 -2.814 1 98.88 118 ALA B N 1
ATOM 3122 C CA . ALA B 1 118 ? 5.375 -21.547 -3.586 1 98.88 118 ALA B CA 1
ATOM 3123 C C . ALA B 1 118 ? 3.893 -21.281 -3.334 1 98.88 118 ALA B C 1
ATOM 3125 O O . ALA B 1 118 ? 3.117 -22.219 -3.139 1 98.88 118 ALA B O 1
ATOM 3126 N N . ALA B 1 119 ? 3.51 -20.094 -3.242 1 98.75 119 ALA B N 1
ATOM 3127 C CA . ALA B 1 119 ? 2.141 -19.594 -3.316 1 98.75 119 ALA B CA 1
ATOM 3128 C C . ALA B 1 119 ? 1.994 -18.562 -4.43 1 98.75 119 ALA B C 1
ATOM 3130 O O . ALA B 1 119 ? 2.354 -17.391 -4.258 1 98.75 119 ALA B O 1
ATOM 3131 N N . PHE B 1 120 ? 1.472 -18.969 -5.59 1 97.62 120 PHE B N 1
ATOM 3132 C CA . PHE B 1 120 ? 1.447 -18.125 -6.777 1 97.62 120 PHE B CA 1
ATOM 3133 C C . PHE B 1 120 ? 0.022 -17.703 -7.109 1 97.62 120 PHE B C 1
ATOM 3135 O O . PHE B 1 120 ? -0.917 -18.031 -6.387 1 97.62 120 PHE B O 1
ATOM 3142 N N . ASN B 1 121 ? -0.071 -16.812 -8.109 1 96.75 121 ASN B N 1
ATOM 3143 C CA . ASN B 1 121 ? -1.32 -16.234 -8.602 1 96.75 121 ASN B CA 1
ATOM 3144 C C . ASN B 1 121 ? -2.02 -15.406 -7.523 1 96.75 121 ASN B C 1
ATOM 3146 O O . ASN B 1 121 ? -3.244 -15.453 -7.402 1 96.75 121 ASN B O 1
ATOM 3150 N N . PHE B 1 122 ? -1.216 -14.812 -6.664 1 97.75 122 PHE B N 1
ATOM 3151 C CA . PHE B 1 122 ? -1.668 -13.891 -5.633 1 97.75 122 PHE B CA 1
ATOM 3152 C C . PHE B 1 122 ? -2.646 -14.57 -4.684 1 97.75 122 PHE B C 1
ATOM 3154 O O . PHE B 1 122 ? -3.512 -13.914 -4.098 1 97.75 122 PHE B O 1
ATOM 3161 N N . SER B 1 123 ? -2.523 -15.898 -4.602 1 98 123 SER B N 1
ATOM 3162 C CA . SER B 1 123 ? -3.486 -16.688 -3.844 1 98 123 SER B CA 1
ATOM 3163 C C . SER B 1 123 ? -3.506 -16.281 -2.375 1 98 123 SER B C 1
ATOM 3165 O O . SER B 1 123 ? -4.57 -16.219 -1.756 1 98 123 SER B O 1
ATOM 3167 N N . TYR B 1 124 ? -2.373 -15.906 -1.834 1 98.75 124 TYR B N 1
ATOM 3168 C CA . TYR B 1 124 ? -2.24 -15.617 -0.411 1 98.75 124 TYR B CA 1
ATOM 3169 C C . TYR B 1 124 ? -2.799 -14.234 -0.085 1 98.75 124 TYR B C 1
ATOM 3171 O O . TYR B 1 124 ? -2.975 -13.891 1.087 1 98.75 124 TYR B O 1
ATOM 3179 N N . PHE B 1 125 ? -3.184 -13.43 -1.121 1 98.75 125 PHE B N 1
ATOM 3180 C CA . PHE B 1 125 ? -3.857 -12.156 -0.895 1 98.75 125 PHE B CA 1
ATOM 3181 C C . PHE B 1 125 ? -5.219 -12.367 -0.243 1 98.75 125 PHE B C 1
ATOM 3183 O O . PHE B 1 125 ? -5.828 -11.422 0.255 1 98.75 125 PHE B O 1
ATOM 3190 N N . ILE B 1 126 ? -5.723 -13.602 -0.166 1 98.62 126 ILE B N 1
ATOM 3191 C CA . ILE B 1 126 ? -6.992 -13.914 0.48 1 98.62 126 ILE B CA 1
ATOM 3192 C C . ILE B 1 126 ? -6.902 -13.609 1.974 1 98.62 126 ILE B C 1
ATOM 3194 O O . ILE B 1 126 ? -7.922 -13.414 2.637 1 98.62 126 ILE B O 1
ATOM 3198 N N . PHE B 1 127 ? -5.699 -13.68 2.539 1 98.75 127 PHE B N 1
ATOM 3199 C CA . PHE B 1 127 ? -5.504 -13.297 3.932 1 98.75 127 PHE B CA 1
ATOM 3200 C C . PHE B 1 127 ? -5.496 -11.781 4.082 1 98.75 127 PHE B C 1
ATOM 3202 O O . PHE B 1 127 ? -4.473 -11.133 3.844 1 98.75 127 PHE B O 1
ATOM 3209 N N . GLN B 1 128 ? -6.535 -11.227 4.633 1 98.19 128 GLN B N 1
ATOM 3210 C CA . GLN B 1 128 ? -6.762 -9.789 4.562 1 98.19 128 GLN B CA 1
ATOM 3211 C C . GLN B 1 128 ? -6.25 -9.086 5.816 1 98.19 128 GLN B C 1
ATOM 3213 O O . GLN B 1 128 ? -6.145 -7.855 5.848 1 98.19 128 GLN B O 1
ATOM 3218 N N . GLU B 1 129 ? -5.953 -9.828 6.855 1 97.94 129 GLU B N 1
ATOM 3219 C CA . GLU B 1 129 ? -5.371 -9.281 8.078 1 97.94 129 GLU B CA 1
ATOM 3220 C C . GLU B 1 129 ? -3.869 -9.5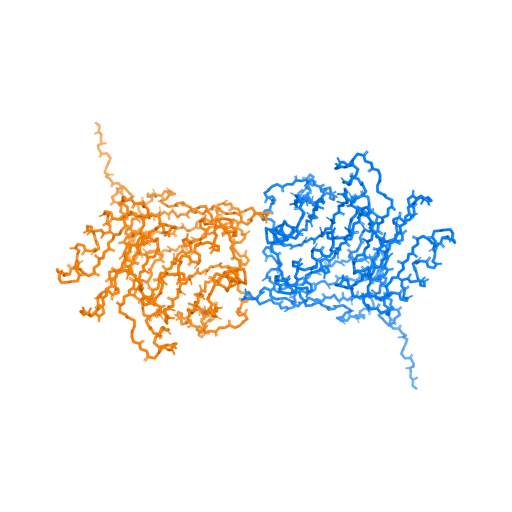47 8.141 1 97.94 129 GLU B C 1
ATOM 3222 O O . GLU B 1 129 ? -3.42 -10.664 7.887 1 97.94 129 GLU B O 1
ATOM 3227 N N . ARG B 1 130 ? -3.154 -8.562 8.477 1 97.62 130 ARG B N 1
ATOM 3228 C CA . ARG B 1 130 ? -1.702 -8.688 8.562 1 97.62 130 ARG B CA 1
ATOM 3229 C C . ARG B 1 130 ? -1.302 -9.844 9.469 1 97.62 130 ARG B C 1
ATOM 3231 O O . ARG B 1 130 ? -0.429 -10.641 9.109 1 97.62 130 ARG B O 1
ATOM 3238 N N . ALA B 1 131 ? -1.916 -9.898 10.617 1 97.69 131 ALA B N 1
ATOM 3239 C CA . ALA B 1 131 ? -1.57 -10.938 11.586 1 97.69 131 ALA B CA 1
ATOM 3240 C C . ALA B 1 131 ? -1.784 -12.328 10.992 1 97.69 131 ALA B C 1
ATOM 3242 O O . ALA B 1 131 ? -0.989 -13.242 11.234 1 97.69 131 ALA B O 1
ATOM 3243 N N . THR B 1 132 ? -2.883 -12.508 10.258 1 98.69 132 THR B N 1
ATOM 3244 C CA . THR B 1 132 ? -3.16 -13.789 9.609 1 98.69 132 THR B CA 1
ATOM 3245 C C . THR B 1 132 ? -2.094 -14.102 8.562 1 98.69 132 THR B C 1
ATOM 3247 O O . THR B 1 132 ? -1.635 -15.242 8.461 1 98.69 132 THR B O 1
ATOM 3250 N N . MET B 1 133 ? -1.703 -13.109 7.777 1 98.75 133 MET B N 1
ATOM 3251 C CA . MET B 1 133 ? -0.662 -13.297 6.77 1 98.75 133 MET B CA 1
ATOM 3252 C C . MET B 1 133 ? 0.653 -13.711 7.414 1 98.75 133 MET B C 1
ATOM 3254 O O . MET B 1 133 ? 1.318 -14.633 6.938 1 98.75 133 MET B O 1
ATOM 3258 N N . VAL B 1 134 ? 1.026 -13.062 8.469 1 98.69 134 VAL B N 1
ATOM 3259 C CA . VAL B 1 134 ? 2.27 -13.391 9.156 1 98.69 134 VAL B CA 1
ATOM 3260 C C . VAL B 1 134 ? 2.213 -14.828 9.672 1 98.69 134 VAL B C 1
ATOM 3262 O O . VAL B 1 134 ? 3.201 -15.562 9.586 1 98.69 134 VAL B O 1
ATOM 3265 N N . ARG B 1 135 ? 1.106 -15.227 10.227 1 98.81 135 ARG B N 1
ATOM 3266 C CA . ARG B 1 135 ? 0.947 -16.609 10.664 1 98.81 135 ARG B CA 1
ATOM 3267 C C . ARG B 1 135 ? 1.14 -17.578 9.508 1 98.81 135 ARG B C 1
ATOM 3269 O O . ARG B 1 135 ? 1.798 -18.609 9.664 1 98.81 135 ARG B O 1
ATOM 3276 N N . TYR B 1 136 ? 0.548 -17.266 8.383 1 98.94 136 TYR B N 1
ATOM 3277 C CA . TYR B 1 136 ? 0.729 -18.109 7.211 1 98.94 136 TYR B CA 1
ATOM 3278 C C . TYR B 1 136 ? 2.197 -18.188 6.816 1 98.94 136 TYR B C 1
ATOM 3280 O O . TYR B 1 136 ? 2.713 -19.281 6.531 1 98.94 136 TYR B O 1
ATOM 3288 N N . PHE B 1 137 ? 2.859 -17.016 6.754 1 98.94 137 PHE B N 1
ATOM 3289 C CA . PHE B 1 137 ? 4.266 -17 6.367 1 98.94 137 PHE B CA 1
ATOM 3290 C C . PHE B 1 137 ? 5.113 -17.781 7.352 1 98.94 137 PHE B C 1
ATOM 3292 O O . PHE B 1 137 ? 6.102 -18.406 6.965 1 98.94 137 PHE B O 1
ATOM 3299 N N . ARG B 1 138 ? 4.746 -17.797 8.633 1 98.88 138 ARG B N 1
ATOM 3300 C CA . ARG B 1 138 ? 5.441 -18.625 9.617 1 98.88 138 ARG B CA 1
ATOM 3301 C C . ARG B 1 138 ? 5.258 -20.109 9.328 1 98.88 138 ARG B C 1
ATOM 3303 O O . ARG B 1 138 ? 6.203 -20.891 9.438 1 98.88 138 ARG B O 1
ATOM 3310 N N . ARG B 1 139 ? 4.031 -20.438 8.969 1 98.81 139 ARG B N 1
ATOM 3311 C CA . ARG B 1 139 ? 3.777 -21.828 8.594 1 98.81 139 ARG B CA 1
ATOM 3312 C C . ARG B 1 139 ? 4.605 -22.234 7.379 1 98.81 139 ARG B C 1
ATOM 3314 O O . ARG B 1 139 ? 5.148 -23.344 7.328 1 98.81 139 ARG B O 1
ATOM 3321 N N . ALA B 1 140 ? 4.648 -21.344 6.41 1 98.88 140 ALA B N 1
ATOM 3322 C CA . ALA B 1 140 ? 5.484 -21.594 5.234 1 98.88 140 ALA B CA 1
ATOM 3323 C C . ALA B 1 140 ? 6.941 -21.797 5.629 1 98.88 140 ALA B C 1
ATOM 3325 O O . ALA B 1 140 ? 7.594 -22.734 5.168 1 98.88 140 ALA B O 1
ATOM 3326 N N . TYR B 1 141 ? 7.426 -20.906 6.488 1 98.88 141 TYR B N 1
ATOM 3327 C CA . TYR B 1 141 ? 8.789 -20.984 6.996 1 98.88 141 TYR B CA 1
ATOM 3328 C C . TYR B 1 141 ? 9.055 -22.344 7.648 1 98.88 141 TYR B C 1
ATOM 3330 O O . TYR B 1 141 ? 10.07 -22.984 7.367 1 98.88 141 TYR B O 1
ATOM 3338 N N . GLU B 1 142 ? 8.148 -22.781 8.461 1 98.62 142 GLU B N 1
ATOM 3339 C CA . GLU B 1 142 ? 8.289 -24.016 9.227 1 98.62 142 GLU B CA 1
ATOM 3340 C C . GLU B 1 142 ? 8.242 -25.25 8.32 1 98.62 142 GLU B C 1
ATOM 3342 O O . GLU B 1 142 ? 8.766 -26.297 8.664 1 98.62 142 GLU B O 1
ATOM 3347 N N . SER B 1 143 ? 7.645 -25.094 7.184 1 98.69 143 SER B N 1
ATOM 3348 C CA . SER B 1 143 ? 7.441 -26.219 6.273 1 98.69 143 SER B CA 1
ATOM 3349 C C . SER B 1 143 ? 8.656 -26.422 5.371 1 98.69 143 SER B C 1
ATOM 3351 O O . SER B 1 143 ? 8.711 -27.391 4.609 1 98.69 143 SER B O 1
ATOM 3353 N N . LEU B 1 144 ? 9.586 -25.531 5.434 1 98.88 144 LEU B N 1
ATOM 3354 C CA . LEU B 1 144 ? 10.758 -25.594 4.57 1 98.88 144 LEU B CA 1
ATOM 3355 C C . LEU B 1 144 ? 11.914 -26.312 5.266 1 98.88 144 LEU B C 1
ATOM 3357 O O . LEU B 1 144 ? 12.039 -26.234 6.492 1 98.88 144 LEU B O 1
ATOM 3361 N N . LYS B 1 145 ? 12.75 -27.016 4.465 1 98.81 145 LYS B N 1
ATOM 3362 C CA . LYS B 1 145 ? 14.055 -27.469 4.953 1 98.81 145 LYS B CA 1
ATOM 3363 C C . LYS B 1 145 ? 14.906 -26.281 5.406 1 98.81 145 LYS B C 1
ATOM 3365 O O . LYS B 1 145 ? 14.562 -25.125 5.133 1 98.81 145 LYS B O 1
ATOM 3370 N N . GLU B 1 146 ? 16 -26.516 6.082 1 98.12 146 GLU B N 1
ATOM 3371 C CA . GLU B 1 146 ? 16.828 -25.469 6.676 1 98.12 146 GLU B CA 1
ATOM 3372 C C . GLU B 1 146 ? 17.297 -24.484 5.613 1 98.12 146 GLU B C 1
ATOM 3374 O O . GLU B 1 146 ? 17.406 -23.281 5.883 1 98.12 146 GLU B O 1
ATOM 3379 N N . ASP B 1 147 ? 17.594 -24.984 4.473 1 98.44 147 ASP B N 1
ATOM 3380 C CA . ASP B 1 147 ? 18.031 -24.094 3.408 1 98.44 147 ASP B CA 1
ATOM 3381 C C . ASP B 1 147 ? 16.922 -23.891 2.369 1 98.44 147 ASP B C 1
ATOM 3383 O O . ASP B 1 147 ? 17.219 -23.625 1.201 1 98.44 147 ASP B O 1
ATOM 3387 N N . GLY B 1 148 ? 15.672 -24.125 2.781 1 98.88 148 GLY B N 1
ATOM 3388 C CA . GLY B 1 148 ? 14.539 -24.016 1.867 1 98.88 148 GLY B CA 1
ATOM 3389 C C . GLY B 1 148 ? 14.25 -22.594 1.449 1 98.88 148 GLY B C 1
ATOM 3390 O O . GLY B 1 148 ? 14.742 -21.641 2.064 1 98.88 148 GLY B O 1
ATOM 3391 N N . VAL B 1 149 ? 13.516 -22.453 0.393 1 98.94 149 VAL B N 1
ATOM 3392 C CA . VAL B 1 149 ? 13.18 -21.141 -0.17 1 98.94 149 VAL B CA 1
ATOM 3393 C C . VAL B 1 149 ? 11.688 -21.078 -0.457 1 98.94 149 VAL B C 1
ATOM 3395 O O . VAL B 1 149 ? 11.086 -22.047 -0.933 1 98.94 149 VAL B O 1
ATOM 3398 N N . PHE B 1 150 ? 11.086 -19.969 -0.062 1 98.94 150 PHE B N 1
ATOM 3399 C CA . PHE B 1 150 ? 9.664 -19.703 -0.285 1 98.94 150 PHE B CA 1
ATOM 3400 C C . PHE B 1 150 ? 9.477 -18.688 -1.402 1 98.94 150 PHE B C 1
ATOM 3402 O O . PHE B 1 150 ? 10.078 -17.609 -1.382 1 98.94 150 PHE B O 1
ATOM 3409 N N . PHE B 1 151 ? 8.648 -19.016 -2.436 1 98.94 151 PHE B N 1
ATOM 3410 C CA . PHE B 1 151 ? 8.375 -18.156 -3.586 1 98.94 151 PHE B CA 1
ATOM 3411 C C . PHE B 1 151 ? 6.934 -17.672 -3.562 1 98.94 151 PHE B C 1
ATOM 3413 O O . PHE B 1 151 ? 6 -18.469 -3.439 1 98.94 151 PHE B O 1
ATOM 3420 N N . VAL B 1 152 ? 6.758 -16.375 -3.689 1 98.88 152 VAL B N 1
ATOM 3421 C CA . VAL B 1 152 ? 5.43 -15.812 -3.896 1 98.88 152 VAL B CA 1
ATOM 3422 C C . VAL B 1 152 ? 5.465 -14.812 -5.055 1 98.88 152 VAL B C 1
ATOM 3424 O O . VAL B 1 152 ? 6.523 -14.289 -5.395 1 98.88 152 VAL B O 1
ATOM 3427 N N . ASP B 1 153 ? 4.367 -14.656 -5.742 1 98.31 153 ASP B N 1
ATOM 3428 C CA . ASP B 1 153 ? 4.219 -13.578 -6.719 1 98.31 153 ASP B CA 1
ATOM 3429 C C . ASP B 1 153 ? 3.287 -12.484 -6.203 1 98.31 153 ASP B C 1
ATOM 3431 O O . ASP B 1 153 ? 2.598 -12.68 -5.199 1 98.31 153 ASP B O 1
ATOM 3435 N N . MET B 1 154 ? 3.414 -11.375 -6.77 1 98.19 154 MET B N 1
ATOM 3436 C CA . MET B 1 154 ? 2.59 -10.227 -6.414 1 98.19 154 MET B CA 1
ATOM 3437 C C . MET B 1 154 ? 2.375 -9.32 -7.621 1 98.19 154 MET B C 1
ATOM 3439 O O . MET B 1 154 ? 3.064 -9.453 -8.633 1 98.19 154 MET B O 1
ATOM 3443 N N . PHE B 1 155 ? 1.351 -8.516 -7.492 1 97.25 155 PHE B N 1
ATOM 3444 C CA . PHE B 1 155 ? 1.124 -7.5 -8.516 1 97.25 155 PHE B CA 1
ATOM 3445 C C . PHE B 1 155 ? 0.807 -6.156 -7.871 1 97.25 155 PHE B C 1
ATOM 3447 O O . PHE B 1 155 ? 0.472 -6.09 -6.688 1 97.25 155 PHE B O 1
ATOM 3454 N N . GLY B 1 156 ? 1.057 -5.148 -8.602 1 96.88 156 GLY B N 1
ATOM 3455 C CA . GLY B 1 156 ? 0.807 -3.805 -8.102 1 96.88 156 GLY B CA 1
ATOM 3456 C C . GLY B 1 156 ? 0.868 -2.744 -9.188 1 96.88 156 GLY B C 1
ATOM 3457 O O . GLY B 1 156 ? 0.716 -3.051 -10.367 1 96.88 156 GLY B O 1
ATOM 3458 N N . GLY B 1 157 ? 1 -1.477 -8.68 1 96.19 157 GLY B N 1
ATOM 3459 C CA . GLY B 1 157 ? 0.957 -0.317 -9.555 1 96.19 157 GLY B CA 1
ATOM 3460 C C . GLY B 1 157 ? -0.348 0.452 -9.469 1 96.19 157 GLY B C 1
ATOM 3461 O O . GLY B 1 157 ? -1.326 -0.04 -8.898 1 96.19 157 GLY B O 1
ATOM 3462 N N . PRO B 1 158 ? -0.362 1.662 -10.102 1 96.44 158 PRO B N 1
ATOM 3463 C CA . PRO B 1 158 ? -1.545 2.525 -10.07 1 96.44 158 PRO B CA 1
ATOM 3464 C C . PRO B 1 158 ? -2.812 1.808 -10.531 1 96.44 158 PRO B C 1
ATOM 3466 O O . PRO B 1 158 ? -3.867 1.953 -9.914 1 96.44 158 PRO B O 1
ATOM 3469 N N . GLU B 1 159 ? -2.76 1.011 -11.484 1 96.25 159 GLU B N 1
ATOM 3470 C CA . GLU B 1 159 ? -3.939 0.368 -12.055 1 96.25 159 GLU B CA 1
ATOM 3471 C C . GLU B 1 159 ? -4.52 -0.669 -11.102 1 96.25 159 GLU B C 1
ATOM 3473 O O . GLU B 1 159 ? -5.691 -1.036 -11.211 1 96.25 159 GLU B O 1
ATOM 3478 N N . ALA B 1 160 ? -3.697 -1.195 -10.234 1 96.94 160 ALA B N 1
ATOM 3479 C CA . ALA B 1 160 ? -4.16 -2.193 -9.273 1 96.94 160 ALA B CA 1
ATOM 3480 C C . ALA B 1 160 ? -5.148 -1.586 -8.289 1 96.94 160 ALA B C 1
ATOM 3482 O O . ALA B 1 160 ? -5.855 -2.311 -7.578 1 96.94 160 ALA B O 1
ATOM 3483 N N . GLN B 1 161 ? -5.203 -0.236 -8.18 1 97 161 GLN B N 1
ATOM 3484 C CA . GLN B 1 161 ? -6.07 0.441 -7.219 1 97 161 GLN B CA 1
ATOM 3485 C C . GLN B 1 161 ? -7.297 1.032 -7.914 1 97 161 GLN B C 1
ATOM 3487 O O . GLN B 1 161 ? -7.965 1.907 -7.359 1 97 161 GLN B O 1
ATOM 3492 N N . GLU B 1 162 ? -7.523 0.631 -9.141 1 95.75 162 GLU B N 1
ATOM 3493 C CA . GLU B 1 162 ? -8.648 1.145 -9.914 1 95.75 162 GLU B CA 1
ATOM 3494 C C . GLU B 1 162 ? -9.617 0.029 -10.289 1 95.75 162 GLU B C 1
ATOM 3496 O O . GLU B 1 162 ? -9.219 -1.13 -10.422 1 95.75 162 GLU B O 1
ATOM 3501 N N . GLU B 1 163 ? -10.859 0.452 -10.398 1 93.88 163 GLU B N 1
ATOM 3502 C CA . GLU B 1 163 ? -11.789 -0.449 -11.078 1 93.88 163 GLU B CA 1
ATOM 3503 C C . GLU B 1 163 ? -11.484 -0.528 -12.57 1 93.88 163 GLU B C 1
ATOM 3505 O O . GLU B 1 163 ? -11.5 0.49 -13.266 1 93.88 163 GLU B O 1
ATOM 3510 N N . THR B 1 164 ? -11.156 -1.733 -12.992 1 94 164 THR B N 1
ATOM 3511 C CA . THR B 1 164 ? -10.727 -1.861 -14.383 1 94 164 THR B CA 1
ATOM 3512 C C . THR B 1 164 ? -11.148 -3.211 -14.953 1 94 164 THR B C 1
ATOM 3514 O O . THR B 1 164 ? -11.578 -4.098 -14.211 1 94 164 THR B O 1
ATOM 3517 N N . LYS B 1 165 ? -11.133 -3.234 -16.281 1 95.56 165 LYS B N 1
ATOM 3518 C CA . LYS B 1 165 ? -11.328 -4.441 -17.078 1 95.56 165 LYS B CA 1
ATOM 3519 C C . LYS B 1 165 ? -10.227 -4.594 -18.125 1 95.56 165 LYS B C 1
ATOM 3521 O O . LYS B 1 165 ? -9.977 -3.676 -18.906 1 95.56 165 LYS B O 1
ATOM 3526 N N . GLU B 1 166 ? -9.555 -5.719 -18.062 1 95.38 166 GLU B N 1
ATOM 3527 C CA . GLU B 1 166 ? -8.508 -6.008 -19.031 1 95.38 166 GLU B CA 1
ATOM 3528 C C . GLU B 1 166 ? -8.859 -7.238 -19.875 1 95.38 166 GLU B C 1
ATOM 3530 O O . GLU B 1 166 ? -9.195 -8.289 -19.328 1 95.38 166 GLU B O 1
ATOM 3535 N N . LYS B 1 167 ? -8.727 -7.07 -21.156 1 96.62 167 LYS B N 1
ATOM 3536 C CA . LYS B 1 167 ? -9.07 -8.156 -22.078 1 96.62 167 LYS B CA 1
ATOM 3537 C C . LYS B 1 167 ? -7.82 -8.711 -22.766 1 96.62 167 LYS B C 1
ATOM 3539 O O . LYS B 1 167 ? -6.922 -7.957 -23.141 1 96.62 167 LYS B O 1
ATOM 3544 N N . THR B 1 168 ? -7.742 -10 -22.812 1 96.25 168 THR B N 1
ATOM 3545 C CA . THR B 1 168 ? -6.703 -10.695 -23.547 1 96.25 168 THR B CA 1
ATOM 3546 C C . THR B 1 168 ? -7.312 -11.711 -24.516 1 96.25 168 THR B C 1
ATOM 3548 O O . THR B 1 168 ? -7.887 -12.719 -24.078 1 96.25 168 THR B O 1
ATOM 3551 N N . LYS B 1 169 ? -7.098 -11.555 -25.781 1 96.31 169 LYS B N 1
ATOM 3552 C CA . LYS B 1 169 ? -7.66 -12.438 -26.797 1 96.31 169 LYS B CA 1
ATOM 3553 C C . LYS B 1 169 ? -6.781 -13.672 -27 1 96.31 169 LYS B C 1
ATOM 3555 O O . LYS B 1 169 ? -5.574 -13.547 -27.219 1 96.31 169 LYS B O 1
ATOM 3560 N N . HIS B 1 170 ? -7.352 -14.828 -26.844 1 95.56 170 HIS B N 1
ATOM 3561 C CA . HIS B 1 170 ? -6.746 -16.109 -27.219 1 95.56 170 HIS B CA 1
ATOM 3562 C C . HIS B 1 170 ? -7.312 -16.625 -28.531 1 95.56 170 HIS B C 1
ATOM 3564 O O . HIS B 1 170 ? -8.117 -17.562 -28.547 1 95.56 170 HIS B O 1
ATOM 3570 N N . LYS B 1 171 ? -6.809 -16.141 -29.594 1 92.88 171 LYS B N 1
ATOM 3571 C CA . LYS B 1 171 ? -7.355 -16.391 -30.922 1 92.88 171 LYS B CA 1
ATOM 3572 C C . LYS B 1 171 ? -7.297 -17.875 -31.266 1 92.88 171 LYS B C 1
ATOM 3574 O O . LYS B 1 171 ? -8.266 -18.438 -31.781 1 92.88 171 LYS B O 1
ATOM 3579 N N . GLU B 1 172 ? -6.18 -18.469 -30.953 1 91.88 172 GLU B N 1
ATOM 3580 C CA . GLU B 1 172 ? -5.957 -19.859 -31.297 1 91.88 172 GLU B CA 1
ATOM 3581 C C . GLU B 1 172 ? -6.949 -20.781 -30.594 1 91.88 172 GLU B C 1
ATOM 3583 O O . GLU B 1 172 ? -7.281 -21.859 -31.094 1 91.88 172 GLU B O 1
ATOM 3588 N N . HIS B 1 173 ? -7.484 -20.312 -29.5 1 91.69 173 HIS B N 1
ATOM 3589 C CA . HIS B 1 173 ? -8.352 -21.172 -28.703 1 91.69 173 HIS B CA 1
ATOM 3590 C C . HIS B 1 173 ? -9.797 -20.703 -28.75 1 91.69 173 HIS B C 1
ATOM 3592 O O . HIS B 1 173 ? -10.688 -21.312 -28.156 1 91.69 173 HIS B O 1
ATOM 3598 N N . GLY B 1 174 ? -10.047 -19.547 -29.344 1 93.44 174 GLY B N 1
ATOM 3599 C CA . GLY B 1 174 ? -11.383 -19.094 -29.672 1 93.44 174 GLY B CA 1
ATOM 3600 C C . GLY B 1 174 ? -12.094 -18.422 -28.516 1 93.44 174 GLY B C 1
ATOM 3601 O O . GLY B 1 174 ? -13.312 -18.516 -28.375 1 93.44 174 GLY B O 1
ATOM 3602 N N . PHE B 1 175 ? -11.32 -17.875 -27.562 1 97.31 175 PHE B N 1
ATOM 3603 C CA . PHE B 1 175 ? -11.977 -17.172 -26.469 1 97.31 175 PHE B CA 1
ATOM 3604 C C . PHE B 1 175 ? -11.18 -15.938 -26.062 1 97.31 175 PHE B C 1
ATOM 3606 O O . PHE B 1 175 ? -10.039 -15.766 -26.484 1 97.31 175 PHE B O 1
ATOM 3613 N N . THR B 1 176 ? -11.906 -15.016 -25.344 1 98.12 176 THR B N 1
ATOM 3614 C CA . THR B 1 176 ? -11.297 -13.844 -24.734 1 98.12 176 THR B CA 1
ATOM 3615 C C . THR B 1 176 ? -11.328 -13.938 -23.203 1 98.12 176 THR B C 1
ATOM 3617 O O . THR B 1 176 ? -12.375 -14.18 -22.609 1 98.12 176 THR B O 1
ATOM 3620 N N . TYR B 1 177 ? -10.141 -13.875 -22.656 1 98 177 TYR B N 1
ATOM 3621 C CA . TYR B 1 177 ? -9.969 -13.773 -21.219 1 98 177 TYR B CA 1
ATOM 3622 C C . TYR B 1 177 ? -10.195 -12.344 -20.734 1 98 177 TYR B C 1
ATOM 3624 O O . TYR B 1 177 ? -9.625 -11.398 -21.297 1 98 177 TYR B O 1
ATOM 3632 N N . ILE B 1 178 ? -11.062 -12.133 -19.688 1 98 178 ILE B N 1
ATOM 3633 C CA . ILE B 1 178 ? -11.344 -10.805 -19.156 1 98 178 ILE B CA 1
ATOM 3634 C C . ILE B 1 178 ? -11.039 -10.773 -17.656 1 98 178 ILE B C 1
ATOM 3636 O O . ILE B 1 178 ? -11.703 -11.453 -16.875 1 98 178 ILE B O 1
ATOM 3640 N N . TRP B 1 179 ? -10.055 -10.086 -17.266 1 97.56 179 TRP B N 1
ATOM 3641 C CA . TRP B 1 179 ? -9.773 -9.773 -15.875 1 97.56 179 TRP B CA 1
ATOM 3642 C C . TRP B 1 179 ? -10.531 -8.523 -15.438 1 97.56 179 TRP B C 1
ATOM 3644 O O . TRP B 1 179 ? -10.352 -7.449 -16.016 1 97.56 179 TRP B O 1
ATOM 3654 N N . ARG B 1 180 ? -11.375 -8.703 -14.398 1 97.19 180 ARG B N 1
ATOM 3655 C CA . ARG B 1 180 ? -12.156 -7.57 -13.906 1 97.19 180 ARG B CA 1
ATOM 3656 C C . ARG B 1 180 ? -11.789 -7.23 -12.469 1 97.19 180 ARG B C 1
ATOM 3658 O O . ARG B 1 180 ? -11.883 -8.078 -11.578 1 97.19 180 ARG B O 1
ATOM 3665 N N . GLN B 1 181 ? -11.273 -6.055 -12.227 1 97.5 181 GLN B N 1
ATOM 3666 C CA . GLN B 1 181 ? -11.219 -5.473 -10.891 1 97.5 181 GLN B CA 1
ATOM 3667 C C . GLN B 1 181 ? -12.492 -4.688 -10.578 1 97.5 181 GLN B C 1
ATOM 3669 O O . GLN B 1 181 ? -12.57 -3.488 -10.852 1 97.5 181 GLN B O 1
ATOM 3674 N N . ALA B 1 182 ? -13.398 -5.355 -9.93 1 97 182 ALA B N 1
ATOM 3675 C CA . ALA B 1 182 ? -14.781 -4.891 -9.852 1 97 182 ALA B CA 1
ATOM 3676 C C . ALA B 1 182 ? -14.93 -3.803 -8.789 1 97 182 ALA B C 1
ATOM 3678 O O . ALA B 1 182 ? -15.773 -2.91 -8.922 1 97 182 ALA B O 1
ATOM 3679 N N . GLU B 1 183 ? -14.188 -3.918 -7.734 1 97.44 183 GLU B N 1
ATOM 3680 C CA . GLU B 1 183 ? -14.281 -2.98 -6.617 1 97.44 183 GLU B CA 1
ATOM 3681 C C . GLU B 1 183 ? -12.945 -2.828 -5.906 1 97.44 183 GLU B C 1
ATOM 3683 O O . GLU B 1 183 ? -12.164 -3.779 -5.832 1 97.44 183 GLU B O 1
ATOM 3688 N N . PHE B 1 184 ? -12.695 -1.679 -5.41 1 98.06 184 PHE B N 1
ATOM 3689 C CA . PHE B 1 184 ? -11.516 -1.403 -4.602 1 98.06 184 PHE B CA 1
ATOM 3690 C C . PHE B 1 184 ? -11.844 -0.421 -3.482 1 98.06 184 PHE B C 1
ATOM 3692 O O . PHE B 1 184 ? -12.383 0.658 -3.736 1 98.06 184 PHE B O 1
ATOM 3699 N N . HIS B 1 185 ? -11.562 -0.784 -2.203 1 98.12 185 HIS B N 1
ATOM 3700 C CA . HIS B 1 185 ? -11.766 0.045 -1.02 1 98.12 185 HIS B CA 1
ATOM 3701 C C . HIS B 1 185 ? -10.438 0.533 -0.455 1 98.12 185 HIS B C 1
ATOM 3703 O O . HIS B 1 185 ? -9.758 -0.197 0.274 1 98.12 185 HIS B O 1
ATOM 3709 N N . PRO B 1 186 ? -10.125 1.792 -0.674 1 97.81 186 PRO B N 1
ATOM 3710 C CA . PRO B 1 186 ? -8.797 2.293 -0.305 1 97.81 186 PRO B CA 1
ATOM 3711 C C . PRO B 1 186 ? -8.578 2.322 1.205 1 97.81 186 PRO B C 1
ATOM 3713 O O . PRO B 1 186 ? -7.434 2.299 1.666 1 97.81 186 PRO B O 1
ATOM 3716 N N . VAL B 1 187 ? -9.586 2.363 2.047 1 98.25 187 VAL B N 1
ATOM 3717 C CA . VAL B 1 187 ? -9.445 2.41 3.498 1 98.25 187 VAL B CA 1
ATOM 3718 C C . VAL B 1 187 ? -8.891 1.083 4.008 1 98.25 187 VAL B C 1
ATOM 3720 O O . VAL B 1 187 ? -8.148 1.051 4.988 1 98.25 187 VAL B O 1
ATOM 3723 N N . THR B 1 188 ? -9.203 -0.033 3.291 1 98.19 188 THR B N 1
ATOM 3724 C CA . THR B 1 188 ? -8.812 -1.362 3.742 1 98.19 188 THR B CA 1
ATOM 3725 C C . THR B 1 188 ? -7.926 -2.045 2.705 1 98.19 188 THR B C 1
ATOM 3727 O O . THR B 1 188 ? -7.348 -3.102 2.973 1 98.19 188 THR B O 1
ATOM 3730 N N . ASN B 1 189 ? -7.777 -1.469 1.538 1 98.44 189 ASN B N 1
ATOM 3731 C CA . ASN B 1 189 ? -7.152 -2.078 0.369 1 98.44 189 ASN B CA 1
ATOM 3732 C C . ASN B 1 189 ? -7.848 -3.379 -0.023 1 98.44 189 ASN B C 1
ATOM 3734 O O . ASN B 1 189 ? -7.219 -4.281 -0.578 1 98.44 189 ASN B O 1
ATOM 3738 N N . TRP B 1 190 ? -9.086 -3.482 0.328 1 98.5 190 TRP B N 1
ATOM 3739 C CA . TRP B 1 190 ? -9.914 -4.605 -0.106 1 98.5 190 TRP B CA 1
ATOM 3740 C C . TRP B 1 190 ? -10.281 -4.473 -1.578 1 98.5 190 TRP B C 1
ATOM 3742 O O . TRP B 1 190 ? -10.57 -3.371 -2.055 1 98.5 190 TRP B O 1
ATOM 3752 N N . MET B 1 191 ? -10.273 -5.566 -2.297 1 98.44 191 MET B N 1
ATOM 3753 C CA . MET B 1 191 ? -10.68 -5.547 -3.699 1 98.44 191 MET B CA 1
ATOM 3754 C C . MET B 1 191 ? -11.445 -6.812 -4.062 1 98.44 191 MET B C 1
ATOM 3756 O O . MET B 1 191 ? -11.211 -7.875 -3.486 1 98.44 191 MET B O 1
ATOM 3760 N N . ARG B 1 192 ? -12.312 -6.699 -4.91 1 98.44 192 ARG B N 1
ATOM 3761 C CA . ARG B 1 192 ? -13.023 -7.809 -5.531 1 98.44 192 ARG B CA 1
ATOM 3762 C C . ARG B 1 192 ? -12.664 -7.934 -7.008 1 98.44 192 ARG B C 1
ATOM 3764 O O . ARG B 1 192 ? -12.773 -6.969 -7.762 1 98.44 192 ARG B O 1
ATOM 3771 N N . CYS B 1 193 ? -12.195 -9.039 -7.395 1 98.12 193 CYS B N 1
ATOM 3772 C CA . CYS B 1 193 ? -11.797 -9.312 -8.773 1 98.12 193 CYS B CA 1
ATOM 3773 C C . CYS B 1 193 ? -12.539 -10.516 -9.328 1 98.12 193 CYS B C 1
ATOM 3775 O O . CYS B 1 193 ? -13.055 -11.336 -8.57 1 98.12 193 CYS B O 1
ATOM 3777 N N . ALA B 1 194 ? -12.617 -10.562 -10.617 1 98.31 194 ALA B N 1
ATOM 3778 C CA . ALA B 1 194 ? -13.25 -11.703 -11.273 1 98.31 194 ALA B CA 1
ATOM 3779 C C . ALA B 1 194 ? -12.625 -11.969 -12.641 1 98.31 194 ALA B C 1
ATOM 3781 O O . ALA B 1 194 ? -11.992 -11.086 -13.227 1 98.31 194 ALA B O 1
ATOM 3782 N N . ILE B 1 195 ? -12.789 -13.156 -13.062 1 98.19 195 ILE B N 1
ATOM 3783 C CA . ILE B 1 195 ? -12.414 -13.57 -14.414 1 98.19 195 ILE B CA 1
ATOM 3784 C C . ILE B 1 195 ? -13.664 -13.945 -15.203 1 98.19 195 ILE B C 1
ATOM 3786 O O . ILE B 1 195 ? -14.484 -14.742 -14.734 1 98.19 195 ILE B O 1
ATOM 3790 N N . ASP B 1 196 ? -13.844 -13.328 -16.297 1 98.56 196 ASP B N 1
ATOM 3791 C CA . ASP B 1 196 ? -14.859 -13.695 -17.281 1 98.56 196 ASP B CA 1
ATOM 3792 C C . ASP B 1 196 ? -14.227 -14.266 -18.547 1 98.56 196 ASP B C 1
ATOM 3794 O O . ASP B 1 196 ? -13.039 -14.047 -18.797 1 98.56 196 ASP B O 1
ATOM 3798 N N . PHE B 1 197 ? -15.07 -15.07 -19.25 1 98.62 197 PHE B N 1
ATOM 3799 C CA . PHE B 1 197 ? -14.672 -15.555 -20.562 1 98.62 197 PHE B CA 1
ATOM 3800 C C . PHE B 1 197 ? -15.75 -15.25 -21.594 1 98.62 197 PHE B C 1
ATOM 3802 O O . PHE B 1 197 ? -16.938 -15.414 -21.328 1 98.62 197 PHE B O 1
ATOM 3809 N N . LYS B 1 198 ? -15.281 -14.758 -22.688 1 98.44 198 LYS B N 1
ATOM 3810 C CA . LYS B 1 198 ? -16.141 -14.562 -23.859 1 98.44 198 LYS B CA 1
ATOM 3811 C C . LYS B 1 198 ? -15.68 -15.422 -25.031 1 98.44 198 LYS B C 1
ATOM 3813 O O . LYS B 1 198 ? -14.477 -15.539 -25.281 1 98.44 198 LYS B O 1
ATOM 3818 N N . PHE B 1 199 ? -16.672 -15.953 -25.766 1 97.88 199 PHE B N 1
ATOM 3819 C CA . PHE B 1 199 ? -16.328 -16.906 -26.812 1 97.88 199 PHE B CA 1
ATOM 3820 C C . PHE B 1 199 ? -16.688 -16.359 -28.188 1 97.88 199 PHE B C 1
ATOM 3822 O O . PHE B 1 199 ? -17.422 -15.383 -28.297 1 97.88 199 PHE B O 1
ATOM 3829 N N . LYS B 1 200 ? -16.125 -17.031 -29.266 1 95.62 200 LYS B N 1
ATOM 3830 C CA . LYS B 1 200 ? -16.281 -16.594 -30.641 1 95.62 200 LYS B CA 1
ATOM 3831 C C . LYS B 1 200 ? -17.75 -16.625 -31.062 1 95.62 200 LYS B C 1
ATOM 3833 O O . LYS B 1 200 ? -18.172 -15.844 -31.922 1 95.62 200 LYS B O 1
ATOM 3838 N N . ASP B 1 201 ? -18.547 -17.484 -30.531 1 95.44 201 ASP B N 1
ATOM 3839 C CA . ASP B 1 201 ? -19.953 -17.609 -30.906 1 95.44 201 ASP B CA 1
ATOM 3840 C C . ASP B 1 201 ? -20.812 -16.594 -30.156 1 95.44 201 ASP B C 1
ATOM 3842 O O . ASP B 1 201 ? -22.047 -16.641 -30.234 1 95.44 201 ASP B O 1
ATOM 3846 N N . GLY B 1 202 ? -20.156 -15.742 -29.312 1 96 202 GLY B N 1
ATOM 3847 C CA . GLY B 1 202 ? -20.859 -14.68 -28.594 1 96 202 GLY B CA 1
ATOM 3848 C C . GLY B 1 202 ? -21.25 -15.07 -27.188 1 96 202 GLY B C 1
ATOM 3849 O O . GLY B 1 202 ? -21.594 -14.203 -26.375 1 96 202 GLY B O 1
ATOM 3850 N N . SER B 1 203 ? -21.188 -16.375 -26.891 1 97.75 203 SER B N 1
ATOM 3851 C CA . SER B 1 203 ? -21.516 -16.828 -25.547 1 97.75 203 SER B CA 1
ATOM 3852 C C . SER B 1 203 ? -20.453 -16.391 -24.547 1 97.75 203 SER B C 1
ATOM 3854 O O . SER B 1 203 ? -19.344 -16 -24.938 1 97.75 203 SER B O 1
ATOM 3856 N N . LYS B 1 204 ? -20.844 -16.328 -23.281 1 98.38 204 LYS B N 1
ATOM 385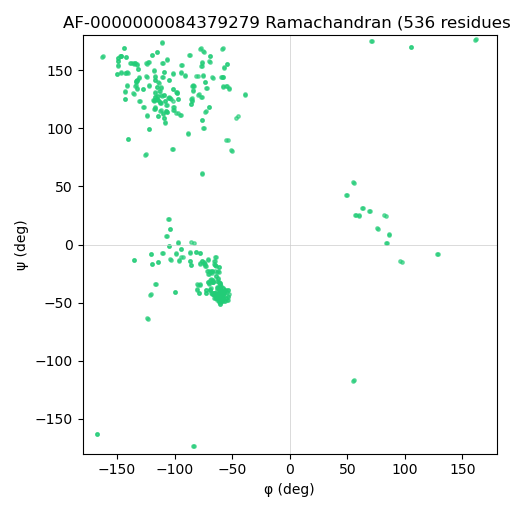7 C CA . LYS B 1 204 ? -19.953 -15.828 -22.234 1 98.38 204 LYS B CA 1
ATOM 3858 C C . LYS B 1 204 ? -20.094 -16.641 -20.953 1 98.38 204 LYS B C 1
ATOM 3860 O O . LYS B 1 204 ? -21.125 -17.266 -20.719 1 98.38 204 LYS B O 1
ATOM 3865 N N . ILE B 1 205 ? -19.078 -16.797 -20.219 1 98.44 205 ILE B N 1
ATOM 3866 C CA . ILE B 1 205 ? -19.078 -17.219 -18.828 1 98.44 205 ILE B CA 1
ATOM 3867 C C . ILE B 1 205 ? -18.688 -16.062 -17.922 1 98.44 205 ILE B C 1
ATOM 3869 O O . ILE B 1 205 ? -17.531 -15.625 -17.922 1 98.44 205 ILE B O 1
ATOM 3873 N N . LYS B 1 206 ? -19.625 -15.562 -17.203 1 97.94 206 LYS B N 1
ATOM 3874 C CA . LYS B 1 206 ? -19.359 -14.477 -16.266 1 97.94 206 LYS B CA 1
ATOM 3875 C C . LYS B 1 206 ? -19 -15.016 -14.883 1 97.94 206 LYS B C 1
ATOM 3877 O O . LYS B 1 206 ? -19.531 -16.047 -14.453 1 97.94 206 LYS B O 1
ATOM 3882 N N . ASN B 1 207 ? -18.094 -14.289 -14.188 1 98.12 207 ASN B N 1
ATOM 3883 C CA . ASN B 1 207 ? -17.672 -14.672 -12.844 1 98.12 207 ASN B CA 1
ATOM 3884 C C . ASN B 1 207 ? -17.281 -16.141 -12.766 1 98.12 207 ASN B C 1
ATOM 3886 O O . ASN B 1 207 ? -17.734 -16.859 -11.883 1 98.12 207 ASN B O 1
ATOM 3890 N N . ALA B 1 208 ? -16.516 -16.531 -13.875 1 98.06 208 ALA B N 1
ATOM 3891 C CA . ALA B 1 208 ? -16 -17.906 -13.828 1 98.06 208 ALA B CA 1
ATOM 3892 C C . ALA B 1 208 ? -15.188 -18.141 -12.555 1 98.06 208 ALA B C 1
ATOM 3894 O O . ALA B 1 208 ? -15.227 -19.219 -11.977 1 98.06 208 ALA B O 1
ATOM 3895 N N . PHE B 1 209 ? -14.422 -17.188 -12.148 1 97.56 209 PHE B N 1
ATOM 3896 C CA . PHE B 1 209 ? -13.688 -17.109 -10.891 1 97.56 209 PHE B CA 1
ATOM 3897 C C . PHE B 1 209 ? -13.883 -15.758 -10.227 1 97.56 209 PHE B C 1
ATOM 3899 O O . PHE B 1 209 ? -13.945 -14.727 -10.906 1 97.56 209 PHE B O 1
ATOM 3906 N N . THR B 1 210 ? -13.992 -15.734 -8.922 1 97.88 210 THR B N 1
ATOM 3907 C CA . THR B 1 210 ? -14.117 -14.508 -8.141 1 97.88 210 THR B CA 1
ATOM 3908 C C . THR B 1 210 ? -13.133 -14.508 -6.98 1 97.88 210 THR B C 1
ATOM 3910 O O . THR B 1 210 ? -12.844 -15.562 -6.402 1 97.88 210 THR B O 1
ATOM 3913 N N . TYR B 1 211 ? -12.609 -13.406 -6.645 1 97.69 211 TYR B N 1
ATOM 3914 C CA . TYR B 1 211 ? -11.609 -13.242 -5.59 1 97.69 211 TYR B CA 1
ATOM 3915 C C . TYR B 1 211 ? -11.945 -12.055 -4.695 1 97.69 211 TYR B C 1
ATOM 3917 O O . TYR B 1 211 ? -12.398 -11.016 -5.18 1 97.69 211 TYR B O 1
ATOM 3925 N N . GLU B 1 212 ? -11.82 -12.203 -3.469 1 98.44 212 GLU B N 1
ATOM 3926 C CA . GLU B 1 212 ? -11.75 -11.125 -2.49 1 98.44 212 GLU B CA 1
ATOM 3927 C C . GLU B 1 212 ? -10.383 -11.078 -1.818 1 98.44 212 GLU B C 1
ATOM 3929 O O . GLU B 1 212 ? -10.023 -11.984 -1.066 1 98.44 212 GLU B O 1
ATOM 3934 N N . TRP B 1 213 ? -9.656 -10.031 -2.15 1 98.69 213 TRP B N 1
ATOM 3935 C CA . TRP B 1 213 ? -8.258 -9.914 -1.764 1 98.69 213 TRP B CA 1
ATOM 3936 C C . TRP B 1 213 ? -8 -8.625 -0.995 1 98.69 213 TRP B C 1
ATOM 3938 O O . TRP B 1 213 ? -8.82 -7.703 -1.03 1 98.69 213 TRP B O 1
ATOM 3948 N N . ARG B 1 214 ? -7.004 -8.617 -0.222 1 98.69 214 ARG B N 1
ATOM 3949 C CA . ARG B 1 214 ? -6.344 -7.367 0.139 1 98.69 214 ARG B CA 1
ATOM 3950 C C . ARG B 1 214 ? -5.121 -7.117 -0.738 1 98.69 214 ARG B C 1
ATOM 3952 O O . ARG B 1 214 ? -4.277 -8 -0.898 1 98.69 214 ARG B O 1
ATOM 3959 N N . LEU B 1 215 ? -5.078 -5.969 -1.383 1 98.56 215 LEU B N 1
ATOM 3960 C CA . LEU B 1 215 ? -3.895 -5.574 -2.141 1 98.56 215 LEU B CA 1
ATOM 3961 C C . LEU B 1 215 ? -2.756 -5.18 -1.205 1 98.56 215 LEU B C 1
ATOM 3963 O O . LEU B 1 215 ? -2.877 -4.223 -0.439 1 98.56 215 LEU B O 1
ATOM 3967 N N . TYR B 1 216 ? -1.681 -5.93 -1.214 1 98.5 216 TYR B N 1
ATOM 3968 C CA . TYR B 1 216 ? -0.495 -5.664 -0.407 1 98.5 216 TYR B CA 1
ATOM 3969 C C . TYR B 1 216 ? 0.604 -5.027 -1.247 1 98.5 216 TYR B C 1
ATOM 3971 O O . TYR B 1 216 ? 0.744 -5.332 -2.434 1 98.5 216 TYR B O 1
ATOM 3979 N N . SER B 1 217 ? 1.373 -4.172 -0.643 1 97.94 217 SER B N 1
ATOM 3980 C CA . SER B 1 217 ? 2.561 -3.635 -1.302 1 97.94 217 SER B CA 1
ATOM 3981 C C . SER B 1 217 ? 3.768 -4.543 -1.087 1 97.94 217 SER B C 1
ATOM 3983 O O . SER B 1 217 ? 3.76 -5.395 -0.197 1 97.94 217 SER B O 1
ATOM 3985 N N . ALA B 1 218 ? 4.793 -4.34 -1.926 1 98.38 218 ALA B N 1
ATOM 3986 C CA . ALA B 1 218 ? 6.004 -5.152 -1.834 1 98.38 218 ALA B CA 1
ATOM 3987 C C . ALA B 1 218 ? 6.68 -4.98 -0.477 1 98.38 218 ALA B C 1
ATOM 3989 O O . ALA B 1 218 ? 7.035 -5.961 0.176 1 98.38 218 ALA B O 1
ATOM 3990 N N . PRO B 1 219 ? 6.812 -3.742 0.02 1 98.06 219 PRO B N 1
ATOM 3991 C CA . PRO B 1 219 ? 7.477 -3.617 1.318 1 98.06 219 PRO B CA 1
ATOM 3992 C C . PRO B 1 219 ? 6.676 -4.238 2.457 1 98.06 219 PRO B C 1
ATOM 3994 O O . PRO B 1 219 ? 7.254 -4.746 3.422 1 98.06 219 PRO B O 1
ATOM 3997 N N . GLU B 1 220 ? 5.379 -4.227 2.414 1 98 220 GL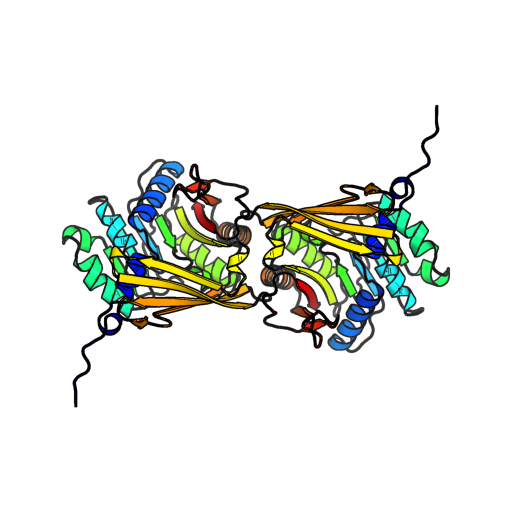U B N 1
ATOM 3998 C CA . GLU B 1 220 ? 4.559 -4.902 3.418 1 98 220 GLU B CA 1
ATOM 3999 C C . GLU B 1 220 ? 4.844 -6.398 3.447 1 98 220 GLU B C 1
ATOM 4001 O O . GLU B 1 220 ? 5.035 -6.98 4.52 1 98 220 GLU B O 1
ATOM 4006 N N . ILE B 1 221 ? 4.789 -6.984 2.248 1 98.75 221 ILE B N 1
ATOM 4007 C CA . ILE B 1 221 ? 5.004 -8.43 2.16 1 98.75 221 ILE B CA 1
ATOM 4008 C C . ILE B 1 221 ? 6.41 -8.766 2.646 1 98.75 221 ILE B C 1
ATOM 4010 O O . ILE B 1 221 ? 6.602 -9.727 3.398 1 98.75 221 ILE B O 1
ATOM 4014 N N . ARG B 1 222 ? 7.371 -7.98 2.248 1 98.62 222 ARG B N 1
ATOM 4015 C CA . ARG B 1 222 ? 8.742 -8.219 2.684 1 98.62 222 ARG B CA 1
ATOM 4016 C C . ARG B 1 222 ? 8.859 -8.133 4.203 1 98.62 222 ARG B C 1
ATOM 4018 O O . ARG B 1 222 ? 9.484 -8.992 4.828 1 98.62 222 ARG B O 1
ATOM 4025 N N . ASP B 1 223 ? 8.25 -7.082 4.777 1 97.75 223 ASP B N 1
ATOM 4026 C CA . ASP B 1 223 ? 8.281 -6.926 6.227 1 97.75 223 ASP B CA 1
ATOM 4027 C C . ASP B 1 223 ? 7.672 -8.141 6.922 1 97.75 223 ASP B C 1
ATOM 4029 O O . ASP B 1 223 ? 8.211 -8.625 7.926 1 97.75 223 ASP B O 1
ATOM 4033 N N . MET B 1 224 ? 6.57 -8.625 6.395 1 98.62 224 MET B N 1
ATOM 4034 C CA . MET B 1 224 ? 5.867 -9.742 7.016 1 98.62 224 MET B CA 1
ATOM 4035 C C . MET B 1 224 ? 6.68 -11.031 6.887 1 98.62 224 MET B C 1
ATOM 4037 O O . MET B 1 224 ? 6.703 -11.852 7.809 1 98.62 224 MET B O 1
ATOM 4041 N N . LEU B 1 225 ? 7.328 -11.25 5.742 1 98.88 225 LEU B N 1
ATOM 4042 C CA . LEU B 1 225 ? 8.172 -12.422 5.543 1 98.88 225 LEU B CA 1
ATOM 4043 C C . LEU B 1 225 ? 9.352 -12.406 6.512 1 98.88 225 LEU B C 1
ATOM 4045 O O . LEU B 1 225 ? 9.672 -13.438 7.117 1 98.88 225 LEU B O 1
ATOM 4049 N N . LEU B 1 226 ? 9.969 -11.242 6.691 1 98.75 226 LEU B N 1
ATOM 4050 C CA . LEU B 1 226 ? 11.07 -11.117 7.637 1 98.75 226 LEU B CA 1
ATOM 4051 C C . LEU B 1 226 ? 10.594 -11.336 9.07 1 98.75 226 LEU B C 1
ATOM 4053 O O . LEU B 1 226 ? 11.258 -12.023 9.852 1 98.75 226 LEU B O 1
ATOM 4057 N N . GLU B 1 227 ? 9.492 -10.773 9.352 1 97.94 227 GLU B N 1
ATOM 4058 C CA . GLU B 1 227 ? 8.898 -10.961 10.672 1 97.94 227 GLU B CA 1
ATOM 4059 C C . GLU B 1 227 ? 8.594 -12.438 10.93 1 97.94 227 GLU B C 1
ATOM 4061 O O . GLU B 1 227 ? 8.68 -12.898 12.07 1 97.94 227 GLU B O 1
ATOM 4066 N N . ALA B 1 228 ? 8.242 -13.188 9.938 1 98.75 228 ALA B N 1
ATOM 4067 C CA . ALA B 1 228 ? 7.871 -14.594 10.055 1 98.75 228 ALA B CA 1
ATOM 4068 C C . ALA B 1 228 ? 9.102 -15.469 10.281 1 98.75 228 ALA B C 1
ATOM 4070 O O . ALA B 1 228 ? 8.984 -16.641 10.633 1 98.75 228 ALA B O 1
ATOM 4071 N N . GLY B 1 229 ? 10.289 -14.969 10.008 1 98.69 229 GLY B N 1
ATOM 4072 C CA . GLY B 1 229 ? 11.5 -15.703 10.344 1 98.69 229 GLY B CA 1
ATOM 4073 C C . GLY B 1 229 ? 12.453 -15.844 9.172 1 98.69 229 GLY B C 1
ATOM 4074 O O . GLY B 1 229 ? 13.594 -16.266 9.344 1 98.69 229 GLY B O 1
ATOM 4075 N N . PHE B 1 230 ? 12.039 -15.461 7.953 1 98.88 230 PHE B N 1
ATOM 4076 C CA . PHE B 1 230 ? 12.914 -15.578 6.789 1 98.88 230 PHE B CA 1
ATOM 4077 C C . PHE B 1 230 ? 14.102 -14.625 6.902 1 98.88 230 PHE B C 1
ATOM 4079 O O . PHE B 1 230 ? 13.953 -13.5 7.387 1 98.88 230 PHE B O 1
ATOM 4086 N N . SER B 1 231 ? 15.234 -15.062 6.445 1 98.69 231 SER B N 1
ATOM 4087 C CA . SER B 1 231 ? 16.453 -14.273 6.574 1 98.69 231 SER B CA 1
ATOM 4088 C C . SER B 1 231 ? 16.516 -13.156 5.539 1 98.69 231 SER B C 1
ATOM 4090 O O . SER B 1 231 ? 17.109 -12.102 5.785 1 98.69 231 SER B O 1
ATOM 4092 N N . THR B 1 232 ? 15.969 -13.445 4.363 1 98.5 232 THR B N 1
ATOM 4093 C CA . THR B 1 232 ? 15.867 -12.461 3.293 1 98.5 232 THR B CA 1
ATOM 4094 C C . THR B 1 232 ? 14.516 -12.547 2.6 1 98.5 232 THR B C 1
ATOM 4096 O O . THR B 1 232 ? 13.812 -13.555 2.721 1 98.5 232 THR B O 1
ATOM 4099 N N . ALA B 1 233 ? 14.117 -11.531 2.02 1 98.81 233 ALA B N 1
ATOM 4100 C CA . ALA B 1 233 ? 12.961 -11.414 1.138 1 98.81 233 ALA B CA 1
ATOM 4101 C C . ALA B 1 233 ? 13.266 -10.508 -0.051 1 98.81 233 ALA B C 1
ATOM 4103 O O . ALA B 1 233 ? 13.016 -9.305 0.003 1 98.81 233 ALA B O 1
ATOM 4104 N N . THR B 1 234 ? 13.727 -11.094 -1.094 1 98.88 234 THR B N 1
ATOM 4105 C CA . THR B 1 234 ? 14.242 -10.336 -2.232 1 98.88 234 THR B CA 1
ATOM 4106 C C . THR B 1 234 ? 13.188 -10.227 -3.326 1 98.88 234 THR B C 1
ATOM 4108 O O . THR B 1 234 ? 12.562 -11.219 -3.701 1 98.88 234 THR B O 1
ATOM 4111 N N . VAL B 1 235 ? 12.984 -9.008 -3.82 1 98.88 235 VAL B N 1
ATOM 4112 C CA . VAL B 1 235 ? 12.039 -8.789 -4.91 1 98.88 235 VAL B CA 1
ATOM 4113 C C . VAL B 1 235 ? 12.727 -9.039 -6.25 1 98.88 235 VAL B C 1
ATOM 4115 O O . VAL B 1 235 ? 13.828 -8.539 -6.492 1 98.88 235 VAL B O 1
ATOM 4118 N N . TYR B 1 236 ? 12.148 -9.883 -7.043 1 98.75 236 TYR B N 1
ATOM 4119 C CA . TYR B 1 236 ? 12.57 -10.133 -8.422 1 98.75 236 TYR B CA 1
ATOM 4120 C C . TYR B 1 236 ? 11.656 -9.406 -9.406 1 98.75 236 TYR B C 1
ATOM 4122 O O . TYR B 1 236 ? 10.461 -9.703 -9.484 1 98.75 236 TYR B O 1
ATOM 4130 N N . TRP B 1 237 ? 12.203 -8.5 -10.102 1 97.94 237 TRP B N 1
ATOM 4131 C CA . TRP B 1 237 ? 11.469 -7.629 -11.016 1 97.94 237 TRP B CA 1
ATOM 4132 C C . TRP B 1 237 ? 11.695 -8.039 -12.469 1 97.94 237 TRP B C 1
ATOM 4134 O O . TRP B 1 237 ? 12.805 -8.438 -12.844 1 97.94 237 TRP B O 1
ATOM 4144 N N . GLU B 1 238 ? 10.656 -7.941 -13.227 1 95.81 238 GLU B N 1
ATOM 4145 C CA . GLU B 1 238 ? 10.75 -8.352 -14.617 1 95.81 238 GLU B CA 1
ATOM 4146 C C . GLU B 1 238 ? 11.57 -7.355 -15.438 1 95.81 238 GLU B C 1
ATOM 4148 O O . GLU B 1 238 ? 11.375 -6.145 -15.32 1 95.81 238 GLU B O 1
ATOM 4153 N N . GLY B 1 239 ? 12.453 -7.859 -16.25 1 93.38 239 GLY B N 1
ATOM 4154 C CA . GLY B 1 239 ? 13.203 -7.008 -17.156 1 93.38 239 GLY B CA 1
ATOM 4155 C C . GLY B 1 239 ? 12.391 -6.586 -18.375 1 93.38 239 GLY B C 1
ATOM 4156 O O . GLY B 1 239 ? 11.266 -7.039 -18.562 1 93.38 239 GLY B O 1
ATOM 4157 N N . GLU B 1 240 ? 12.922 -5.656 -19.078 1 90.56 240 GLU B N 1
ATOM 4158 C CA . GLU B 1 240 ? 12.266 -5.152 -20.281 1 90.56 240 GLU B CA 1
ATOM 4159 C C . GLU B 1 240 ? 13.031 -5.562 -21.547 1 90.56 240 GLU B C 1
ATOM 4161 O O . GLU B 1 240 ? 14.258 -5.664 -21.531 1 90.56 240 GLU B O 1
ATOM 4166 N N . ASP B 1 241 ? 12.219 -5.832 -22.578 1 91.25 241 ASP B N 1
ATOM 4167 C CA . ASP B 1 241 ? 12.859 -6.055 -23.875 1 91.25 241 ASP B CA 1
ATOM 4168 C C . ASP B 1 241 ? 13.141 -4.734 -24.578 1 91.25 241 ASP B C 1
ATOM 4170 O O . ASP B 1 241 ? 13.055 -3.666 -23.969 1 91.25 241 ASP B O 1
ATOM 4174 N N . GLU B 1 242 ? 13.602 -4.832 -25.844 1 90.19 242 GLU B N 1
ATOM 4175 C CA . GLU B 1 242 ? 14.008 -3.65 -26.609 1 90.19 242 GLU B CA 1
ATOM 4176 C C . GLU B 1 242 ? 12.836 -2.693 -26.812 1 90.19 242 GLU B C 1
ATOM 4178 O O . GLU B 1 242 ? 13.031 -1.481 -26.922 1 90.19 242 GLU B O 1
ATOM 4183 N N . ASP B 1 243 ? 11.617 -3.156 -26.734 1 89.44 243 ASP B N 1
ATOM 4184 C CA . ASP B 1 243 ? 10.414 -2.359 -26.953 1 89.44 243 ASP B CA 1
ATOM 4185 C C . ASP B 1 243 ? 9.82 -1.871 -25.625 1 89.44 243 ASP B C 1
ATOM 4187 O O . ASP B 1 243 ? 8.758 -1.257 -25.609 1 89.44 243 ASP B O 1
ATOM 4191 N N . GLY B 1 244 ? 10.477 -2.203 -24.5 1 84.75 244 GLY B N 1
ATOM 4192 C CA . GLY B 1 244 ? 10.008 -1.753 -23.203 1 84.75 244 GLY B CA 1
ATOM 4193 C C . GLY B 1 244 ? 8.961 -2.67 -22.594 1 84.75 244 GLY B C 1
ATOM 4194 O O . GLY B 1 244 ? 8.328 -2.318 -21.594 1 84.75 244 GLY B O 1
ATOM 4195 N N . GLU B 1 245 ? 8.781 -3.787 -23.219 1 85.94 245 GLU B N 1
ATOM 4196 C CA . GLU B 1 245 ? 7.82 -4.762 -22.703 1 85.94 245 GLU B CA 1
ATOM 4197 C C . GLU B 1 245 ? 8.516 -5.797 -21.828 1 85.94 245 GLU B C 1
ATOM 4199 O O . GLU B 1 245 ? 9.719 -6.016 -21.938 1 85.94 245 GLU B O 1
ATOM 4204 N N . GLY B 1 246 ? 7.785 -6.336 -20.984 1 88.62 246 GLY B N 1
ATOM 4205 C CA . GLY B 1 246 ? 8.344 -7.383 -20.141 1 88.62 246 GLY B CA 1
ATOM 4206 C C . GLY B 1 246 ? 8.969 -8.516 -20.938 1 88.62 246 GLY B C 1
ATOM 4207 O O . GLY B 1 246 ? 8.422 -8.938 -21.953 1 88.62 246 GLY B O 1
ATOM 4208 N N . ASN B 1 247 ? 10.125 -8.977 -20.531 1 90.19 247 ASN B N 1
ATOM 4209 C CA . ASN B 1 247 ? 10.828 -10 -21.281 1 90.19 247 ASN B CA 1
ATOM 4210 C C . ASN B 1 247 ? 10.727 -11.367 -20.609 1 90.19 247 ASN B C 1
ATOM 4212 O O . ASN B 1 247 ? 11.305 -12.344 -21.078 1 90.19 247 ASN B O 1
ATOM 4216 N N . GLY B 1 248 ? 10.094 -11.398 -19.516 1 90.12 248 GLY B N 1
ATOM 4217 C CA . GLY B 1 248 ? 9.867 -12.664 -18.828 1 90.12 248 GLY B CA 1
ATOM 4218 C C . GLY B 1 248 ? 11.039 -13.078 -17.953 1 90.12 248 GLY B C 1
ATOM 4219 O O . GLY B 1 248 ? 11.008 -14.148 -17.328 1 90.12 248 GLY B O 1
ATOM 4220 N N . ILE B 1 249 ? 12.062 -12.266 -17.906 1 94.38 249 ILE B N 1
ATOM 4221 C CA . ILE B 1 249 ? 13.234 -12.555 -17.094 1 94.38 249 ILE B CA 1
ATOM 4222 C C . ILE B 1 249 ? 13.188 -11.734 -15.812 1 94.38 249 ILE B C 1
ATOM 4224 O O . ILE B 1 249 ? 13.18 -10.5 -15.852 1 94.38 249 ILE B O 1
ATOM 4228 N N . PHE B 1 250 ? 13.141 -12.414 -14.734 1 97.06 250 PHE B N 1
ATOM 4229 C CA . PHE B 1 250 ? 13.047 -11.766 -13.43 1 97.06 250 PHE B CA 1
ATOM 4230 C C . PHE B 1 250 ? 14.383 -11.812 -12.703 1 97.06 250 PHE B C 1
ATOM 4232 O O . PHE B 1 250 ? 14.984 -12.875 -12.562 1 97.06 250 PHE B O 1
ATOM 4239 N N . THR B 1 251 ? 14.859 -10.672 -12.281 1 97.62 251 THR B N 1
ATOM 4240 C CA . THR B 1 251 ? 16.109 -10.555 -11.539 1 97.62 251 THR B CA 1
ATOM 4241 C C . THR B 1 251 ? 15.93 -9.672 -10.312 1 97.62 251 THR B C 1
ATOM 4243 O O . THR B 1 251 ? 14.977 -8.891 -10.234 1 97.62 251 THR B O 1
ATOM 4246 N N . PRO B 1 252 ? 16.797 -9.891 -9.281 1 98.31 252 PRO B N 1
ATOM 4247 C CA . PRO B 1 252 ? 16.688 -9.039 -8.094 1 98.31 252 PRO B CA 1
ATOM 4248 C C . PRO B 1 252 ? 16.719 -7.551 -8.438 1 98.31 252 PRO B C 1
ATOM 4250 O O . PRO B 1 252 ? 17.516 -7.117 -9.273 1 98.31 252 PRO B O 1
ATOM 4253 N N . ASP B 1 253 ? 15.859 -6.816 -7.871 1 98 253 ASP B N 1
ATOM 4254 C CA . ASP B 1 253 ? 15.773 -5.371 -8.07 1 98 253 ASP B CA 1
ATOM 4255 C C . ASP B 1 253 ? 15.383 -4.664 -6.777 1 98 253 ASP B C 1
ATOM 4257 O O . ASP B 1 253 ? 14.398 -5.043 -6.129 1 98 253 ASP B O 1
ATOM 4261 N N . ALA B 1 254 ? 16.078 -3.619 -6.363 1 96.88 254 ALA B N 1
ATOM 4262 C CA . ALA B 1 254 ? 15.867 -2.943 -5.082 1 96.88 254 ALA B CA 1
ATOM 4263 C C . ALA B 1 254 ? 14.898 -1.775 -5.227 1 96.88 254 ALA B C 1
ATOM 4265 O O . ALA B 1 254 ? 14.398 -1.25 -4.23 1 96.88 254 ALA B O 1
ATOM 4266 N N . ARG B 1 255 ? 14.555 -1.377 -6.434 1 96.69 255 ARG B N 1
ATOM 4267 C CA . ARG B 1 255 ? 13.758 -0.172 -6.645 1 96.69 255 ARG B CA 1
ATOM 4268 C C . ARG B 1 255 ? 12.461 -0.494 -7.371 1 96.69 255 ARG B C 1
ATOM 4270 O O . ARG B 1 255 ? 11.391 -0.014 -6.988 1 96.69 255 ARG B O 1
ATOM 4277 N N . GLY B 1 256 ? 12.594 -1.376 -8.414 1 95.62 256 GLY B N 1
ATOM 4278 C CA . GLY B 1 256 ? 11.477 -1.568 -9.32 1 95.62 256 GLY B CA 1
ATOM 4279 C C . GLY B 1 256 ? 11.219 -0.37 -10.211 1 95.62 256 GLY B C 1
ATOM 4280 O O . GLY B 1 256 ? 11.922 0.638 -10.125 1 95.62 256 GLY B O 1
ATOM 4281 N N . GLU B 1 257 ? 10.312 -0.464 -11.117 1 92.31 257 GLU B N 1
ATOM 4282 C CA . GLU B 1 257 ? 9.898 0.616 -12.008 1 92.31 257 GLU B CA 1
ATOM 4283 C C . GLU B 1 257 ? 8.453 1.032 -11.734 1 92.31 257 GLU B C 1
ATOM 4285 O O . GLU B 1 257 ? 7.586 0.183 -11.508 1 92.31 257 GLU B O 1
ATOM 4290 N N . ALA B 1 258 ? 8.219 2.318 -11.781 1 90.94 258 ALA B N 1
ATOM 4291 C CA . ALA B 1 258 ? 6.883 2.836 -11.516 1 90.94 258 ALA B CA 1
ATOM 4292 C C . ALA B 1 258 ? 5.965 2.617 -12.719 1 90.94 258 ALA B C 1
ATOM 4294 O O . ALA B 1 258 ? 5.371 3.564 -13.234 1 90.94 258 ALA B O 1
ATOM 4295 N N . ASP B 1 259 ? 5.77 1.452 -13.055 1 91.94 259 ASP B N 1
ATOM 4296 C CA . ASP B 1 259 ? 4.859 1.076 -14.133 1 91.94 259 ASP B CA 1
ATOM 4297 C C . ASP B 1 259 ? 3.404 1.152 -13.68 1 91.94 259 ASP B C 1
ATOM 4299 O O . ASP B 1 259 ? 3.111 1.001 -12.492 1 91.94 259 ASP B O 1
ATOM 4303 N N . LEU B 1 260 ? 2.518 1.363 -14.633 1 93.69 260 LEU B N 1
ATOM 4304 C CA . LEU B 1 260 ? 1.096 1.459 -14.32 1 93.69 260 LEU B CA 1
ATOM 4305 C C . LEU B 1 260 ? 0.575 0.144 -13.75 1 93.69 260 LEU B C 1
ATOM 4307 O O . LEU B 1 260 ? -0.334 0.141 -12.922 1 93.69 260 LEU B O 1
ATOM 4311 N N . ALA B 1 261 ? 1.085 -0.913 -14.281 1 94.5 261 ALA B N 1
ATOM 4312 C CA . ALA B 1 261 ? 0.812 -2.271 -13.82 1 94.5 261 ALA B CA 1
ATOM 4313 C C . ALA B 1 261 ? 2.072 -3.131 -13.867 1 94.5 261 ALA B C 1
ATOM 4315 O O . ALA B 1 261 ? 2.85 -3.047 -14.828 1 94.5 261 ALA B O 1
ATOM 4316 N N . TRP B 1 262 ? 2.297 -3.9 -12.844 1 95.5 262 TRP B N 1
ATOM 4317 C CA . TRP B 1 262 ? 3.467 -4.773 -12.828 1 95.5 262 TRP B CA 1
ATOM 4318 C C . TRP B 1 262 ? 3.186 -6.043 -12.031 1 95.5 262 TRP B C 1
ATOM 4320 O O . TRP B 1 262 ? 2.287 -6.07 -11.188 1 95.5 262 TRP B O 1
ATOM 4330 N N . ILE B 1 263 ? 3.889 -7.082 -12.352 1 96.19 263 ILE B N 1
ATOM 4331 C CA . ILE B 1 263 ? 3.99 -8.32 -11.586 1 96.19 263 ILE B CA 1
ATOM 4332 C C . ILE B 1 263 ? 5.434 -8.523 -11.133 1 96.19 263 ILE B C 1
ATOM 4334 O O . ILE B 1 263 ? 6.375 -8.195 -11.859 1 96.19 263 ILE B O 1
ATOM 4338 N N . ALA B 1 264 ? 5.609 -9.062 -9.977 1 98.12 264 ALA B N 1
ATOM 4339 C CA . ALA B 1 264 ? 6.93 -9.359 -9.43 1 98.12 264 ALA B CA 1
ATOM 4340 C C . ALA B 1 264 ? 6.895 -10.625 -8.578 1 98.12 264 ALA B C 1
ATOM 4342 O O . ALA B 1 264 ? 5.816 -11.148 -8.273 1 98.12 264 ALA B O 1
ATOM 4343 N N . TYR B 1 265 ? 8.016 -11.18 -8.344 1 98.69 265 TYR B N 1
ATOM 4344 C CA . TYR B 1 265 ? 8.164 -12.266 -7.391 1 98.69 265 TYR B CA 1
ATOM 4345 C C . TYR B 1 265 ? 8.914 -11.805 -6.145 1 98.69 265 TYR B C 1
ATOM 4347 O O . TYR B 1 265 ? 9.703 -10.859 -6.203 1 98.69 265 TYR B O 1
ATOM 4355 N N . ILE B 1 266 ? 8.617 -12.359 -5.047 1 98.94 266 ILE B N 1
ATOM 4356 C CA . ILE B 1 266 ? 9.445 -12.25 -3.852 1 98.94 266 ILE B CA 1
ATOM 4357 C C . ILE B 1 266 ? 9.984 -13.633 -3.473 1 98.94 266 ILE B C 1
ATOM 4359 O O . ILE B 1 266 ? 9.227 -14.602 -3.391 1 98.94 266 ILE B O 1
ATOM 4363 N N . VAL B 1 267 ? 11.258 -13.711 -3.35 1 98.94 267 VAL B N 1
ATOM 4364 C CA . VAL B 1 267 ? 11.953 -14.938 -2.963 1 98.94 267 VAL B CA 1
ATOM 4365 C C . VAL B 1 267 ? 12.461 -14.812 -1.528 1 98.94 267 VAL B C 1
ATOM 4367 O O . VAL B 1 267 ? 13.32 -13.977 -1.237 1 98.94 267 VAL B O 1
ATOM 4370 N N . ALA B 1 268 ? 11.922 -15.602 -0.639 1 98.94 268 ALA B N 1
ATOM 4371 C CA . ALA B 1 268 ? 12.25 -15.547 0.784 1 98.94 268 ALA B CA 1
ATOM 4372 C C . ALA B 1 268 ? 13.086 -16.75 1.2 1 98.94 268 ALA B C 1
ATOM 4374 O O . ALA B 1 268 ? 12.68 -17.891 0.999 1 98.94 268 ALA B O 1
ATOM 4375 N N . GLU B 1 269 ? 14.203 -16.5 1.74 1 98.88 269 GLU B N 1
ATOM 4376 C CA . GLU B 1 269 ? 15.141 -17.547 2.111 1 98.88 269 GLU B CA 1
ATOM 4377 C C . GLU B 1 269 ? 15.023 -17.891 3.596 1 98.88 269 GLU B C 1
ATOM 4379 O O . GLU B 1 269 ? 14.961 -17 4.441 1 98.88 269 GLU B O 1
ATOM 4384 N N . LYS B 1 270 ? 14.914 -19.172 3.822 1 98.38 270 LYS B N 1
ATOM 4385 C CA . LYS B 1 270 ? 15.008 -19.609 5.211 1 98.38 270 LYS B CA 1
ATOM 4386 C C . LYS B 1 270 ? 16.453 -19.547 5.707 1 98.38 270 LYS B C 1
ATOM 4388 O O . LYS B 1 270 ? 17.391 -19.828 4.957 1 98.38 270 LYS B O 1
#

pLDDT: mean 96.5, std 5.93, range [42.16, 98.94]

Sequence (540 aa):
MSSKKPTMADEADIHELYELSVQNVEHEVEFMQNTFRDIRGRTAYVFREDFCGTASAACQWVRQGAEYQAIGVDIEPSVLEWGRKNRVGKLPAADQARVSLIESDVMTVETPPVDLLAAFNFSYFIFQERATMVRYFRRAYESLKEDGVFFVDMFGGPEAQEETKEKTKHKEHGFTYIWRQAEFHPVTNWMRCAIDFKFKDGSKIKNAFTYEWRLYSAPEIRDMLLEAGFSTATVYWEGEDEDGEGNGIFTPDARGEADLAWIAYIVAEKMSSKKPTMADEADIHELYELSVQNVEHEVEFMQNTFRDIRGRTAYVFREDFCGTASAACQWVRQGAEYQAIGVDIEPSVLEWGRKNRVGKLPAADQARVSLIESDVMTVETPPVDLLAAFNFSYFIFQERATMVRYFRRAYESLKEDGVFFVDMFGGPEAQEETKEKTKHKEHGFTYIWRQAEFHPVTNWMRCAIDFKFKDGSKIKNAFTYEWRLYSAPEIRDMLLEAGFSTATVYWEGEDEDGEGNGIFTPDARGEADLAWIAYIVAEK

Solvent-accessible surface area (backbone atoms only — not comparable to full-atom values): 28277 Å² total; per-residue (Å²): 129,83,78,75,73,82,51,71,48,73,70,53,56,69,69,59,54,45,48,73,67,75,52,57,44,70,60,51,48,50,50,51,52,52,50,45,25,72,73,66,73,44,85,74,40,36,37,34,30,44,69,28,53,48,30,59,50,39,53,56,49,26,68,76,38,92,76,26,31,18,34,25,30,25,68,54,59,67,46,40,52,49,11,43,61,70,42,45,57,67,40,56,71,78,49,33,76,33,51,45,78,42,79,33,50,84,84,69,59,83,67,79,62,23,38,32,38,34,36,51,88,46,53,67,27,56,47,68,45,68,69,56,40,30,53,43,40,30,50,53,53,68,36,31,35,78,81,10,39,40,39,35,40,47,59,40,46,27,55,67,51,37,70,46,75,46,78,46,78,36,74,94,78,45,34,30,43,31,45,31,32,74,41,44,20,52,42,57,31,36,32,34,35,33,32,31,39,39,36,78,88,69,39,59,38,73,64,72,41,74,45,63,32,28,71,63,53,51,43,56,52,37,52,37,40,43,71,34,62,29,77,43,57,45,39,24,36,57,37,61,41,99,85,68,41,77,59,83,46,63,41,82,43,82,36,59,69,58,41,56,61,48,61,36,36,38,47,27,31,76,130,82,79,76,74,83,48,71,49,74,71,53,53,68,68,59,54,44,48,74,69,76,53,57,44,69,59,50,48,49,49,52,49,51,51,44,28,73,74,66,74,46,85,73,39,36,38,35,30,44,71,28,54,47,31,59,50,40,54,56,48,25,68,77,39,92,77,26,31,18,35,25,30,27,67,53,58,67,44,41,51,49,12,42,61,73,42,43,57,68,42,56,70,78,49,34,76,33,51,45,77,43,77,34,51,82,83,69,59,83,68,77,63,22,38,34,38,34,36,52,87,46,51,69,27,56,48,69,43,69,69,56,40,29,51,43,41,30,49,54,54,66,36,31,34,78,81,9,38,40,39,35,42,44,60,40,44,27,55,67,50,37,70,46,76,46,77,46,78,36,73,95,77,45,35,30,43,31,46,31,32,75,39,44,21,52,42,57,30,36,32,34,35,32,33,32,39,38,35,80,88,70,38,60,38,73,65,73,42,74,45,63,31,29,73,64,52,50,42,57,52,35,51,34,40,43,71,32,64,29,78,45,58,46,40,24,36,58,37,61,42,96,84,68,40,77,59,81,46,64,42,82,44,83,36,59,69,59,42,55,63,50,62,36,35,38,45,28,32,74

Foldseek 3Di:
DPPPPDDCVRVDDLLVVCCVPPDDLLLVLVCQQVVLCVQPVDGFAEEEEEQCQLVQNQLNQLVVDLRHAYEYEDQDVVSPVNSVVPPLVVDPPSSSVRYHYYNDDLLDDDDAAGQEYEYEPCNLLLPQDLVVSLSSLLSVVVNHDQFHKYKYKAKDAQCLQDFDKDWDDDVVVFKIKIKTFHDADPVRQWTKIAIKMAGNVGDIRGRSDIDIGRHDDQVSNQVSNVVSPFPGKFKWFFDADPVRHGPSDTDTDDPYDNDRMGMIMIMTTD/DPPPPDDCVNVDDLLVVCCVPPDDLLLVLVCQQVVLCVQPVDGFAEEEEEQCQLVQNQLSQLVVDLRHAYEYEDQDVVSPVNSVVPPLVPDPPSSSVRYHYYNDDLLDDDDAAGQEYEYEPCNLLLPQDLVVSLSSLLSVVVNHDQFHKYKYKAKDAQCLQDFDKDWDDDVVVFKIKIKTFHDADPVRQWTKIAIKMAGNVGDIDGRSDIDIGRHDDQVSNQVSNVVSPFPGKFKWFFDADPVRHGPSDTDTDDPYDNDRMGMIMIMTTD

InterPro domains:
  IPR013216 Methyltransferase type 11 [PF08241] (52-152)
  IPR029063 S-adenosyl-L-methionine-dependent methyltransferase superfamily [G3DSA:3.40.50.150] (16-236)
  IPR029063 S-adenosyl-L-methionine-dependent methyltransferase superfamily [SSF53335] (52-236)

Nearest PDB structures (foldseek):
  2hv9-assembly1_A  TM=5.884E-01  e=1.148E-08  Encephalitozoon cuniculi
  7wh9-assembly1_C-2  TM=7.861E-01  e=4.920E-06  Aspergillus terreus
  7wh9-assembly1_A-2  TM=7.902E-01  e=5.912E-06  Aspergillus terreus
  3gjy-assembly1_A  TM=7.044E-01  e=2.668E-06  Corynebacterium glutamicum ATCC 13032
  7wh9-assembly1_B-2  TM=5.734E-01  e=1.538E-06  Aspergillus terreus

Secondary structure (DSSP, 8-state):
-------HHHH--HHHHHHHHH--HHHHHHHHHHHHHHHHSS---EEEEET-TT-HHHHHHHTT-TT-EEEEEES-HHHHHHHHHHTGGGS-HHHHTTEEEEES-TTT-----EEEEEE-TTGGGG--SHHHHHHHHHHHHHTEEEEEEEEEEEEESGGGGS-EEEEEEEGGGTEEEEEEEEEEETTTTEEEEEEEEEETTS-EEEEEEEEEEE---HHHHHHHHHHHT-SEEEEEEEEE-TTSSEEEEEEE-SS----SSEEEEEEEE-/-------HHHH--HHHHHHHHH--HHHHHHHHHHHHHHHHSS---EEEEET-TT-HHHHHHHTT-TT-EEEEEES-HHHHHHHHHHTGGGS-HHHHTTEEEEES-TTT-----EEEEEE-TTGGGG--SHHHHHHHHHHHHHTEEEEEEEEEEEEESGGGGS-EEEEEEEGGGTEEEEEEEEEEETTTTEEEEEEEEEETTS-EEEEEEEEEEE---HHHHHHHHHHHT-SEEEEEEEEE-TTSSEEEEEEE-SS----SSEEEEEEEE-